Protein AF-A0A976K9Y6-F1 (afdb_monomer_lite)

pLDDT: mean 82.37, std 17.21, range [23.39, 98.19]

Sequence (404 aa):
MGAPAVSGRLHVVFWVVLLVSMALGSEPARARRVVVAFGDSITEGSDRFDEQALGGYPGRLGPMLQSHAGFEGVEVLNRGVGGETTSAGLSRLTSVLNSVADDEVLSVIIEGTNDVNDIVNGRSSIESTVRNLESMAAKVRARSWEPLYSTVIPRKSAARKDGDNEVTFDLIVAIREQTSTGPRPTAEPWEEFFYTPNREQTIYQGNDRTGHPNAAGFQLLARLFRDKLIGVDSIGPVFSGAEKAGANNTINVGDSLSALLHESGSGINLGETYFTIDGQQLSTNVGGDSRRAQLSASVSGSLSATPQVRIQTSDLAGNSRSIPVASFSSGGGGGGGGGGGGGGKGDVNGDGRVDGEDLVLVGLCFGTSSGDPRYNGACDLNNDGKVNNADLSILENNFGNRGS

Structure (mmCIF, N/CA/C/O backbone):
data_AF-A0A976K9Y6-F1
#
_entry.id   AF-A0A976K9Y6-F1
#
loop_
_atom_site.group_PDB
_atom_site.id
_atom_site.type_symbol
_atom_site.label_atom_id
_atom_site.label_alt_id
_atom_site.label_comp_id
_atom_site.label_asym_id
_atom_site.label_entity_id
_atom_site.label_seq_id
_atom_site.pdbx_PDB_ins_code
_atom_site.Cartn_x
_atom_site.Cartn_y
_atom_site.Cartn_z
_atom_site.occupancy
_atom_site.B_iso_or_equiv
_atom_site.auth_seq_id
_atom_site.auth_comp_id
_atom_site.auth_asym_id
_atom_site.auth_atom_id
_atom_site.pdbx_PDB_model_num
ATOM 1 N N . MET A 1 1 ? 44.474 -90.754 -49.073 1.00 41.19 1 MET A N 1
ATOM 2 C CA . MET A 1 1 ? 45.396 -89.729 -48.534 1.00 41.19 1 MET A CA 1
ATOM 3 C C . MET A 1 1 ? 45.148 -88.481 -49.368 1.00 41.19 1 MET A C 1
ATOM 5 O O . MET A 1 1 ? 45.359 -88.556 -50.561 1.00 41.19 1 MET A O 1
ATOM 9 N N . GLY A 1 2 ? 44.543 -87.386 -48.932 1.00 39.88 2 GLY A N 1
ATOM 10 C CA . GLY A 1 2 ? 44.388 -86.813 -47.604 1.00 39.88 2 GLY A CA 1
ATOM 11 C C . GLY A 1 2 ? 44.798 -85.344 -47.719 1.00 39.88 2 GLY A C 1
ATOM 12 O O . GLY A 1 2 ? 45.961 -85.055 -47.494 1.00 39.88 2 GLY A O 1
ATOM 13 N N . ALA A 1 3 ? 43.882 -84.463 -48.137 1.00 39.44 3 ALA A N 1
ATOM 14 C CA . ALA A 1 3 ? 43.888 -83.017 -47.868 1.00 39.44 3 ALA A CA 1
ATOM 15 C C . ALA A 1 3 ? 42.585 -82.380 -48.417 1.00 39.44 3 ALA A C 1
ATOM 17 O O . ALA A 1 3 ? 42.214 -82.685 -49.552 1.00 39.44 3 ALA A O 1
ATOM 18 N N . PRO A 1 4 ? 41.874 -81.543 -47.636 1.00 47.91 4 PRO A N 1
ATOM 19 C CA . PRO A 1 4 ? 40.550 -81.018 -47.970 1.00 47.91 4 PRO A CA 1
ATOM 20 C C . PRO A 1 4 ? 40.609 -79.586 -48.532 1.00 47.91 4 PRO A C 1
ATOM 22 O O . PRO A 1 4 ? 41.536 -78.836 -48.238 1.00 47.91 4 PRO A O 1
ATOM 25 N N . ALA A 1 5 ? 39.573 -79.171 -49.264 1.00 42.38 5 ALA A N 1
ATOM 26 C CA . ALA A 1 5 ? 39.307 -77.762 -49.554 1.00 42.38 5 ALA A CA 1
ATOM 27 C C . ALA A 1 5 ? 37.961 -77.364 -48.932 1.00 42.38 5 ALA A C 1
ATOM 29 O O . ALA A 1 5 ? 36.901 -77.849 -49.323 1.00 42.38 5 ALA A O 1
ATOM 30 N N . VAL A 1 6 ? 38.049 -76.508 -47.916 1.00 49.41 6 VAL A N 1
ATOM 31 C CA . VAL A 1 6 ? 36.948 -75.833 -47.224 1.00 49.41 6 VAL A CA 1
ATOM 32 C C . VAL A 1 6 ? 36.671 -74.509 -47.930 1.00 49.41 6 VAL A C 1
ATOM 34 O O . VAL A 1 6 ? 37.611 -73.786 -48.240 1.00 49.41 6 VAL A O 1
ATOM 37 N N . SER A 1 7 ? 35.398 -74.166 -48.117 1.00 41.91 7 SER A N 1
ATOM 38 C CA . SER A 1 7 ? 34.884 -72.793 -48.262 1.00 41.91 7 SER A CA 1
ATOM 39 C C . SER A 1 7 ? 33.375 -72.910 -48.509 1.00 41.91 7 SER A C 1
ATOM 41 O O . SER A 1 7 ? 32.966 -73.659 -49.385 1.00 41.91 7 SER A O 1
ATOM 43 N N . GLY A 1 8 ? 32.438 -72.296 -47.797 1.00 41.09 8 GLY A N 1
ATOM 44 C CA . GLY A 1 8 ? 32.450 -71.291 -46.743 1.00 41.09 8 GLY A CA 1
ATOM 45 C C . GLY A 1 8 ? 31.003 -70.784 -46.685 1.00 41.09 8 GLY A C 1
ATOM 46 O O . GLY A 1 8 ? 30.511 -70.217 -47.657 1.00 41.09 8 GLY A O 1
ATOM 47 N N . ARG A 1 9 ? 30.265 -71.080 -45.607 1.00 45.22 9 ARG A N 1
ATOM 48 C CA . ARG A 1 9 ? 28.865 -70.647 -45.438 1.00 45.22 9 ARG A CA 1
ATOM 49 C C . ARG A 1 9 ? 28.833 -69.174 -45.027 1.00 45.22 9 ARG A C 1
ATOM 51 O O . ARG A 1 9 ? 29.271 -68.828 -43.930 1.00 45.22 9 ARG A O 1
ATOM 58 N N . LEU A 1 10 ? 28.299 -68.335 -45.911 1.00 40.56 10 LEU A N 1
ATOM 59 C CA . LEU A 1 10 ? 28.092 -66.904 -45.709 1.00 40.56 10 LEU A CA 1
ATOM 60 C C . LEU A 1 10 ? 27.058 -66.677 -44.589 1.00 40.56 10 LEU A C 1
ATOM 62 O O . LEU A 1 10 ? 25.882 -66.993 -44.755 1.00 40.56 10 LEU A O 1
ATOM 66 N N . HIS A 1 11 ? 27.499 -66.152 -43.445 1.00 42.44 11 HIS A N 1
ATOM 67 C CA . HIS A 1 11 ? 26.615 -65.614 -42.411 1.00 42.44 11 HIS A CA 1
ATOM 68 C C . HIS A 1 11 ? 26.400 -64.129 -42.709 1.00 42.44 11 HIS A C 1
ATOM 70 O O . HIS A 1 11 ? 27.341 -63.340 -42.658 1.00 42.44 11 HIS A O 1
ATOM 76 N N . VAL A 1 12 ? 25.168 -63.750 -43.049 1.00 44.31 12 VAL A N 1
ATOM 77 C CA . VAL A 1 12 ? 24.771 -62.347 -43.208 1.00 44.31 12 VAL A CA 1
ATOM 78 C C . VAL A 1 12 ? 24.503 -61.782 -41.814 1.00 44.31 12 VAL A C 1
ATOM 80 O O . VAL A 1 12 ? 23.496 -62.103 -41.189 1.00 44.31 12 VAL A O 1
ATOM 83 N N . VAL A 1 13 ? 25.431 -60.969 -41.311 1.00 45.50 13 VAL A N 1
ATOM 84 C CA . VAL A 1 13 ? 25.252 -60.170 -40.092 1.00 45.50 13 VAL A CA 1
ATOM 85 C C . VAL A 1 13 ? 24.611 -58.842 -40.500 1.00 45.50 13 VAL A C 1
ATOM 87 O O . VAL A 1 13 ? 25.231 -58.045 -41.202 1.00 45.50 13 VAL A O 1
ATOM 90 N N . PHE A 1 14 ? 23.365 -58.609 -40.085 1.00 39.00 14 PHE A N 1
ATOM 91 C CA . PHE A 1 14 ? 22.708 -57.307 -40.210 1.00 39.00 14 PHE A CA 1
ATOM 92 C C . PHE A 1 14 ? 23.259 -56.360 -39.138 1.00 39.00 14 PHE A C 1
ATOM 94 O O . PHE A 1 14 ? 22.987 -56.531 -37.951 1.00 39.00 14 PHE A O 1
ATOM 101 N N . TRP A 1 15 ? 24.019 -55.349 -39.554 1.00 41.22 15 TRP A N 1
ATOM 102 C CA . TRP A 1 15 ? 24.345 -54.200 -38.713 1.00 41.22 15 TRP A CA 1
ATOM 103 C C . TRP A 1 15 ? 23.197 -53.191 -38.789 1.00 41.22 15 TRP A C 1
ATOM 105 O O . TRP A 1 15 ? 22.974 -52.573 -39.828 1.00 41.22 15 TRP A O 1
ATOM 115 N N . VAL A 1 16 ? 22.464 -53.015 -37.689 1.00 45.47 16 VAL A N 1
ATOM 116 C CA . VAL A 1 16 ? 21.581 -51.857 -37.511 1.00 45.47 16 VAL A CA 1
ATOM 117 C C . VAL A 1 16 ? 22.473 -50.672 -37.149 1.00 45.47 16 VAL A C 1
ATOM 119 O O . VAL A 1 16 ? 22.953 -50.566 -36.024 1.00 45.47 16 VAL A O 1
ATOM 122 N N . VAL A 1 17 ? 22.732 -49.794 -38.116 1.00 48.72 17 VAL A N 1
ATOM 123 C CA . VAL A 1 17 ? 23.324 -48.480 -37.847 1.00 48.72 17 VAL A CA 1
ATOM 124 C C . VAL A 1 17 ? 22.213 -47.595 -37.289 1.00 48.72 17 VAL A C 1
ATOM 126 O O . VAL A 1 17 ? 21.341 -47.140 -38.027 1.00 48.72 17 VAL A O 1
ATOM 129 N N . LEU A 1 18 ? 22.222 -47.375 -35.974 1.00 46.72 18 LEU A N 1
ATOM 130 C CA . LEU A 1 18 ? 21.377 -46.373 -35.333 1.00 46.72 18 LEU A CA 1
ATOM 131 C C . LEU A 1 18 ? 21.989 -44.993 -35.630 1.00 46.72 18 LEU A C 1
ATOM 133 O O . LEU A 1 18 ? 22.948 -44.573 -34.985 1.00 46.72 18 LEU A O 1
ATOM 137 N N . LEU A 1 19 ? 21.478 -44.306 -36.652 1.00 47.62 19 LEU A N 1
ATOM 138 C CA . LEU A 1 19 ? 21.793 -42.900 -36.901 1.00 47.62 19 LEU A CA 1
ATOM 139 C C . LEU A 1 19 ? 21.138 -42.056 -35.801 1.00 47.62 19 LEU A C 1
ATOM 141 O O . LEU A 1 19 ? 19.975 -41.676 -35.905 1.00 47.62 19 LEU A O 1
ATOM 145 N N . VAL A 1 20 ? 21.883 -41.767 -34.734 1.00 53.09 20 VAL A N 1
ATOM 146 C CA . VAL A 1 20 ? 21.537 -40.682 -33.809 1.00 53.09 20 VAL A CA 1
ATOM 147 C C . VAL A 1 20 ? 21.853 -39.380 -34.532 1.00 53.09 20 VAL A C 1
ATOM 149 O O . VAL A 1 20 ? 22.999 -38.935 -34.582 1.00 53.09 20 VAL A O 1
ATOM 152 N N . SER A 1 21 ? 20.839 -38.781 -35.147 1.00 52.59 21 SER A N 1
ATOM 153 C CA . SER A 1 21 ? 20.916 -37.410 -35.631 1.00 52.59 21 SER A CA 1
ATOM 154 C C . SER A 1 21 ? 21.068 -36.484 -34.421 1.00 52.59 21 SER A C 1
ATOM 156 O O . SER A 1 21 ? 20.081 -36.100 -33.801 1.00 52.59 21 SER A O 1
ATOM 158 N N . MET A 1 22 ? 22.306 -36.132 -34.062 1.00 53.22 22 MET A N 1
ATOM 159 C CA . MET A 1 22 ? 22.573 -34.962 -33.225 1.00 53.22 22 MET A CA 1
ATOM 160 C C . MET A 1 22 ? 22.199 -33.720 -34.036 1.00 53.22 22 MET A C 1
ATOM 162 O O . MET A 1 22 ? 23.032 -33.114 -34.708 1.00 53.22 22 MET A O 1
ATOM 166 N N . ALA A 1 23 ? 20.920 -33.357 -33.999 1.00 53.72 23 ALA A N 1
ATOM 167 C CA . ALA A 1 23 ? 20.518 -31.999 -34.289 1.00 53.72 23 ALA A CA 1
ATOM 168 C C . ALA A 1 23 ? 21.077 -31.134 -33.154 1.00 53.72 23 ALA A C 1
ATOM 170 O O . ALA A 1 23 ? 20.496 -31.058 -32.075 1.00 53.72 23 ALA A O 1
ATOM 171 N N . LEU A 1 24 ? 22.231 -30.506 -33.389 1.00 54.91 24 LEU A N 1
ATOM 172 C CA . LEU A 1 24 ? 22.647 -29.318 -32.649 1.00 54.91 24 LEU A CA 1
ATOM 173 C C . LEU A 1 24 ? 21.681 -28.193 -33.041 1.00 54.91 24 LEU A C 1
ATOM 175 O O . LEU A 1 24 ? 22.010 -27.313 -33.832 1.00 54.91 24 LEU A O 1
ATOM 179 N N . GLY A 1 25 ? 20.442 -28.286 -32.560 1.00 51.69 25 GLY A N 1
ATOM 180 C CA . GLY A 1 25 ? 19.533 -27.158 -32.559 1.00 51.69 25 GLY A CA 1
ATOM 181 C C . GLY A 1 25 ? 20.134 -26.121 -31.627 1.00 51.69 25 GLY A C 1
ATOM 182 O O . GLY A 1 25 ? 20.354 -26.402 -30.452 1.00 51.69 25 GLY A O 1
ATOM 183 N N . SER A 1 26 ? 20.446 -24.941 -32.152 1.00 58.75 26 SER A N 1
ATOM 184 C CA . SER A 1 26 ? 20.575 -23.761 -31.309 1.00 58.75 26 SER A CA 1
ATOM 185 C C . SER A 1 26 ? 19.252 -23.623 -30.562 1.00 58.75 26 SER A C 1
ATOM 187 O O . SER A 1 26 ? 18.233 -23.333 -31.194 1.00 58.75 26 SER A O 1
ATOM 189 N N . GLU A 1 27 ? 19.252 -23.890 -29.255 1.00 57.19 27 GLU A N 1
ATOM 190 C CA . GLU A 1 27 ? 18.158 -23.479 -28.377 1.00 57.19 27 GLU A CA 1
ATOM 191 C C . GLU A 1 27 ? 17.852 -22.013 -28.722 1.00 57.19 27 GLU A C 1
ATOM 193 O O . GLU A 1 27 ? 18.792 -21.204 -28.755 1.00 57.19 27 GLU A O 1
ATOM 198 N N . PRO A 1 28 ? 16.602 -21.655 -29.074 1.00 58.56 28 PRO A N 1
ATOM 199 C CA . PRO A 1 28 ? 16.268 -20.255 -29.269 1.00 58.56 28 PRO A CA 1
ATOM 200 C C . PRO A 1 28 ? 16.703 -19.516 -28.006 1.00 58.56 28 PRO A C 1
ATOM 202 O O . PRO A 1 28 ? 16.390 -19.959 -26.899 1.00 58.56 28 PRO A O 1
ATOM 205 N N . ALA A 1 29 ? 17.483 -18.442 -28.166 1.00 63.03 29 ALA A N 1
ATOM 206 C CA . ALA A 1 29 ? 17.910 -17.630 -27.037 1.00 63.03 29 ALA A CA 1
ATOM 207 C C . ALA A 1 29 ? 16.656 -17.275 -26.235 1.00 63.03 29 ALA A C 1
ATOM 209 O O . ALA A 1 29 ? 15.739 -16.646 -26.767 1.00 63.03 29 ALA A O 1
ATOM 210 N N . ARG A 1 30 ? 16.574 -17.781 -25.000 1.00 64.31 30 ARG A N 1
ATOM 211 C CA . ARG A 1 30 ? 15.412 -17.567 -24.141 1.00 64.31 30 ARG A CA 1
ATOM 212 C C . ARG A 1 30 ? 15.199 -16.058 -24.041 1.00 64.31 30 ARG A C 1
ATOM 214 O O . ARG A 1 30 ? 16.168 -15.337 -23.795 1.00 64.31 30 ARG A O 1
ATOM 221 N N . ALA A 1 31 ? 13.969 -15.597 -24.273 1.00 69.12 31 ALA A N 1
ATOM 222 C CA . ALA A 1 31 ? 13.641 -14.185 -24.126 1.00 69.12 31 ALA A CA 1
ATOM 223 C C . ALA A 1 31 ? 14.115 -13.707 -22.748 1.00 69.12 31 ALA A C 1
ATOM 225 O O . ALA A 1 31 ? 13.954 -14.408 -21.743 1.00 69.12 31 ALA A O 1
ATOM 226 N N . ARG A 1 32 ? 14.774 -12.549 -22.715 1.00 81.94 32 ARG A N 1
ATOM 227 C CA . ARG A 1 32 ? 15.273 -11.979 -21.469 1.00 81.94 32 ARG A CA 1
ATOM 228 C C . ARG A 1 32 ? 14.080 -11.675 -20.571 1.00 81.94 32 ARG A C 1
ATOM 230 O O . ARG A 1 32 ? 13.114 -11.074 -21.027 1.00 81.94 32 ARG A O 1
ATOM 237 N N . ARG A 1 33 ? 14.147 -12.070 -19.301 1.00 89.12 33 ARG A N 1
ATOM 238 C CA . ARG A 1 33 ? 13.106 -11.748 -18.320 1.00 89.12 33 ARG A CA 1
ATOM 239 C C . ARG A 1 33 ? 13.349 -10.366 -17.740 1.00 89.12 33 ARG A C 1
ATOM 241 O O . ARG A 1 33 ? 14.467 -10.072 -17.319 1.00 89.12 33 ARG A O 1
ATOM 248 N N . VAL A 1 34 ? 12.320 -9.530 -17.704 1.00 94.12 34 VAL A N 1
ATOM 249 C CA . VAL A 1 34 ? 12.436 -8.130 -17.281 1.00 94.12 34 VAL A CA 1
ATOM 250 C C . VAL A 1 34 ? 11.371 -7.781 -16.248 1.00 94.12 34 VAL A C 1
ATOM 252 O O . VAL A 1 34 ? 10.200 -8.118 -16.397 1.00 94.12 34 VAL A O 1
ATOM 255 N N . VAL A 1 35 ? 11.773 -7.050 -15.214 1.00 96.69 35 VAL A N 1
ATOM 256 C CA . VAL A 1 35 ? 10.879 -6.329 -14.303 1.00 96.69 35 VAL A CA 1
ATOM 257 C C . VAL A 1 35 ? 11.108 -4.840 -14.513 1.00 96.69 35 VAL A C 1
ATOM 259 O O . VAL A 1 35 ? 12.240 -4.365 -14.431 1.00 96.69 35 VAL A O 1
ATOM 262 N N . VAL A 1 36 ? 10.048 -4.082 -14.773 1.00 97.75 36 VAL A N 1
ATOM 263 C CA . VAL A 1 36 ? 10.131 -2.623 -14.901 1.00 97.75 36 VAL A CA 1
ATOM 264 C C . VAL A 1 36 ? 9.712 -1.995 -13.577 1.00 97.75 36 VAL A C 1
ATOM 266 O O . VAL A 1 36 ? 8.544 -2.041 -13.199 1.00 97.75 36 VAL A O 1
ATOM 269 N N . ALA A 1 37 ? 10.659 -1.385 -12.872 1.00 98.00 37 ALA A N 1
ATOM 270 C CA . ALA A 1 37 ? 10.369 -0.607 -11.676 1.00 98.00 37 ALA A CA 1
ATOM 271 C C . ALA A 1 37 ? 10.025 0.829 -12.095 1.00 98.00 37 ALA A C 1
ATOM 273 O O . ALA A 1 37 ? 10.921 1.616 -12.412 1.00 98.00 37 ALA A O 1
ATOM 274 N N . PHE A 1 38 ? 8.734 1.161 -12.160 1.00 98.19 38 PHE A N 1
ATOM 275 C CA . PHE A 1 38 ? 8.240 2.465 -12.598 1.00 98.19 38 PHE A CA 1
ATOM 276 C C . PHE A 1 38 ? 7.708 3.266 -11.405 1.00 98.19 38 PHE A C 1
ATOM 278 O O . PHE A 1 38 ? 6.840 2.802 -10.671 1.00 98.19 38 PHE A O 1
ATOM 285 N N . GLY A 1 39 ? 8.210 4.486 -11.215 1.00 96.00 39 GLY A N 1
ATOM 286 C CA . GLY A 1 39 ? 7.587 5.397 -10.264 1.00 96.00 39 GLY A CA 1
ATOM 287 C C . GLY A 1 39 ? 8.398 6.606 -9.867 1.00 96.00 39 GLY A C 1
ATOM 288 O O . GLY A 1 39 ? 9.158 7.126 -10.673 1.00 96.00 39 GLY A O 1
ATOM 289 N N . ASP A 1 40 ? 8.237 7.025 -8.617 1.00 94.94 40 ASP A N 1
ATOM 290 C CA . ASP A 1 40 ? 8.742 8.296 -8.108 1.00 94.94 40 ASP A CA 1
ATOM 291 C C . ASP A 1 40 ? 10.203 8.240 -7.589 1.00 94.94 40 ASP A C 1
ATOM 293 O O . ASP A 1 40 ? 11.004 7.389 -7.991 1.00 94.94 40 ASP A O 1
ATOM 297 N N . SER A 1 41 ? 10.575 9.148 -6.674 1.00 94.31 41 SER A N 1
ATOM 298 C CA . SER A 1 41 ? 11.913 9.219 -6.069 1.00 94.31 41 SER A CA 1
ATOM 299 C C . SER A 1 41 ? 12.276 7.998 -5.223 1.00 94.31 41 SER A C 1
ATOM 301 O O . SER A 1 41 ? 13.464 7.710 -5.059 1.00 94.31 41 SER A O 1
ATOM 303 N N . ILE A 1 42 ? 11.291 7.272 -4.683 1.00 95.06 42 ILE A N 1
ATOM 304 C CA . ILE A 1 42 ? 11.531 6.018 -3.960 1.00 95.06 42 ILE A CA 1
ATOM 305 C C . ILE A 1 42 ? 12.000 4.936 -4.935 1.00 95.06 42 ILE A C 1
ATOM 307 O O . ILE A 1 42 ? 12.885 4.146 -4.609 1.00 95.06 42 ILE A O 1
ATOM 311 N N . THR A 1 43 ? 11.455 4.937 -6.152 1.00 97.06 43 THR A N 1
ATOM 312 C CA . THR A 1 43 ? 11.901 4.047 -7.230 1.00 97.06 43 THR A CA 1
ATOM 313 C C . THR A 1 43 ? 13.218 4.514 -7.837 1.00 97.06 43 THR A C 1
ATOM 315 O O . THR A 1 43 ? 14.107 3.695 -8.042 1.00 97.06 43 THR A O 1
ATOM 318 N N . GLU A 1 44 ? 13.390 5.821 -8.061 1.00 95.31 44 GLU A N 1
ATOM 319 C CA . GLU A 1 44 ? 14.643 6.394 -8.574 1.00 95.31 44 GLU A CA 1
ATOM 320 C C . GLU A 1 44 ? 15.834 5.981 -7.703 1.00 95.31 44 GLU A C 1
ATOM 322 O O . GLU A 1 44 ? 16.868 5.578 -8.230 1.00 95.31 44 GLU A O 1
ATOM 327 N N . GLY A 1 45 ? 15.673 6.022 -6.374 1.00 92.75 45 GLY A N 1
ATOM 328 C CA . GLY A 1 45 ? 16.671 5.475 -5.460 1.00 92.75 45 GLY A CA 1
ATOM 329 C C . GLY A 1 45 ? 17.987 6.251 -5.456 1.00 92.75 45 GLY A C 1
ATOM 330 O O . GLY A 1 45 ? 19.047 5.639 -5.393 1.00 92.75 45 GLY A O 1
ATOM 331 N N . SER A 1 46 ? 17.917 7.585 -5.557 1.00 87.56 46 SER A N 1
ATOM 332 C CA . SER A 1 46 ? 19.086 8.473 -5.654 1.00 87.56 46 SER A CA 1
ATOM 333 C C . SER A 1 46 ? 20.160 8.182 -4.594 1.00 87.56 46 SER A C 1
ATOM 335 O O . SER A 1 46 ? 19.853 8.085 -3.402 1.00 87.56 46 SER A O 1
ATOM 337 N N . ASP A 1 47 ? 21.430 8.180 -5.017 1.00 85.19 47 ASP A N 1
ATOM 338 C CA . ASP A 1 47 ? 22.620 7.951 -4.174 1.00 85.19 47 ASP A CA 1
ATOM 339 C C . ASP A 1 47 ? 22.702 8.870 -2.945 1.00 85.19 47 ASP A C 1
ATOM 341 O O . ASP A 1 47 ? 23.342 8.545 -1.950 1.00 85.19 47 ASP A O 1
ATOM 345 N N . ARG A 1 48 ? 22.016 10.022 -2.963 1.00 84.12 48 ARG A N 1
ATOM 346 C CA . ARG A 1 48 ? 21.923 10.913 -1.792 1.00 84.12 48 ARG A CA 1
ATOM 347 C C . ARG A 1 48 ? 21.211 10.272 -0.589 1.00 84.12 48 ARG A C 1
ATOM 349 O O . ARG A 1 48 ? 21.320 10.786 0.523 1.00 84.12 48 ARG A O 1
ATOM 356 N N . PHE A 1 49 ? 20.435 9.216 -0.822 1.00 83.38 49 PHE A N 1
ATOM 357 C CA . PHE A 1 49 ? 19.689 8.459 0.188 1.00 83.38 49 PHE A CA 1
ATOM 358 C C . PHE A 1 49 ? 20.178 7.016 0.313 1.00 83.38 49 PHE A C 1
ATOM 360 O O . PHE A 1 49 ? 20.047 6.399 1.368 1.00 83.38 49 PHE A O 1
ATOM 367 N N . ASP A 1 50 ? 20.742 6.474 -0.762 1.00 85.88 50 ASP A N 1
ATOM 368 C CA . ASP A 1 50 ? 21.340 5.152 -0.777 1.00 85.88 50 ASP A CA 1
ATOM 369 C C . ASP A 1 50 ? 22.851 5.242 -0.544 1.00 85.88 50 ASP A C 1
ATOM 371 O O . ASP A 1 50 ? 23.634 5.345 -1.483 1.00 85.88 50 ASP A O 1
ATOM 375 N N . GLU A 1 51 ? 23.271 5.157 0.719 1.00 83.31 51 GLU A N 1
ATOM 376 C CA . GLU A 1 51 ? 24.688 5.224 1.119 1.00 83.31 51 GLU A CA 1
ATOM 377 C C . GLU A 1 51 ? 25.570 4.146 0.463 1.00 83.31 51 GLU A C 1
ATOM 379 O O . GLU A 1 51 ? 26.792 4.279 0.428 1.00 83.31 51 GLU A O 1
ATOM 384 N N . GLN A 1 52 ? 24.962 3.075 -0.056 1.00 88.94 52 GLN A N 1
ATOM 385 C CA . GLN A 1 52 ? 25.661 2.000 -0.760 1.00 88.94 52 GLN A CA 1
ATOM 386 C C . GLN A 1 52 ? 25.696 2.213 -2.282 1.00 88.94 52 GLN A C 1
ATOM 388 O O . GLN A 1 52 ? 26.317 1.409 -2.974 1.00 88.94 52 GLN A O 1
ATOM 393 N N . ALA A 1 53 ? 25.040 3.263 -2.794 1.00 88.12 53 ALA A N 1
ATOM 394 C CA . ALA A 1 53 ? 24.927 3.602 -4.215 1.00 88.12 53 ALA A CA 1
ATOM 395 C C . ALA A 1 53 ? 24.516 2.400 -5.088 1.00 88.12 53 ALA A C 1
ATOM 397 O O . ALA A 1 53 ? 25.075 2.149 -6.156 1.00 88.12 53 ALA A O 1
ATOM 398 N N . LEU A 1 54 ? 23.545 1.617 -4.607 1.00 92.00 54 LEU A N 1
ATOM 399 C CA . LEU A 1 54 ? 23.027 0.437 -5.302 1.00 92.00 54 LEU A CA 1
ATOM 400 C C . LEU A 1 54 ? 21.788 0.762 -6.145 1.00 92.00 54 LEU A C 1
ATOM 402 O O . LEU A 1 54 ? 21.161 -0.158 -6.658 1.00 92.00 54 LEU A O 1
ATOM 406 N N . GLY A 1 55 ? 21.407 2.035 -6.289 1.00 92.50 55 GLY A N 1
ATOM 407 C CA . GLY A 1 55 ? 20.243 2.449 -7.076 1.00 92.50 55 GLY A CA 1
ATOM 408 C C . GLY A 1 55 ? 18.906 2.095 -6.419 1.00 92.50 55 GLY A C 1
ATOM 409 O O . GLY A 1 55 ? 17.982 1.647 -7.102 1.00 92.50 55 GLY A O 1
ATOM 410 N N . GLY A 1 56 ? 18.813 2.246 -5.092 1.00 95.75 56 GLY A N 1
ATOM 411 C CA . GLY A 1 56 ? 17.576 2.078 -4.327 1.00 95.75 56 GLY A CA 1
ATOM 412 C C . GLY A 1 56 ? 17.091 0.633 -4.227 1.00 95.75 56 GLY A C 1
ATOM 413 O O . GLY A 1 56 ? 17.886 -0.311 -4.157 1.00 95.75 56 GLY A O 1
ATOM 414 N N . TYR A 1 57 ? 15.768 0.443 -4.171 1.00 97.56 57 TYR A N 1
ATOM 415 C CA . TYR A 1 57 ? 15.193 -0.903 -4.162 1.00 97.56 57 TYR A CA 1
ATOM 416 C C . TYR A 1 57 ? 15.343 -1.626 -5.515 1.00 97.56 57 TYR A C 1
ATOM 418 O O . TYR A 1 57 ? 15.603 -2.829 -5.472 1.00 97.56 57 TYR A O 1
ATOM 426 N N . PRO A 1 58 ? 15.255 -0.975 -6.702 1.00 97.56 58 PRO A N 1
ATOM 427 C CA . PRO A 1 58 ? 15.361 -1.697 -7.971 1.00 97.56 58 PRO A CA 1
ATOM 428 C C . PRO A 1 58 ? 16.719 -2.377 -8.170 1.00 97.56 58 PRO A C 1
ATOM 430 O O . PRO A 1 58 ? 16.771 -3.539 -8.573 1.00 97.56 58 PRO A O 1
ATOM 433 N N . GLY A 1 59 ? 17.824 -1.703 -7.830 1.00 96.81 59 GLY A N 1
ATOM 434 C CA . GLY A 1 59 ? 19.151 -2.313 -7.965 1.00 96.81 59 GLY A CA 1
ATOM 435 C C . GLY A 1 59 ? 19.449 -3.396 -6.919 1.00 96.81 59 GLY A C 1
ATOM 436 O O . GLY A 1 59 ? 20.248 -4.293 -7.178 1.00 96.81 59 GLY A O 1
ATOM 437 N N . ARG A 1 60 ? 18.740 -3.399 -5.780 1.00 97.81 60 ARG A N 1
ATOM 438 C CA . ARG A 1 60 ? 18.750 -4.512 -4.810 1.00 97.81 60 ARG A CA 1
ATOM 439 C C . ARG A 1 60 ? 17.860 -5.680 -5.238 1.00 97.81 60 ARG A C 1
ATOM 441 O O . ARG A 1 60 ? 18.200 -6.831 -4.973 1.00 97.81 60 ARG A O 1
ATOM 448 N N . LEU A 1 61 ? 16.739 -5.395 -5.899 1.00 98.00 61 LEU A N 1
ATOM 449 C CA . LEU A 1 61 ? 15.742 -6.380 -6.320 1.00 98.00 61 LEU A CA 1
ATOM 450 C C . LEU A 1 61 ? 16.299 -7.358 -7.362 1.00 98.00 61 LEU A C 1
ATOM 452 O O . LEU A 1 61 ? 16.045 -8.555 -7.263 1.00 98.00 61 LEU A O 1
ATOM 456 N N . GLY A 1 62 ? 17.093 -6.879 -8.325 1.00 96.19 62 GLY A N 1
ATOM 457 C CA . GLY A 1 62 ? 17.655 -7.721 -9.391 1.00 96.19 62 GLY A CA 1
ATOM 458 C C . GLY A 1 62 ? 18.445 -8.924 -8.860 1.00 96.19 62 GLY A C 1
ATOM 459 O O . GLY A 1 62 ? 18.031 -10.060 -9.100 1.00 96.19 62 GLY A O 1
ATOM 460 N N . PRO A 1 63 ? 19.520 -8.712 -8.078 1.00 96.56 63 PRO A N 1
ATOM 461 C CA . PRO A 1 63 ? 20.280 -9.804 -7.472 1.00 96.56 63 PRO A CA 1
ATOM 462 C C . PRO A 1 63 ? 19.436 -10.726 -6.580 1.00 96.56 63 PRO A C 1
ATOM 464 O O . PRO A 1 63 ? 19.677 -11.930 -6.543 1.00 96.56 63 PRO A O 1
ATOM 467 N N . MET A 1 64 ? 18.429 -10.185 -5.879 1.00 97.19 64 MET A N 1
ATOM 468 C CA . MET A 1 64 ? 17.513 -10.990 -5.062 1.00 97.19 64 MET A CA 1
ATOM 469 C C . MET A 1 64 ? 16.635 -11.920 -5.897 1.00 97.19 64 MET A C 1
ATOM 471 O O . MET A 1 64 ? 16.399 -13.053 -5.491 1.00 97.19 64 MET A O 1
ATOM 475 N N . LEU A 1 65 ? 16.120 -11.459 -7.035 1.00 96.88 65 LEU A N 1
ATOM 476 C CA . LEU A 1 65 ? 15.322 -12.305 -7.918 1.00 96.88 65 LEU A CA 1
ATOM 477 C C . LEU A 1 65 ? 16.202 -13.363 -8.583 1.00 96.88 65 LEU A C 1
ATOM 479 O O . LEU A 1 65 ? 15.846 -14.533 -8.576 1.00 96.88 65 LEU A O 1
ATOM 483 N N . GLN A 1 66 ? 17.388 -12.982 -9.065 1.00 95.81 66 GLN A N 1
ATOM 484 C CA . GLN A 1 66 ? 18.317 -13.886 -9.756 1.00 95.81 66 GLN A CA 1
ATOM 485 C C . GLN A 1 66 ? 18.753 -15.101 -8.924 1.00 95.81 66 GLN A C 1
ATOM 487 O O . GLN A 1 66 ? 19.190 -16.097 -9.496 1.00 95.81 66 GLN A O 1
ATOM 492 N N . SER A 1 67 ? 18.633 -15.047 -7.593 1.00 95.06 67 SER A N 1
ATOM 493 C CA . SER A 1 67 ? 18.911 -16.188 -6.716 1.00 95.06 67 SER A CA 1
ATOM 494 C C . SER A 1 67 ? 17.767 -17.209 -6.620 1.00 95.06 67 SER A C 1
ATOM 496 O O . SER A 1 67 ? 17.905 -18.183 -5.882 1.00 95.06 67 SER A O 1
ATOM 498 N N . HIS A 1 68 ? 16.634 -16.989 -7.295 1.00 94.00 68 HIS A N 1
ATOM 499 C CA . HIS A 1 68 ? 15.457 -17.859 -7.254 1.00 94.00 68 HIS A CA 1
ATOM 500 C C . HIS A 1 68 ? 15.279 -18.620 -8.567 1.00 94.00 68 HIS A C 1
ATOM 502 O O . HIS A 1 68 ? 15.499 -18.084 -9.655 1.00 94.00 68 HIS A O 1
ATOM 508 N N . ALA A 1 69 ? 14.834 -19.873 -8.452 1.00 90.06 69 ALA A N 1
ATOM 509 C CA . ALA A 1 69 ? 14.581 -20.728 -9.602 1.00 90.06 69 ALA A CA 1
ATOM 510 C C . ALA A 1 69 ? 13.551 -20.087 -10.545 1.00 90.06 69 ALA A C 1
ATOM 512 O O . ALA A 1 69 ? 12.475 -19.673 -10.113 1.00 90.06 69 ALA A O 1
ATOM 513 N N . GLY A 1 70 ? 13.873 -20.011 -11.835 1.00 87.44 70 GLY A N 1
ATOM 514 C CA . GLY A 1 70 ? 13.028 -19.378 -12.849 1.00 87.44 70 GLY A CA 1
ATOM 515 C C . GLY A 1 70 ? 13.254 -17.873 -13.025 1.00 87.44 70 GLY A C 1
ATOM 516 O O . GLY A 1 70 ? 12.684 -17.288 -13.945 1.00 87.44 70 GLY A O 1
ATOM 517 N N . PHE A 1 71 ? 14.090 -17.239 -12.210 1.00 92.19 71 PHE A N 1
ATOM 518 C CA . PHE A 1 71 ? 14.448 -15.822 -12.337 1.00 92.19 71 PHE A CA 1
ATOM 519 C C . PHE A 1 71 ? 15.921 -15.632 -12.716 1.00 92.19 71 PHE A C 1
ATOM 521 O O . PHE A 1 71 ? 16.453 -14.522 -12.652 1.00 92.19 71 PHE A O 1
ATOM 528 N N . GLU A 1 72 ? 16.596 -16.696 -13.151 1.00 91.25 72 GLU A N 1
ATOM 529 C CA . GLU A 1 72 ? 17.985 -16.631 -13.582 1.00 91.25 72 GLU A CA 1
ATOM 530 C C . GLU A 1 72 ? 18.125 -15.647 -14.752 1.00 91.25 72 GLU A C 1
ATOM 532 O O . GLU A 1 72 ? 17.449 -15.757 -15.775 1.00 91.25 72 GLU A O 1
ATOM 537 N N . GLY A 1 73 ? 19.005 -14.657 -14.596 1.00 89.56 73 GLY A N 1
ATOM 538 C CA . GLY A 1 73 ? 19.242 -13.643 -15.625 1.00 89.56 73 GLY A CA 1
ATOM 539 C C . GLY A 1 73 ? 18.138 -12.591 -15.778 1.00 89.56 73 GLY A C 1
ATOM 540 O O . GLY A 1 73 ? 18.204 -11.814 -16.731 1.00 89.56 73 GLY A O 1
ATOM 541 N N . VAL A 1 74 ? 17.159 -12.524 -14.861 1.00 94.06 74 VAL A N 1
ATOM 542 C CA . VAL A 1 74 ? 16.180 -11.428 -14.850 1.00 94.06 74 VAL A CA 1
ATOM 543 C C . VAL A 1 74 ? 16.889 -10.079 -14.710 1.00 94.06 74 VAL A C 1
ATOM 545 O O . VAL A 1 74 ? 17.829 -9.931 -13.923 1.00 94.06 74 VAL A O 1
ATOM 548 N N . GLU A 1 75 ? 16.446 -9.083 -15.470 1.00 94.81 75 GLU A N 1
ATOM 549 C CA . GLU A 1 75 ? 16.865 -7.692 -15.315 1.00 94.81 75 GLU A CA 1
ATOM 550 C C . GLU A 1 75 ? 15.772 -6.880 -14.626 1.00 94.81 75 GLU A C 1
ATOM 552 O O . GLU A 1 75 ? 14.590 -7.018 -14.934 1.00 94.81 75 GLU A O 1
ATOM 557 N N . VAL A 1 76 ? 16.179 -5.979 -13.732 1.00 96.88 76 VAL A N 1
ATOM 558 C CA . VAL A 1 76 ? 15.292 -4.954 -13.181 1.00 96.88 76 VAL A CA 1
ATOM 559 C C . VAL A 1 76 ? 15.643 -3.613 -13.815 1.00 96.88 76 VAL A C 1
ATOM 561 O O . VAL A 1 76 ? 16.715 -3.056 -13.579 1.00 96.88 76 VAL A O 1
ATOM 564 N N . LEU A 1 77 ? 14.729 -3.086 -14.623 1.00 96.62 77 LEU A N 1
ATOM 565 C CA . LEU A 1 77 ? 14.852 -1.785 -15.265 1.00 96.62 77 LEU A CA 1
ATOM 566 C C . LEU A 1 77 ? 14.306 -0.698 -14.341 1.00 96.62 77 LEU A C 1
ATOM 568 O O . LEU A 1 77 ? 13.093 -0.539 -14.215 1.00 96.62 77 LEU A O 1
ATOM 572 N N . ASN A 1 78 ? 15.195 0.092 -13.735 1.00 97.38 78 ASN A N 1
ATOM 573 C CA . ASN A 1 78 ? 14.788 1.278 -12.984 1.00 97.38 78 ASN A CA 1
ATOM 574 C C . ASN A 1 78 ? 14.299 2.376 -13.950 1.00 97.38 78 ASN A C 1
ATOM 576 O O . ASN A 1 78 ? 15.008 2.775 -14.882 1.00 97.38 78 ASN A O 1
ATOM 580 N N . ARG A 1 79 ? 13.059 2.826 -13.763 1.00 97.19 79 ARG A N 1
ATOM 581 C CA . ARG A 1 79 ? 12.396 3.909 -14.507 1.00 97.19 79 ARG A CA 1
ATOM 582 C C . ARG A 1 79 ? 11.795 4.945 -13.553 1.00 97.19 79 ARG A C 1
ATOM 584 O O . ARG A 1 79 ? 10.791 5.578 -13.894 1.00 97.19 79 ARG A O 1
ATOM 591 N N . GLY A 1 80 ? 12.413 5.097 -12.383 1.00 96.69 80 GLY A N 1
ATOM 592 C CA . GLY A 1 80 ? 12.062 6.075 -11.366 1.00 96.69 80 GLY A CA 1
ATOM 593 C C . GLY A 1 80 ? 12.342 7.520 -11.788 1.00 96.69 80 GLY A C 1
ATOM 594 O O . GLY A 1 80 ? 13.353 7.789 -12.437 1.00 96.69 80 GLY A O 1
ATOM 595 N N . VAL A 1 81 ? 11.457 8.445 -11.422 1.00 96.12 81 VAL A N 1
ATOM 596 C CA . VAL A 1 81 ? 11.575 9.888 -11.659 1.00 96.12 81 VAL A CA 1
ATOM 597 C C . VAL A 1 81 ? 11.196 10.636 -10.384 1.00 96.12 81 VAL A C 1
ATOM 599 O O . VAL A 1 81 ? 10.053 10.608 -9.933 1.00 96.12 81 VAL A O 1
ATOM 602 N N . GLY A 1 82 ? 12.155 11.342 -9.789 1.00 94.56 82 GLY A N 1
ATOM 603 C CA . GLY A 1 82 ? 11.929 12.049 -8.537 1.00 94.56 82 GLY A CA 1
ATOM 604 C C . GLY A 1 82 ? 10.792 13.074 -8.592 1.00 94.56 82 GLY A C 1
ATOM 605 O O . GLY A 1 82 ? 10.746 13.928 -9.474 1.00 94.56 82 GLY A O 1
ATOM 606 N N . GLY A 1 83 ? 9.898 13.021 -7.599 1.00 93.38 83 GLY A N 1
ATOM 607 C CA . GLY A 1 83 ? 8.779 13.961 -7.462 1.00 93.38 83 GLY A CA 1
ATOM 608 C C . GLY A 1 83 ? 7.575 13.688 -8.371 1.00 93.38 83 GLY A C 1
ATOM 609 O O . GLY A 1 83 ? 6.642 14.490 -8.371 1.00 93.38 83 GLY A O 1
ATOM 610 N N . GLU A 1 84 ? 7.580 12.593 -9.133 1.00 96.19 84 GLU A N 1
ATOM 611 C CA . GLU A 1 84 ? 6.472 12.235 -10.018 1.00 96.19 84 GLU A CA 1
ATOM 612 C C . GLU A 1 84 ? 5.190 11.876 -9.246 1.00 96.19 84 GLU A C 1
ATOM 614 O O . GLU A 1 84 ? 5.241 11.264 -8.179 1.00 96.19 84 GLU A O 1
ATOM 619 N N . THR A 1 85 ? 4.045 12.319 -9.771 1.00 97.31 85 THR A N 1
ATOM 620 C CA . THR A 1 85 ? 2.699 11.950 -9.307 1.00 97.31 85 THR A CA 1
ATOM 621 C C . THR A 1 85 ? 2.051 11.002 -10.307 1.00 97.31 85 THR A C 1
ATOM 623 O O . THR A 1 85 ? 2.416 11.001 -11.484 1.00 97.31 85 THR A O 1
ATOM 626 N N . THR A 1 86 ? 1.008 10.277 -9.904 1.00 97.69 86 THR A N 1
ATOM 627 C CA . THR A 1 86 ? 0.316 9.324 -10.789 1.00 97.69 86 THR A CA 1
ATOM 628 C C . THR A 1 86 ? -0.226 9.950 -12.078 1.00 97.69 86 THR A C 1
ATOM 630 O O . THR A 1 86 ? -0.318 9.269 -13.097 1.00 97.69 86 THR A O 1
ATOM 633 N N . SER A 1 87 ? -0.557 11.245 -12.077 1.00 97.50 87 SER A N 1
ATOM 634 C CA . SER A 1 87 ? -1.000 11.973 -13.276 1.00 97.50 87 SER A CA 1
ATOM 635 C C . SER A 1 87 ? 0.134 12.146 -14.301 1.00 97.50 87 SER A C 1
ATOM 637 O O . SER A 1 87 ? -0.033 11.885 -15.501 1.00 97.50 87 SER A O 1
ATOM 639 N N . ALA A 1 88 ? 1.322 12.535 -13.826 1.00 97.75 88 ALA A N 1
ATOM 640 C CA . ALA A 1 88 ? 2.520 12.633 -14.656 1.00 97.75 88 ALA A CA 1
ATOM 641 C C . ALA A 1 88 ? 2.994 11.240 -15.107 1.00 97.75 88 ALA A C 1
ATOM 643 O O . ALA A 1 88 ? 3.226 11.031 -16.304 1.00 97.75 88 ALA A O 1
ATOM 644 N N . GLY A 1 89 ? 2.994 10.272 -14.188 1.00 97.56 89 GLY A N 1
ATOM 645 C CA . GLY A 1 89 ? 3.296 8.871 -14.453 1.00 97.56 89 GLY A CA 1
ATOM 646 C C . GLY A 1 89 ? 2.424 8.269 -15.546 1.00 97.56 89 GLY A C 1
ATOM 647 O O . GLY A 1 89 ? 2.930 7.721 -16.526 1.00 97.56 89 GLY A O 1
ATOM 648 N N . LEU A 1 90 ? 1.103 8.456 -15.466 1.00 97.88 90 LEU A N 1
ATOM 649 C CA . LEU A 1 90 ? 0.156 7.972 -16.474 1.00 97.88 90 LEU A CA 1
ATOM 650 C C . LEU A 1 90 ? 0.462 8.519 -17.878 1.00 97.88 90 LEU A C 1
ATOM 652 O O . LEU A 1 90 ? 0.346 7.793 -18.873 1.00 97.88 90 LEU A O 1
ATOM 656 N N . SER A 1 91 ? 0.886 9.782 -17.956 1.00 97.81 91 SER A N 1
ATOM 657 C CA . SER A 1 91 ? 1.294 10.424 -19.209 1.00 97.81 91 SER A CA 1
ATOM 658 C C . SER A 1 91 ? 2.614 9.847 -19.739 1.00 97.81 91 SER A C 1
ATOM 660 O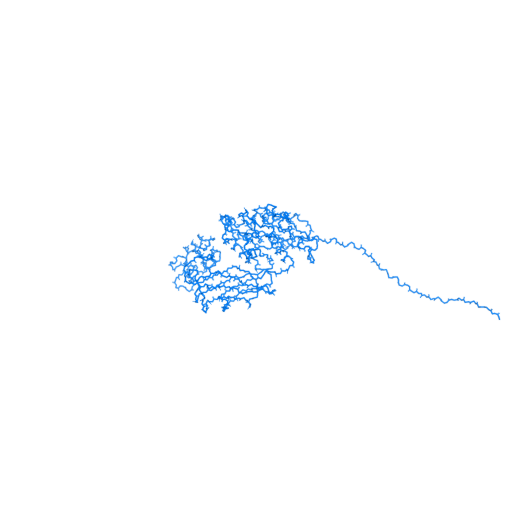 O . SER A 1 91 ? 2.750 9.601 -20.941 1.00 97.81 91 SER A O 1
ATOM 662 N N . ARG A 1 92 ? 3.575 9.571 -18.849 1.00 97.81 92 ARG A N 1
ATOM 663 C CA . ARG A 1 92 ? 4.914 9.060 -19.180 1.00 97.81 92 ARG A CA 1
ATOM 664 C C . ARG A 1 92 ? 4.932 7.570 -19.524 1.00 97.81 92 ARG A C 1
ATOM 666 O O . ARG A 1 92 ? 5.714 7.149 -20.382 1.00 97.81 92 ARG A O 1
ATOM 673 N N . LEU A 1 93 ? 4.064 6.776 -18.897 1.00 97.31 93 LEU A N 1
ATOM 674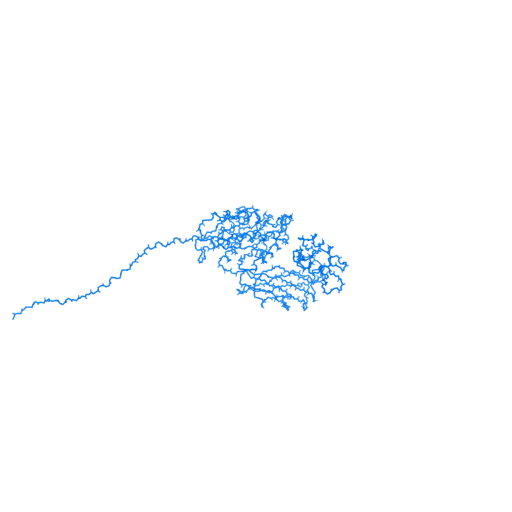 C CA . LEU A 1 93 ? 4.127 5.315 -18.896 1.00 97.31 93 LEU A CA 1
ATOM 675 C C . LEU A 1 93 ? 4.181 4.724 -20.306 1.00 97.31 93 LEU A C 1
ATOM 677 O O . LEU A 1 93 ? 5.005 3.860 -20.578 1.00 97.31 93 LEU A O 1
ATOM 681 N N . THR A 1 94 ? 3.367 5.225 -21.237 1.00 96.31 94 THR A N 1
ATOM 682 C CA . THR A 1 94 ? 3.321 4.689 -22.613 1.00 96.31 94 THR A CA 1
ATOM 683 C C . THR A 1 94 ? 4.695 4.740 -23.298 1.00 96.31 94 THR A C 1
ATOM 685 O O . THR A 1 94 ? 5.078 3.786 -23.974 1.00 96.31 94 THR A O 1
ATOM 688 N N . SER A 1 95 ? 5.459 5.819 -23.088 1.00 96.56 95 SER A N 1
ATOM 689 C CA . SER A 1 95 ? 6.818 5.965 -23.628 1.00 96.56 95 SER A CA 1
ATOM 690 C C . SER A 1 95 ? 7.791 4.976 -22.984 1.00 96.56 95 SER A C 1
ATOM 692 O O . SER A 1 95 ? 8.559 4.318 -23.683 1.00 96.56 95 SER A O 1
ATOM 694 N N . VAL A 1 96 ? 7.711 4.802 -21.660 1.00 95.44 96 VAL A N 1
ATOM 695 C CA . VAL A 1 96 ? 8.546 3.829 -20.941 1.00 95.44 96 VAL A CA 1
ATOM 696 C C . VAL A 1 96 ? 8.274 2.420 -21.427 1.00 95.44 96 VAL A C 1
ATOM 698 O O . VAL A 1 96 ? 9.220 1.710 -21.757 1.00 95.44 96 VAL A O 1
ATOM 701 N N . LEU A 1 97 ? 7.004 2.028 -21.522 1.00 94.19 97 LEU A N 1
ATOM 702 C CA . LEU A 1 97 ? 6.664 0.701 -22.000 1.00 94.19 97 LEU A CA 1
ATOM 703 C C . LEU A 1 97 ? 7.201 0.511 -23.435 1.00 94.19 97 LEU A C 1
ATOM 705 O O . LEU A 1 97 ? 7.813 -0.511 -23.720 1.00 94.19 97 LEU A O 1
ATOM 709 N N . ASN A 1 98 ? 7.043 1.491 -24.338 1.00 93.31 98 ASN A N 1
ATOM 710 C CA . ASN A 1 98 ? 7.593 1.439 -25.708 1.00 93.31 98 ASN A CA 1
ATOM 711 C C . ASN A 1 98 ? 9.129 1.351 -25.772 1.00 93.31 98 ASN A C 1
ATOM 713 O O . ASN A 1 98 ? 9.663 0.967 -26.806 1.00 93.31 98 ASN A O 1
ATOM 717 N N . SER A 1 99 ? 9.832 1.751 -24.710 1.00 91.62 99 SER A N 1
ATOM 718 C CA . SER A 1 99 ? 11.299 1.718 -24.650 1.00 91.62 99 SER A CA 1
ATOM 719 C C . SER A 1 99 ? 11.876 0.363 -24.238 1.00 91.62 99 SER A C 1
ATOM 721 O O . SER A 1 99 ? 13.083 0.158 -24.357 1.00 91.62 99 SER A O 1
ATOM 723 N N . VAL A 1 100 ? 11.045 -0.535 -23.703 1.00 89.75 100 VAL A N 1
ATOM 724 C CA . VAL A 1 100 ? 11.463 -1.897 -23.359 1.00 89.75 100 VAL A CA 1
ATOM 725 C C . VAL A 1 100 ? 11.475 -2.715 -24.648 1.00 89.75 100 VAL A C 1
ATOM 727 O O . VAL A 1 100 ? 10.535 -2.614 -25.437 1.00 89.75 100 VAL A O 1
ATOM 730 N N . ALA A 1 101 ? 12.553 -3.469 -24.876 1.00 81.69 101 ALA A N 1
ATOM 731 C CA . ALA A 1 101 ? 12.670 -4.355 -26.032 1.00 81.69 101 ALA A CA 1
ATOM 732 C C . ALA A 1 101 ? 11.574 -5.439 -26.006 1.00 81.69 101 ALA A C 1
ATOM 734 O O . ALA A 1 101 ? 10.820 -5.537 -25.036 1.00 81.69 101 ALA A O 1
ATOM 735 N N . ASP A 1 102 ? 11.497 -6.267 -27.051 1.00 71.06 102 ASP A N 1
ATOM 736 C CA . ASP A 1 102 ? 10.587 -7.425 -27.130 1.00 71.06 102 ASP A CA 1
ATOM 737 C C . ASP A 1 102 ? 11.017 -8.567 -26.170 1.00 71.06 102 ASP A C 1
ATOM 739 O O . ASP A 1 102 ? 11.175 -9.725 -26.557 1.00 71.06 102 ASP A O 1
ATOM 743 N N . ASP A 1 103 ? 11.249 -8.211 -24.909 1.00 77.44 103 ASP A N 1
ATOM 744 C CA . ASP A 1 103 ? 11.645 -9.052 -23.788 1.00 77.44 103 ASP A CA 1
ATOM 745 C C . ASP A 1 103 ? 10.408 -9.659 -23.092 1.00 77.44 103 ASP A C 1
ATOM 747 O O . ASP A 1 103 ? 9.282 -9.162 -23.201 1.00 77.44 103 ASP A O 1
ATOM 751 N N . GLU A 1 104 ? 10.611 -10.727 -22.316 1.00 81.25 104 GLU A N 1
ATOM 752 C CA . GLU A 1 104 ? 9.582 -11.302 -21.443 1.00 81.25 104 GLU A CA 1
ATOM 753 C C . GLU A 1 104 ? 9.432 -10.407 -20.201 1.00 81.25 104 GLU A C 1
ATOM 755 O O . GLU A 1 104 ? 10.088 -10.609 -19.175 1.00 81.25 104 GLU A O 1
ATOM 760 N N . VAL A 1 105 ? 8.593 -9.372 -20.294 1.00 83.56 105 VAL A N 1
ATOM 761 C CA . VAL A 1 105 ? 8.293 -8.510 -19.144 1.00 83.56 105 VAL A CA 1
ATOM 762 C C . VAL A 1 105 ? 7.347 -9.235 -18.195 1.00 83.56 105 VAL A C 1
ATOM 764 O O . VAL A 1 105 ? 6.169 -9.429 -18.489 1.00 83.56 105 VAL A O 1
ATOM 767 N N . LEU A 1 106 ? 7.886 -9.600 -17.036 1.00 80.38 106 LEU A N 1
ATOM 768 C CA . LEU A 1 106 ? 7.159 -10.284 -15.975 1.00 80.38 106 LEU A CA 1
ATOM 769 C C . LEU A 1 106 ? 6.209 -9.324 -15.272 1.00 80.38 106 LEU A C 1
ATOM 771 O O . LEU A 1 106 ? 5.050 -9.654 -15.060 1.00 80.38 106 LEU A O 1
ATOM 775 N N . SER A 1 107 ? 6.693 -8.129 -14.917 1.00 87.44 107 SER A N 1
ATOM 776 C CA . SER A 1 107 ? 5.879 -7.181 -14.167 1.00 87.44 107 SER A CA 1
ATOM 777 C C . SER A 1 107 ? 6.306 -5.724 -14.317 1.00 87.44 107 SER A C 1
ATOM 779 O O . SER A 1 107 ? 7.477 -5.423 -14.575 1.00 87.44 107 SER A O 1
ATOM 781 N N . VAL A 1 108 ? 5.345 -4.823 -14.109 1.00 86.56 108 VAL A N 1
ATOM 782 C CA . VAL A 1 108 ? 5.562 -3.383 -13.953 1.00 86.56 108 VAL A CA 1
ATOM 783 C C . VAL A 1 108 ? 5.070 -2.949 -12.574 1.00 86.56 108 VAL A C 1
ATOM 785 O O . VAL A 1 108 ? 3.872 -3.016 -12.299 1.00 86.56 108 VAL A O 1
ATOM 788 N N . ILE A 1 109 ? 5.988 -2.483 -11.728 1.00 88.00 109 ILE A N 1
ATOM 789 C CA . ILE A 1 109 ? 5.670 -1.897 -10.416 1.00 88.00 109 ILE A CA 1
ATOM 790 C C . ILE A 1 109 ? 5.186 -0.465 -10.645 1.00 88.00 109 ILE A C 1
ATOM 792 O O . ILE A 1 109 ? 5.837 0.250 -11.402 1.00 88.00 109 ILE A O 1
ATOM 796 N N . ILE A 1 110 ? 4.070 -0.061 -10.031 1.00 82.12 110 ILE A N 1
ATOM 797 C CA . ILE A 1 110 ? 3.441 1.263 -10.226 1.00 82.12 110 ILE A CA 1
ATOM 798 C C . ILE A 1 110 ? 3.470 2.137 -8.956 1.00 82.12 110 ILE A C 1
ATOM 800 O O . ILE A 1 110 ? 3.606 1.631 -7.845 1.00 82.12 110 ILE A O 1
ATOM 804 N N . GLU A 1 111 ? 3.385 3.460 -9.137 1.00 88.25 111 GLU A N 1
ATOM 805 C CA . GLU A 1 111 ? 3.804 4.490 -8.161 1.00 88.25 111 GLU A CA 1
ATOM 806 C C . GLU A 1 111 ? 2.687 5.127 -7.315 1.00 88.25 111 GLU A C 1
ATOM 808 O O . GLU A 1 111 ? 1.542 4.710 -7.403 1.00 88.25 111 GLU A O 1
ATOM 813 N N . GLY A 1 112 ? 2.990 6.178 -6.531 1.00 85.00 112 GLY A N 1
ATOM 814 C CA . GLY A 1 112 ? 1.934 7.030 -5.954 1.00 85.00 112 GLY A CA 1
ATOM 815 C C . GLY A 1 112 ? 2.302 7.943 -4.780 1.00 85.00 112 GLY A C 1
ATOM 816 O O . GLY A 1 112 ? 1.413 8.577 -4.216 1.00 85.00 112 GLY A O 1
ATOM 817 N N . THR A 1 113 ? 3.570 8.038 -4.361 1.00 89.75 113 THR A N 1
ATOM 818 C CA . THR A 1 113 ? 3.921 8.696 -3.083 1.00 89.75 113 THR A CA 1
ATOM 819 C C . THR A 1 113 ? 3.653 10.204 -3.096 1.00 89.75 113 THR A C 1
ATOM 821 O O . THR A 1 113 ? 3.202 10.775 -2.100 1.00 89.75 113 THR A O 1
ATOM 824 N N . ASN A 1 114 ? 3.940 10.893 -4.207 1.00 92.69 114 ASN A N 1
ATOM 825 C CA . ASN A 1 114 ? 3.848 12.357 -4.246 1.00 92.69 114 ASN A CA 1
ATOM 826 C C . ASN A 1 114 ? 2.414 12.878 -4.345 1.00 92.69 114 ASN A C 1
ATOM 828 O O . ASN A 1 114 ? 2.175 14.034 -3.987 1.00 92.69 114 ASN A O 1
ATOM 832 N N . ASP A 1 115 ? 1.464 12.040 -4.759 1.00 95.00 115 ASP A N 1
ATOM 833 C CA . ASP A 1 115 ? 0.045 12.376 -4.842 1.00 95.00 115 ASP A CA 1
ATOM 834 C C . ASP A 1 115 ? -0.520 12.822 -3.494 1.00 95.00 115 ASP A C 1
ATOM 836 O O . ASP A 1 115 ? -1.326 13.748 -3.457 1.00 95.00 115 ASP A O 1
ATOM 840 N N . VAL A 1 116 ? -0.020 12.274 -2.380 1.00 90.94 116 VAL A N 1
ATOM 841 C CA . VAL A 1 116 ? -0.395 12.707 -1.023 1.00 90.94 116 VAL A CA 1
ATOM 842 C C . VAL A 1 116 ? -0.191 14.213 -0.849 1.00 90.94 116 VAL A C 1
ATOM 844 O O . VAL A 1 116 ? -1.034 14.901 -0.279 1.00 90.94 116 VAL A O 1
ATOM 847 N N . ASN A 1 117 ? 0.899 14.775 -1.385 1.00 92.75 117 ASN A N 1
ATOM 848 C CA . ASN A 1 117 ? 1.105 16.220 -1.325 1.00 92.75 117 ASN A CA 1
ATOM 849 C C . ASN A 1 117 ? 0.034 16.974 -2.106 1.00 92.75 117 ASN A C 1
ATOM 851 O O . ASN A 1 117 ? -0.373 18.047 -1.668 1.00 92.75 117 ASN A O 1
ATOM 855 N N . ASP A 1 118 ? -0.363 16.481 -3.275 1.00 92.25 118 ASP A N 1
ATOM 856 C CA . ASP A 1 118 ? -1.358 17.134 -4.122 1.00 92.25 118 ASP A CA 1
ATOM 857 C C . ASP A 1 118 ? -2.747 17.055 -3.494 1.00 92.25 118 ASP A C 1
ATOM 859 O O . ASP A 1 118 ? -3.440 18.072 -3.486 1.00 92.25 118 ASP A O 1
ATOM 863 N N . ILE A 1 119 ? -3.086 15.921 -2.877 1.00 88.81 119 ILE A N 1
ATOM 864 C CA . ILE A 1 119 ? -4.326 15.716 -2.122 1.00 88.81 119 ILE A CA 1
ATOM 865 C C . ILE A 1 119 ? -4.404 16.694 -0.945 1.00 88.81 119 ILE A C 1
ATOM 867 O O . ILE A 1 119 ? -5.350 17.469 -0.858 1.00 88.81 119 ILE A O 1
ATOM 871 N N . VAL A 1 120 ? -3.357 16.776 -0.114 1.00 85.81 120 VAL A N 1
ATOM 872 C CA . VAL A 1 120 ? -3.297 17.720 1.023 1.00 85.81 120 VAL A CA 1
ATOM 873 C C . VAL A 1 120 ? -3.441 19.186 0.585 1.00 85.81 120 VAL A C 1
ATOM 875 O O . VAL A 1 120 ? -3.936 20.013 1.341 1.00 85.81 120 VAL A O 1
ATOM 878 N N . ASN A 1 121 ? -3.011 19.542 -0.632 1.00 89.69 121 ASN A N 1
ATOM 879 C CA . ASN A 1 121 ? -3.149 20.912 -1.145 1.00 89.69 121 ASN A CA 1
ATOM 880 C C . ASN A 1 121 ? -4.450 21.144 -1.937 1.00 89.69 121 ASN A C 1
ATOM 882 O O . ASN A 1 121 ? -4.560 22.189 -2.579 1.00 89.69 121 ASN A O 1
ATOM 886 N N . GLY A 1 122 ? -5.368 20.174 -1.995 1.00 85.94 122 GLY A N 1
ATOM 887 C CA . GLY A 1 122 ? -6.593 20.265 -2.797 1.00 85.94 122 GLY A CA 1
ATOM 888 C C . GLY A 1 122 ? -6.357 20.334 -4.312 1.00 85.94 122 GLY A C 1
ATOM 889 O O . GLY A 1 122 ? -7.177 20.883 -5.042 1.00 85.94 122 GLY A O 1
ATOM 890 N N . ARG A 1 123 ? -5.214 19.834 -4.806 1.00 90.38 123 ARG A N 1
ATOM 891 C CA . ARG A 1 123 ? -4.865 19.801 -6.243 1.00 90.38 123 ARG A CA 1
ATOM 892 C C . ARG A 1 123 ? -5.215 18.479 -6.928 1.00 90.38 123 ARG A C 1
ATOM 894 O O . ARG A 1 123 ? -5.217 18.418 -8.153 1.00 90.38 123 ARG A O 1
ATOM 901 N N . SER A 1 124 ? -5.464 17.436 -6.145 1.00 91.75 124 SER A N 1
ATOM 902 C CA . SER A 1 124 ? -5.848 16.092 -6.580 1.00 91.75 124 SER A CA 1
ATOM 903 C C . SER A 1 124 ? -6.751 15.478 -5.508 1.00 91.75 124 SER A C 1
ATOM 905 O O . SER A 1 124 ? -6.886 16.041 -4.423 1.00 91.75 124 SER A O 1
ATOM 907 N N . SER A 1 125 ? -7.343 14.325 -5.793 1.00 90.38 125 SER A N 1
ATOM 908 C CA . SER A 1 125 ? -8.093 13.520 -4.830 1.00 90.38 125 SER A CA 1
ATOM 909 C C . SER A 1 125 ? -7.569 12.082 -4.786 1.00 90.38 125 SER A C 1
ATOM 911 O O . SER A 1 125 ? -6.838 11.647 -5.685 1.00 90.38 125 SER A O 1
ATOM 913 N N . ILE A 1 126 ? -7.949 11.328 -3.752 1.00 86.00 126 ILE A N 1
ATOM 914 C CA . ILE A 1 126 ? -7.634 9.895 -3.671 1.00 86.00 126 ILE A CA 1
ATOM 915 C C . ILE A 1 126 ? -8.203 9.159 -4.879 1.00 86.00 126 ILE A C 1
ATOM 917 O O . ILE A 1 126 ? -7.515 8.352 -5.500 1.00 86.00 126 ILE A O 1
ATOM 921 N N . GLU A 1 127 ? -9.438 9.474 -5.257 1.00 86.06 127 GLU A N 1
ATOM 922 C CA . GLU A 1 127 ? -10.143 8.800 -6.341 1.00 86.06 127 GLU A CA 1
ATOM 923 C C . GLU A 1 127 ? -9.437 9.052 -7.672 1.00 86.06 127 GLU A C 1
ATOM 925 O O . GLU A 1 127 ? -9.311 8.137 -8.483 1.00 86.06 127 GLU A O 1
ATOM 930 N N . SER A 1 128 ? -8.944 10.273 -7.927 1.00 91.25 128 SER A N 1
ATOM 931 C CA . SER A 1 128 ? -8.138 10.519 -9.128 1.00 91.25 128 SER A CA 1
ATOM 932 C C . SER A 1 128 ? -6.822 9.751 -9.107 1.00 91.25 128 SER A C 1
ATOM 934 O O . SER A 1 128 ? -6.451 9.192 -10.136 1.00 91.25 128 SER A O 1
ATOM 936 N N . THR A 1 129 ? -6.151 9.660 -7.957 1.00 94.94 129 THR A N 1
ATOM 937 C CA . THR A 1 129 ? -4.904 8.897 -7.820 1.00 94.94 129 THR A CA 1
ATOM 938 C C . THR A 1 129 ? -5.136 7.405 -8.076 1.00 94.94 129 THR A C 1
ATOM 940 O O . THR A 1 129 ? -4.461 6.815 -8.918 1.00 94.94 129 THR A O 1
ATOM 943 N N . VAL A 1 130 ? -6.155 6.798 -7.461 1.00 94.31 130 VAL A N 1
ATOM 944 C CA . VAL A 1 130 ? -6.508 5.384 -7.682 1.00 94.31 130 VAL A CA 1
ATOM 945 C C . VAL A 1 130 ? -6.965 5.126 -9.123 1.00 94.31 130 VAL A C 1
ATOM 947 O O . VAL A 1 130 ? -6.553 4.138 -9.734 1.00 94.31 130 VAL A O 1
ATOM 950 N N . ARG A 1 131 ? -7.741 6.035 -9.732 1.00 94.56 131 ARG A N 1
ATOM 951 C CA . ARG A 1 131 ? -8.116 5.932 -11.157 1.00 94.56 131 ARG A CA 1
ATOM 952 C C . ARG A 1 131 ? -6.908 6.011 -12.089 1.00 94.56 131 ARG A C 1
ATOM 954 O O . ARG A 1 131 ? -6.872 5.295 -13.095 1.00 94.56 131 ARG A O 1
ATOM 961 N N . ASN A 1 132 ? -5.921 6.848 -11.777 1.00 97.56 132 ASN A N 1
ATOM 962 C CA . ASN A 1 132 ? -4.678 6.906 -12.542 1.00 97.56 132 ASN A CA 1
ATOM 963 C C . ASN A 1 132 ? -3.901 5.591 -12.422 1.00 97.56 132 ASN A C 1
ATOM 965 O O . ASN A 1 132 ? -3.430 5.084 -13.440 1.00 97.56 132 ASN A O 1
ATOM 969 N N . LEU A 1 133 ? -3.825 5.005 -11.222 1.00 96.81 133 LEU A N 1
ATOM 970 C CA . LEU A 1 133 ? -3.194 3.699 -11.001 1.00 96.81 133 LEU A CA 1
ATOM 971 C C . LEU A 1 133 ? -3.859 2.590 -11.811 1.00 96.81 133 LEU A C 1
ATOM 973 O O . LEU A 1 133 ? -3.171 1.844 -12.507 1.00 96.81 133 LEU A O 1
ATOM 977 N N . GLU A 1 134 ? -5.190 2.523 -11.809 1.00 95.31 134 GLU A N 1
ATOM 978 C CA . GLU A 1 134 ? -5.910 1.554 -12.637 1.00 95.31 134 GLU A CA 1
ATOM 979 C C . GLU A 1 134 ? -5.688 1.804 -14.134 1.00 95.31 134 GLU A C 1
ATOM 981 O O . GLU A 1 134 ? -5.490 0.864 -14.901 1.00 95.31 134 GLU A O 1
ATOM 986 N N . SER A 1 135 ? -5.649 3.065 -14.566 1.00 97.31 135 SER A N 1
ATOM 987 C CA . SER A 1 135 ? -5.382 3.417 -15.966 1.00 97.31 135 SER A CA 1
ATOM 988 C C . SER A 1 135 ? -3.965 3.026 -16.400 1.00 97.31 135 SER A C 1
ATOM 990 O O . SER A 1 135 ? -3.757 2.577 -17.530 1.00 97.31 135 SER A O 1
ATOM 992 N N . MET A 1 136 ? -2.984 3.159 -15.505 1.00 97.88 136 MET A N 1
ATOM 993 C CA . MET A 1 136 ? -1.620 2.677 -15.717 1.00 97.88 136 MET A CA 1
ATOM 994 C C . MET A 1 136 ? -1.588 1.152 -15.813 1.00 97.88 136 MET A C 1
ATOM 996 O O . MET A 1 136 ? -1.071 0.609 -16.789 1.00 97.88 136 MET A O 1
ATOM 1000 N N . ALA A 1 137 ? -2.223 0.461 -14.868 1.00 96.44 137 ALA A N 1
ATOM 1001 C CA . ALA A 1 137 ? -2.337 -0.990 -14.879 1.00 96.44 137 ALA A CA 1
ATOM 1002 C C . ALA A 1 137 ? -3.031 -1.512 -16.149 1.00 96.44 137 ALA A C 1
ATOM 1004 O O . ALA A 1 137 ? -2.578 -2.487 -16.746 1.00 96.44 137 ALA A O 1
ATOM 1005 N N . ALA A 1 138 ? -4.073 -0.833 -16.635 1.00 96.06 138 ALA A N 1
ATOM 1006 C CA . ALA A 1 138 ? -4.734 -1.161 -17.895 1.00 96.06 138 ALA A CA 1
ATOM 1007 C C . ALA A 1 138 ? -3.789 -1.037 -19.105 1.00 96.06 138 ALA A C 1
ATOM 1009 O O . ALA A 1 138 ? -3.799 -1.906 -19.977 1.00 96.06 138 ALA A O 1
ATOM 1010 N N . LYS A 1 139 ? -2.921 -0.014 -19.149 1.00 96.25 139 LYS A N 1
ATOM 1011 C CA . LYS A 1 139 ? -1.887 0.123 -20.196 1.00 96.25 139 LYS A CA 1
ATOM 1012 C C . LYS A 1 139 ? -0.848 -1.001 -20.146 1.00 96.25 139 LYS A C 1
ATOM 1014 O O . LYS A 1 139 ? -0.383 -1.428 -21.199 1.00 96.25 139 LYS A O 1
ATOM 1019 N N . VAL A 1 140 ? -0.499 -1.477 -18.950 1.00 95.88 140 VAL A N 1
ATOM 1020 C CA . VAL A 1 140 ? 0.402 -2.625 -18.754 1.00 95.88 140 VAL A CA 1
ATOM 1021 C C . VAL A 1 140 ? -0.270 -3.914 -19.239 1.00 95.88 140 VAL A C 1
ATOM 1023 O O . VAL A 1 140 ? 0.277 -4.606 -20.097 1.00 95.88 140 VAL A O 1
ATOM 1026 N N . ARG A 1 141 ? -1.508 -4.183 -18.803 1.00 94.38 141 ARG A N 1
ATOM 1027 C CA . ARG A 1 141 ? -2.285 -5.359 -19.237 1.00 94.38 141 ARG A CA 1
ATOM 1028 C C . ARG A 1 141 ? -2.560 -5.370 -20.740 1.00 94.38 141 ARG A C 1
ATOM 1030 O O . ARG A 1 141 ? -2.585 -6.439 -21.337 1.00 94.38 141 ARG A O 1
ATOM 1037 N N . ALA A 1 142 ? -2.697 -4.206 -21.381 1.00 95.12 142 ALA A N 1
ATOM 1038 C CA . ALA A 1 142 ? -2.844 -4.098 -22.837 1.00 95.12 142 ALA A CA 1
ATOM 1039 C C . ALA A 1 142 ? -1.632 -4.644 -23.621 1.00 95.12 142 ALA A C 1
ATOM 1041 O O . ALA A 1 142 ? -1.735 -4.880 -24.822 1.00 95.12 142 ALA A O 1
ATOM 1042 N N . ARG A 1 143 ? -0.496 -4.866 -22.949 1.00 92.00 143 ARG A N 1
ATOM 1043 C CA . ARG A 1 143 ? 0.699 -5.528 -23.495 1.00 92.00 143 ARG A CA 1
ATOM 1044 C C . ARG A 1 143 ? 0.823 -6.993 -23.103 1.00 92.00 143 ARG A C 1
ATOM 1046 O O . ARG A 1 143 ? 1.827 -7.617 -23.418 1.00 92.00 143 ARG A O 1
ATOM 1053 N N . SER A 1 144 ? -0.186 -7.542 -22.430 1.00 91.62 144 SER A N 1
ATOM 1054 C CA . SER A 1 144 ? -0.129 -8.859 -21.788 1.00 91.62 144 SER A CA 1
ATOM 1055 C C . SER A 1 144 ? 0.958 -8.959 -20.708 1.00 91.62 144 SER A C 1
ATOM 1057 O O . SER A 1 144 ? 1.469 -10.042 -20.451 1.00 91.62 144 SER A O 1
ATOM 1059 N N . TRP A 1 145 ? 1.322 -7.831 -20.089 1.00 93.31 145 TRP A N 1
ATOM 1060 C CA . TRP A 1 145 ? 2.234 -7.773 -18.942 1.00 93.31 145 TRP A CA 1
ATOM 1061 C C . TRP A 1 145 ? 1.432 -7.643 -17.642 1.00 93.31 145 TRP A C 1
ATOM 1063 O O . TRP A 1 145 ? 0.289 -7.169 -17.659 1.00 93.31 145 TRP A O 1
ATOM 1073 N N . GLU A 1 146 ? 2.022 -8.026 -16.508 1.00 93.25 146 GLU A N 1
ATOM 1074 C CA . GLU A 1 146 ? 1.348 -7.995 -15.206 1.00 93.25 146 GLU A CA 1
ATOM 1075 C C . GLU A 1 146 ? 1.671 -6.712 -14.415 1.00 93.25 146 GLU A C 1
ATOM 1077 O O . GLU A 1 146 ? 2.831 -6.448 -14.093 1.00 93.25 146 GLU A O 1
ATOM 1082 N N . PRO A 1 147 ? 0.682 -5.874 -14.072 1.00 96.06 147 PRO A N 1
ATOM 1083 C CA . PRO A 1 147 ? 0.914 -4.762 -13.158 1.00 96.06 147 PRO A CA 1
ATOM 1084 C C . PRO A 1 147 ? 1.028 -5.269 -11.715 1.00 96.06 147 PRO A C 1
ATOM 1086 O O . PRO A 1 147 ? 0.138 -5.977 -11.246 1.00 96.06 147 PRO A O 1
ATOM 1089 N N . LEU A 1 148 ? 2.075 -4.850 -11.001 1.00 96.56 148 LEU A N 1
ATOM 1090 C CA . LEU A 1 148 ? 2.219 -5.035 -9.556 1.00 96.56 148 LEU A CA 1
ATOM 1091 C C . LEU A 1 148 ? 1.895 -3.718 -8.849 1.00 96.56 148 LEU A C 1
ATOM 1093 O O . LEU A 1 148 ? 2.646 -2.744 -8.946 1.00 96.56 148 LEU A O 1
ATOM 1097 N N . TYR A 1 149 ? 0.768 -3.691 -8.142 1.00 96.00 149 TYR A N 1
ATOM 1098 C CA . TYR A 1 149 ? 0.383 -2.558 -7.306 1.00 96.00 149 TYR A CA 1
ATOM 1099 C C . TYR A 1 149 ? 1.264 -2.519 -6.057 1.00 96.00 149 TYR A C 1
ATOM 1101 O O . TYR A 1 149 ? 1.822 -3.528 -5.623 1.00 96.00 149 TYR A O 1
ATOM 1109 N N . SER A 1 150 ? 1.368 -1.343 -5.453 1.00 95.31 150 SER A N 1
ATOM 1110 C CA . SER A 1 150 ? 2.063 -1.157 -4.188 1.00 95.31 150 SER A CA 1
ATOM 1111 C C . SER A 1 150 ? 1.302 -0.160 -3.341 1.00 95.31 150 SER A C 1
ATOM 1113 O O . SER A 1 150 ? 0.880 0.883 -3.842 1.00 95.31 150 SER A O 1
ATOM 1115 N N . THR A 1 151 ? 1.182 -0.434 -2.047 1.00 94.62 151 THR A N 1
ATOM 1116 C CA . THR A 1 151 ? 0.897 0.633 -1.088 1.00 94.62 151 THR A CA 1
ATOM 1117 C C . THR A 1 151 ? 2.113 1.556 -0.983 1.00 94.62 151 THR A C 1
ATOM 1119 O O . THR A 1 151 ? 3.253 1.139 -1.229 1.00 94.62 151 THR A O 1
ATOM 1122 N N . VAL A 1 152 ? 1.881 2.836 -0.687 1.00 94.56 152 VAL A N 1
ATOM 1123 C CA . VAL A 1 152 ? 2.966 3.801 -0.466 1.00 94.56 152 VAL A CA 1
ATOM 1124 C C . VAL A 1 152 ? 3.510 3.669 0.959 1.00 94.56 152 VAL A C 1
ATOM 1126 O O . VAL A 1 152 ? 2.809 3.237 1.873 1.00 94.56 152 VAL A O 1
ATOM 1129 N N . ILE A 1 153 ? 4.778 4.017 1.165 1.00 94.19 153 ILE A N 1
ATOM 1130 C CA . ILE A 1 153 ? 5.387 3.977 2.501 1.00 94.19 153 ILE A CA 1
ATOM 1131 C C . ILE A 1 153 ? 4.875 5.131 3.381 1.00 94.19 153 ILE A C 1
ATOM 1133 O O . ILE A 1 153 ? 4.545 6.195 2.851 1.00 94.19 153 ILE A O 1
ATOM 1137 N N . PRO A 1 154 ? 4.876 4.979 4.719 1.00 90.31 154 PRO A N 1
ATOM 1138 C CA . PRO A 1 154 ? 4.549 6.069 5.624 1.00 90.31 154 PRO A CA 1
ATOM 1139 C C . PRO A 1 154 ? 5.477 7.272 5.434 1.00 90.31 154 PRO A C 1
ATOM 1141 O O . PRO A 1 154 ? 6.663 7.147 5.109 1.00 90.31 154 PRO A O 1
ATOM 1144 N N . ARG A 1 155 ? 4.956 8.456 5.718 1.00 88.31 155 ARG A N 1
ATOM 1145 C CA . ARG A 1 155 ? 5.725 9.682 5.895 1.00 88.31 155 ARG A CA 1
ATOM 1146 C C . ARG A 1 155 ? 6.321 9.715 7.297 1.00 88.31 155 ARG A C 1
ATOM 1148 O O . ARG A 1 155 ? 5.766 9.164 8.251 1.00 88.31 155 ARG A O 1
ATOM 1155 N N . LYS A 1 156 ? 7.456 10.399 7.434 1.00 87.44 156 LYS A N 1
ATOM 1156 C CA . LYS A 1 156 ? 8.034 10.711 8.749 1.00 87.44 156 LYS A CA 1
ATOM 1157 C C . LYS A 1 156 ? 7.122 11.687 9.488 1.00 87.44 156 LYS A C 1
ATOM 1159 O O . LYS A 1 156 ? 6.569 12.590 8.868 1.00 87.44 156 LYS A O 1
ATOM 1164 N N . SER A 1 157 ? 7.076 11.585 10.809 1.00 86.12 157 SER A N 1
ATOM 1165 C CA . SER A 1 157 ? 6.359 12.518 11.687 1.00 86.12 157 SER A CA 1
ATOM 1166 C C . SER A 1 157 ? 6.756 13.981 11.458 1.00 86.12 157 SER A C 1
ATOM 1168 O O . SER A 1 157 ? 5.927 14.880 11.535 1.00 86.12 157 SER A O 1
ATOM 1170 N N . ALA A 1 158 ? 8.020 14.230 11.102 1.00 85.75 158 ALA A N 1
ATOM 1171 C CA . ALA A 1 158 ? 8.537 15.560 10.776 1.00 85.75 158 ALA A CA 1
ATOM 1172 C C . ALA A 1 158 ? 8.255 16.026 9.328 1.00 85.75 158 ALA A C 1
ATOM 1174 O O . ALA A 1 158 ? 8.804 17.051 8.894 1.00 85.75 158 ALA A O 1
ATOM 1175 N N . ALA A 1 159 ? 7.470 15.277 8.546 1.00 87.56 159 ALA A N 1
ATOM 1176 C CA . ALA A 1 159 ? 7.111 15.665 7.190 1.00 87.56 159 ALA A CA 1
ATOM 1177 C C . ALA A 1 159 ? 6.294 16.961 7.187 1.00 87.56 159 ALA A C 1
ATOM 1179 O O . ALA A 1 159 ? 5.475 17.223 8.060 1.00 87.56 159 ALA A O 1
ATOM 1180 N N . ARG A 1 160 ? 6.521 17.806 6.172 1.00 87.94 160 ARG A N 1
ATOM 1181 C CA . ARG A 1 160 ? 5.829 19.106 6.059 1.00 87.94 160 ARG A CA 1
ATOM 1182 C C . ARG A 1 160 ? 4.333 18.976 5.776 1.00 87.94 160 ARG A C 1
ATOM 1184 O O . ARG A 1 160 ? 3.607 19.945 5.951 1.00 87.94 160 ARG A O 1
ATOM 1191 N N . LYS A 1 161 ? 3.920 17.839 5.231 1.00 88.25 161 LYS A N 1
ATOM 1192 C CA . LYS A 1 161 ? 2.552 17.533 4.830 1.00 88.25 161 LYS A CA 1
ATOM 1193 C C . LYS A 1 161 ? 2.279 16.120 5.300 1.00 88.25 161 LYS A C 1
ATOM 1195 O O . LYS A 1 161 ? 3.139 15.268 5.077 1.00 88.25 161 LYS A O 1
ATOM 1200 N N . ASP A 1 162 ? 1.117 15.903 5.901 1.00 83.94 162 ASP A N 1
ATOM 1201 C CA . ASP A 1 162 ? 0.641 14.571 6.284 1.00 83.94 162 ASP A CA 1
ATOM 1202 C C . ASP A 1 162 ? 1.654 13.787 7.147 1.00 83.94 162 ASP A C 1
ATOM 1204 O O . ASP A 1 162 ? 1.974 12.633 6.879 1.00 83.94 162 ASP A O 1
ATOM 1208 N N . GLY A 1 163 ? 2.263 14.455 8.137 1.00 84.06 163 GLY A N 1
ATOM 1209 C CA . GLY A 1 163 ? 3.224 13.819 9.053 1.00 84.06 163 GLY A CA 1
ATOM 1210 C C . GLY A 1 163 ? 2.559 12.846 10.038 1.00 84.06 163 GLY A C 1
ATOM 1211 O O . GLY A 1 163 ? 3.189 11.898 10.504 1.00 84.06 163 GLY A O 1
ATOM 1212 N N . ASP A 1 164 ? 1.276 13.054 10.305 1.00 78.44 164 ASP A N 1
ATOM 1213 C CA . ASP A 1 164 ? 0.344 12.157 10.999 1.00 78.44 164 ASP A CA 1
ATOM 1214 C C . ASP A 1 164 ? -0.100 10.956 10.146 1.00 78.44 164 ASP A C 1
ATOM 1216 O O . ASP A 1 164 ? -0.511 9.946 10.712 1.00 78.44 164 ASP A O 1
ATOM 1220 N N . ASN A 1 165 ? 0.109 11.008 8.823 1.00 80.62 165 ASN A N 1
ATOM 1221 C CA . ASN A 1 165 ? -0.217 9.970 7.839 1.00 80.62 165 ASN A CA 1
ATOM 1222 C C . ASN A 1 165 ? -1.719 9.700 7.631 1.00 80.62 165 ASN A C 1
ATOM 1224 O O . ASN A 1 165 ? -2.073 8.621 7.152 1.00 80.62 165 ASN A O 1
ATOM 1228 N N . GLU A 1 166 ? -2.606 10.639 7.947 1.00 78.50 166 GLU A N 1
ATOM 1229 C CA . GLU A 1 166 ? -4.049 10.439 7.755 1.00 78.50 166 GLU A CA 1
ATOM 1230 C C . GLU A 1 166 ? -4.405 10.297 6.267 1.00 78.50 166 GLU A C 1
ATOM 1232 O O . GLU A 1 166 ? -5.037 9.326 5.847 1.00 78.50 166 GLU A O 1
ATOM 1237 N N . VAL A 1 167 ? -3.911 11.210 5.426 1.00 83.06 167 VAL A N 1
ATOM 1238 C CA . VAL A 1 167 ? -4.133 11.175 3.974 1.00 83.06 167 VAL A CA 1
ATOM 1239 C C . VAL A 1 167 ? -3.423 9.998 3.329 1.00 83.06 167 VAL A C 1
ATOM 1241 O O . VAL A 1 167 ? -3.992 9.348 2.448 1.00 83.06 167 VAL A O 1
ATOM 1244 N N . THR A 1 168 ? -2.199 9.702 3.764 1.00 85.31 168 THR A N 1
ATOM 1245 C CA . THR A 1 168 ? -1.457 8.537 3.280 1.00 85.31 168 THR A CA 1
ATOM 1246 C C . THR A 1 168 ? -2.216 7.249 3.587 1.00 85.31 168 THR A C 1
ATOM 1248 O O . THR A 1 168 ? -2.391 6.435 2.682 1.00 85.31 168 THR A O 1
ATOM 1251 N N . PHE A 1 169 ? -2.709 7.067 4.817 1.00 83.81 169 PHE A N 1
ATOM 1252 C CA . PHE A 1 169 ? -3.449 5.863 5.192 1.00 83.81 169 PHE A CA 1
ATOM 1253 C C . PHE A 1 169 ? -4.756 5.731 4.409 1.00 83.81 169 PHE A C 1
ATOM 1255 O O . PHE A 1 169 ? -5.057 4.655 3.900 1.00 83.81 169 PHE A O 1
ATOM 1262 N N . ASP A 1 170 ? -5.484 6.823 4.200 1.00 81.94 170 ASP A N 1
ATOM 1263 C CA . ASP A 1 170 ? -6.695 6.783 3.383 1.00 81.94 170 ASP A CA 1
ATOM 1264 C C . ASP A 1 170 ? -6.435 6.386 1.926 1.00 81.94 170 ASP A C 1
ATOM 1266 O O . ASP A 1 170 ? -7.238 5.661 1.326 1.00 81.94 170 ASP A O 1
ATOM 1270 N N . LEU A 1 171 ? -5.306 6.824 1.359 1.00 86.75 171 LEU A N 1
ATOM 1271 C CA . LEU A 1 171 ? -4.860 6.380 0.040 1.00 86.75 171 LEU A CA 1
ATOM 1272 C C . LEU A 1 171 ? -4.507 4.886 0.054 1.00 86.75 171 LEU A C 1
ATOM 1274 O O . LEU A 1 171 ? -4.847 4.179 -0.893 1.00 86.75 171 LEU A O 1
ATOM 1278 N N . ILE A 1 172 ? -3.877 4.388 1.123 1.00 87.12 172 ILE A N 1
ATOM 1279 C CA . ILE A 1 172 ? -3.594 2.956 1.295 1.00 87.12 172 ILE A CA 1
ATOM 1280 C C . ILE A 1 172 ? -4.883 2.141 1.274 1.00 87.12 172 ILE A C 1
ATOM 1282 O O . ILE A 1 172 ? -4.971 1.164 0.530 1.00 87.12 172 ILE A O 1
ATOM 1286 N N . VAL A 1 173 ? -5.888 2.555 2.047 1.00 85.25 173 VAL A N 1
ATOM 1287 C CA . VAL A 1 173 ? -7.195 1.888 2.084 1.00 85.25 173 VAL A CA 1
ATOM 1288 C C . VAL A 1 173 ? -7.826 1.876 0.694 1.00 85.25 173 VAL A C 1
ATOM 1290 O O . VAL A 1 173 ? -8.252 0.824 0.230 1.00 85.25 173 VAL A O 1
ATOM 1293 N N . ALA A 1 174 ? -7.799 2.998 -0.026 1.00 86.81 174 ALA A N 1
ATOM 1294 C CA . ALA A 1 174 ? -8.372 3.074 -1.367 1.00 86.81 174 ALA A CA 1
ATOM 1295 C C . ALA A 1 174 ? -7.632 2.199 -2.401 1.00 86.81 174 ALA A C 1
ATOM 1297 O O . ALA A 1 174 ? -8.263 1.596 -3.269 1.00 86.81 174 ALA A O 1
ATOM 1298 N N . ILE A 1 175 ? -6.302 2.076 -2.304 1.00 92.69 175 ILE A N 1
ATOM 1299 C CA . ILE A 1 175 ? -5.520 1.137 -3.128 1.00 92.69 175 ILE A CA 1
ATOM 1300 C C . ILE A 1 175 ? -5.913 -0.312 -2.806 1.00 92.69 175 ILE A C 1
ATOM 1302 O O . ILE A 1 175 ? -6.073 -1.128 -3.718 1.00 92.69 175 ILE A O 1
ATOM 1306 N N . ARG A 1 176 ? -6.091 -0.648 -1.526 1.00 91.56 176 ARG A N 1
ATOM 1307 C CA . ARG A 1 176 ? -6.497 -1.992 -1.092 1.00 91.56 176 ARG A CA 1
ATOM 1308 C C . ARG A 1 176 ? -7.905 -2.345 -1.562 1.00 91.56 176 ARG A C 1
ATOM 1310 O O . ARG A 1 176 ? -8.086 -3.415 -2.130 1.00 91.56 176 ARG A O 1
ATOM 1317 N N . GLU A 1 177 ? -8.855 -1.422 -1.451 1.00 88.19 177 GLU A N 1
ATOM 1318 C CA . GLU A 1 177 ? -10.213 -1.589 -1.986 1.00 88.19 177 GLU A CA 1
ATOM 1319 C C . GLU A 1 177 ? -10.203 -1.794 -3.509 1.00 88.19 177 GLU A C 1
ATOM 1321 O O . GLU A 1 177 ? -10.813 -2.722 -4.039 1.00 88.19 177 GLU A O 1
ATOM 1326 N N . GLN A 1 178 ? -9.426 -0.993 -4.243 1.00 89.06 178 GLN A N 1
ATOM 1327 C CA . GLN A 1 178 ? -9.285 -1.176 -5.689 1.00 89.06 178 GLN A CA 1
ATOM 1328 C C . GLN A 1 178 ? -8.689 -2.547 -6.037 1.00 89.06 178 GLN A C 1
ATOM 1330 O O . GLN A 1 178 ? -9.066 -3.168 -7.035 1.00 89.06 178 GLN A O 1
ATOM 1335 N N . THR A 1 179 ? -7.734 -3.024 -5.239 1.00 90.81 179 THR A N 1
ATOM 1336 C CA . THR A 1 179 ? -7.001 -4.263 -5.523 1.00 90.81 179 THR A CA 1
ATOM 1337 C C . THR A 1 179 ? -7.684 -5.524 -5.010 1.00 90.81 179 THR A C 1
ATOM 1339 O O . THR A 1 179 ? -7.461 -6.587 -5.584 1.00 90.81 179 THR A O 1
ATOM 1342 N N . SER A 1 180 ? -8.617 -5.410 -4.065 1.00 88.56 180 SER A N 1
ATOM 1343 C CA . SER A 1 180 ? -9.419 -6.530 -3.561 1.00 88.56 180 SER A CA 1
ATOM 1344 C C . SER A 1 180 ? -10.410 -7.077 -4.600 1.00 88.56 180 SER A C 1
ATOM 1346 O O . SER A 1 180 ? -10.756 -8.257 -4.568 1.00 88.56 180 SER A O 1
ATOM 1348 N N . THR A 1 181 ? -10.809 -6.270 -5.591 1.00 79.69 181 THR A N 1
ATOM 1349 C CA . THR A 1 181 ? -11.836 -6.632 -6.592 1.00 79.69 181 THR A CA 1
ATOM 1350 C C . THR A 1 181 ? -11.335 -7.494 -7.772 1.00 79.69 181 THR A C 1
ATOM 1352 O O . THR A 1 181 ? -11.861 -7.403 -8.882 1.00 79.69 181 THR A O 1
ATOM 1355 N N . GLY A 1 182 ? -10.303 -8.325 -7.584 1.00 71.19 182 GLY A N 1
ATOM 1356 C CA . GLY A 1 182 ? -9.785 -9.232 -8.620 1.00 71.19 182 GLY A CA 1
ATOM 1357 C C . GLY A 1 182 ? -8.344 -9.699 -8.379 1.00 71.19 182 GLY A C 1
ATOM 1358 O O . GLY A 1 182 ? -7.755 -9.365 -7.355 1.00 71.19 182 GLY A O 1
ATOM 1359 N N . PRO A 1 183 ? -7.738 -10.463 -9.311 1.00 72.38 183 PRO A N 1
ATOM 1360 C CA . PRO A 1 183 ? -6.334 -10.864 -9.228 1.00 72.38 183 PRO A CA 1
ATOM 1361 C C . PRO A 1 183 ? -5.430 -9.672 -9.578 1.00 72.38 183 PRO A C 1
ATOM 1363 O O . PRO A 1 183 ? -4.894 -9.569 -10.681 1.00 72.38 183 PRO A O 1
ATOM 1366 N N . ARG A 1 184 ? -5.328 -8.715 -8.655 1.00 80.00 184 ARG A N 1
ATOM 1367 C CA . ARG A 1 184 ? -4.418 -7.573 -8.741 1.00 80.00 184 ARG A CA 1
ATOM 1368 C C . ARG A 1 184 ? -3.340 -7.784 -7.678 1.00 80.00 184 ARG A C 1
ATOM 1370 O O . ARG A 1 184 ? -3.623 -7.543 -6.508 1.00 80.00 184 ARG A O 1
ATOM 1377 N N . PRO A 1 185 ? -2.150 -8.294 -8.039 1.00 85.00 185 PRO A N 1
ATOM 1378 C CA . PRO A 1 185 ? -1.101 -8.493 -7.054 1.00 85.00 185 PRO A CA 1
ATOM 1379 C C . PRO A 1 185 ? -0.701 -7.133 -6.477 1.00 85.00 185 PRO A C 1
ATOM 1381 O O . PRO A 1 185 ? -0.477 -6.171 -7.220 1.00 85.00 185 PRO A O 1
ATOM 1384 N N . THR A 1 186 ? -0.618 -7.069 -5.151 1.00 92.81 186 THR A N 1
ATOM 1385 C CA . THR A 1 186 ? -0.306 -5.844 -4.410 1.00 92.81 186 THR A CA 1
ATOM 1386 C C . THR A 1 186 ? 0.790 -6.139 -3.401 1.00 92.81 186 THR A C 1
ATOM 1388 O O . THR A 1 186 ? 0.674 -7.065 -2.602 1.00 92.81 186 THR A O 1
ATOM 1391 N N . ALA A 1 187 ? 1.867 -5.362 -3.432 1.00 94.38 187 ALA A N 1
ATOM 1392 C CA . ALA A 1 187 ? 2.851 -5.337 -2.360 1.00 94.38 187 ALA A CA 1
ATOM 1393 C C . ALA A 1 187 ? 2.392 -4.386 -1.244 1.00 94.38 187 ALA A C 1
ATOM 1395 O O . ALA A 1 187 ? 1.806 -3.335 -1.512 1.00 94.38 187 ALA A O 1
ATOM 1396 N N . GLU A 1 188 ? 2.725 -4.721 0.005 1.00 93.12 188 GLU A N 1
ATOM 1397 C CA . GLU A 1 188 ? 2.303 -3.973 1.196 1.00 93.12 188 GLU A CA 1
ATOM 1398 C C . GLU A 1 188 ? 3.452 -3.227 1.925 1.00 93.12 188 GLU A C 1
ATOM 1400 O O . GLU A 1 188 ? 3.643 -3.434 3.127 1.00 93.12 188 GLU A O 1
ATOM 1405 N N . PRO A 1 189 ? 4.248 -2.345 1.269 1.00 94.94 189 PRO A N 1
ATOM 1406 C CA . PRO A 1 189 ? 5.262 -1.550 1.964 1.00 94.94 189 PRO A CA 1
ATOM 1407 C C . PRO A 1 189 ? 4.757 -0.742 3.151 1.00 94.94 189 PRO A C 1
ATOM 1409 O O . PRO A 1 189 ? 5.502 -0.602 4.120 1.00 94.94 189 PRO A O 1
ATOM 1412 N N . TRP A 1 190 ? 3.525 -0.218 3.088 1.00 92.44 190 TRP A N 1
ATOM 1413 C CA . TRP A 1 190 ? 2.919 0.494 4.214 1.00 92.44 190 TRP A CA 1
ATOM 1414 C C . TRP A 1 190 ? 3.014 -0.331 5.495 1.00 92.44 190 TRP A C 1
ATOM 1416 O O . TRP A 1 190 ? 3.500 0.160 6.511 1.00 92.44 190 TRP A O 1
ATOM 1426 N N . GLU A 1 191 ? 2.583 -1.590 5.420 1.00 86.81 191 GLU A N 1
ATOM 1427 C CA . GLU A 1 191 ? 2.423 -2.459 6.576 1.00 86.81 191 GLU A CA 1
ATOM 1428 C C . GLU A 1 191 ? 3.759 -2.686 7.287 1.00 86.81 191 GLU A C 1
ATOM 1430 O O . GLU A 1 191 ? 3.910 -2.397 8.476 1.00 86.81 191 GLU A O 1
ATOM 1435 N N . GLU A 1 192 ? 4.763 -3.127 6.536 1.00 85.62 192 GLU A N 1
ATOM 1436 C CA . GLU A 1 192 ? 6.078 -3.430 7.094 1.00 85.62 192 GLU A CA 1
ATOM 1437 C C . GLU A 1 192 ? 6.800 -2.178 7.584 1.00 85.62 192 GLU A C 1
ATOM 1439 O O . GLU A 1 192 ? 7.411 -2.185 8.656 1.00 85.62 192 GLU A O 1
ATOM 1444 N N . PHE A 1 193 ? 6.733 -1.077 6.830 1.00 89.88 193 PHE A N 1
ATOM 1445 C CA . PHE A 1 193 ? 7.376 0.162 7.256 1.00 89.88 193 PHE A CA 1
ATOM 1446 C C . PHE A 1 193 ? 6.706 0.722 8.505 1.00 89.88 193 PHE A C 1
ATOM 1448 O O . PHE A 1 193 ? 7.405 1.150 9.424 1.00 89.88 193 PHE A O 1
ATOM 1455 N N . PHE A 1 194 ? 5.372 0.714 8.565 1.00 84.50 194 PHE A N 1
ATOM 1456 C CA . PHE A 1 194 ? 4.630 1.273 9.687 1.00 84.50 194 PHE A CA 1
ATOM 1457 C C . PHE A 1 194 ? 4.930 0.511 10.981 1.00 84.50 194 PHE A C 1
ATOM 1459 O O . PHE A 1 194 ? 5.222 1.135 12.003 1.00 84.50 194 PHE A O 1
ATOM 1466 N N . TYR A 1 195 ? 4.942 -0.819 10.943 1.00 80.25 195 TYR A N 1
ATOM 1467 C CA . TYR A 1 195 ? 5.194 -1.630 12.136 1.00 80.25 195 TYR A CA 1
ATOM 1468 C C . TYR A 1 195 ? 6.681 -1.881 12.430 1.00 80.25 195 TYR A C 1
ATOM 1470 O O . TYR A 1 195 ? 6.996 -2.461 13.471 1.00 80.25 195 TYR A O 1
ATOM 1478 N N . THR A 1 196 ? 7.609 -1.397 11.594 1.00 81.12 196 THR A N 1
ATOM 1479 C CA . THR A 1 196 ? 9.045 -1.456 11.900 1.00 81.12 196 THR A CA 1
ATOM 1480 C C . THR A 1 196 ? 9.369 -0.627 13.157 1.00 81.12 196 THR A C 1
ATOM 1482 O O . THR A 1 196 ? 9.136 0.588 13.187 1.00 81.12 196 THR A O 1
ATOM 1485 N N . PRO A 1 197 ? 9.966 -1.230 14.203 1.00 81.06 197 PRO A N 1
ATOM 1486 C CA . PRO A 1 197 ? 10.353 -0.498 15.402 1.00 81.06 197 PRO A CA 1
ATOM 1487 C C . PRO A 1 197 ? 11.373 0.601 15.099 1.00 81.06 197 PRO A C 1
ATOM 1489 O O . PRO A 1 197 ? 12.362 0.375 14.396 1.00 81.06 197 PRO A O 1
ATOM 1492 N N . ASN A 1 198 ? 11.158 1.790 15.668 1.00 84.00 198 ASN A N 1
ATOM 1493 C CA . ASN A 1 198 ? 12.027 2.955 15.466 1.00 84.00 198 ASN A CA 1
ATOM 1494 C C . ASN A 1 198 ? 12.272 3.259 13.974 1.00 84.00 198 ASN A C 1
ATOM 1496 O O . ASN A 1 198 ? 13.384 3.625 13.589 1.00 84.00 198 ASN A O 1
ATOM 1500 N N . ARG A 1 199 ? 11.250 3.059 13.120 1.00 88.25 199 ARG A N 1
ATOM 1501 C CA . ARG A 1 199 ? 11.365 3.143 11.654 1.00 88.25 199 ARG A CA 1
ATOM 1502 C C . ARG A 1 199 ? 12.120 4.378 11.169 1.00 88.25 199 ARG A C 1
ATOM 1504 O O . ARG A 1 199 ? 12.998 4.265 10.319 1.00 88.25 199 ARG A O 1
ATOM 1511 N N . GLU A 1 200 ? 11.836 5.550 11.739 1.00 89.62 200 GLU A N 1
ATOM 1512 C CA . GLU A 1 200 ? 12.462 6.818 11.339 1.00 89.62 200 GLU A CA 1
ATOM 1513 C C . GLU A 1 200 ? 13.981 6.847 11.532 1.00 89.62 200 GLU A C 1
ATOM 1515 O O . GLU A 1 200 ? 14.670 7.550 10.795 1.00 89.62 200 GLU A O 1
ATOM 1520 N N . GLN A 1 201 ? 14.497 6.090 12.501 1.00 89.88 201 GLN A N 1
ATOM 1521 C CA . GLN A 1 201 ? 15.924 5.969 12.783 1.00 89.88 201 GLN A CA 1
ATOM 1522 C C . GLN A 1 201 ? 16.568 4.789 12.050 1.00 89.88 201 GLN A C 1
ATOM 1524 O O . GLN A 1 201 ? 17.772 4.813 11.804 1.00 89.88 201 GLN A O 1
ATOM 1529 N N . THR A 1 202 ? 15.800 3.742 11.742 1.00 90.56 202 THR A N 1
ATOM 1530 C CA . THR A 1 202 ? 16.342 2.465 11.260 1.00 90.56 202 THR A CA 1
ATOM 1531 C C . THR A 1 202 ? 16.245 2.299 9.750 1.00 90.56 202 THR A C 1
ATOM 1533 O O . THR A 1 202 ? 17.184 1.783 9.146 1.00 90.56 202 THR A O 1
ATOM 1536 N N . ILE A 1 203 ? 15.158 2.752 9.122 1.00 93.31 203 ILE A N 1
ATOM 1537 C CA . ILE A 1 203 ? 14.874 2.490 7.700 1.00 93.31 203 ILE A CA 1
ATOM 1538 C C . ILE A 1 203 ? 14.652 3.748 6.851 1.00 93.31 203 ILE A C 1
ATOM 1540 O O . ILE A 1 203 ? 14.582 3.640 5.628 1.00 93.31 203 ILE A O 1
ATOM 1544 N N . TYR A 1 204 ? 14.609 4.937 7.456 1.00 93.38 204 TYR A N 1
ATOM 1545 C CA . TYR A 1 204 ? 14.554 6.216 6.738 1.00 93.38 204 TYR A CA 1
ATOM 1546 C C . TYR A 1 204 ? 15.886 6.965 6.771 1.00 93.38 204 TYR A C 1
ATOM 1548 O O . TYR A 1 204 ? 16.698 6.805 7.683 1.00 93.38 204 TYR A O 1
ATOM 1556 N N . GLN A 1 205 ? 16.083 7.851 5.795 1.00 92.12 205 GLN A N 1
ATOM 1557 C CA . GLN A 1 205 ? 17.202 8.780 5.797 1.00 92.12 205 GLN A CA 1
ATOM 1558 C C . GLN A 1 205 ? 17.020 9.860 6.873 1.00 92.12 205 GLN A C 1
ATOM 1560 O O . GLN A 1 205 ? 15.972 10.510 6.974 1.00 92.12 205 GLN A O 1
ATOM 1565 N N . GLY A 1 206 ? 18.070 10.091 7.668 1.00 84.75 206 GLY A N 1
ATOM 1566 C CA . GLY A 1 206 ? 18.013 10.949 8.858 1.00 84.75 206 GLY A CA 1
ATOM 1567 C C . GLY A 1 206 ? 17.629 12.405 8.565 1.00 84.75 206 GLY A C 1
ATOM 1568 O O . GLY A 1 206 ? 16.620 12.894 9.075 1.00 84.75 206 GLY A O 1
ATOM 1569 N N . ASN A 1 207 ? 18.391 13.084 7.702 1.00 82.62 207 ASN A N 1
ATOM 1570 C CA . ASN A 1 207 ? 18.223 14.520 7.417 1.00 82.62 207 ASN A CA 1
ATOM 1571 C C . ASN A 1 207 ? 17.136 14.844 6.379 1.00 82.62 207 ASN A C 1
ATOM 1573 O O . ASN A 1 207 ? 16.927 16.012 6.048 1.00 82.62 207 ASN A O 1
ATOM 1577 N N . ASP A 1 208 ? 16.439 13.836 5.862 1.00 84.88 208 ASP A N 1
ATOM 1578 C CA . ASP A 1 208 ? 15.348 14.042 4.921 1.00 84.88 208 ASP A CA 1
ATOM 1579 C C . ASP A 1 208 ? 14.004 14.155 5.651 1.00 84.88 208 ASP A C 1
ATOM 1581 O O . ASP A 1 208 ? 13.647 13.314 6.478 1.00 84.88 208 ASP A O 1
ATOM 1585 N N . ARG A 1 209 ? 13.248 15.210 5.335 1.00 79.62 209 ARG A N 1
ATOM 1586 C CA . ARG A 1 209 ? 11.887 15.422 5.855 1.00 79.62 209 ARG A CA 1
ATOM 1587 C C . ARG A 1 209 ? 10.815 14.778 4.979 1.00 79.62 209 ARG A C 1
ATOM 1589 O O . ARG A 1 209 ? 9.672 14.702 5.402 1.00 79.62 209 ARG A O 1
ATOM 1596 N N . THR A 1 210 ? 11.157 14.365 3.763 1.00 75.75 210 THR A N 1
ATOM 1597 C CA . THR A 1 210 ? 10.201 13.770 2.820 1.00 75.75 210 THR A CA 1
ATOM 1598 C C . THR A 1 210 ? 9.850 12.340 3.222 1.00 75.75 210 THR A C 1
ATOM 1600 O O . THR A 1 210 ? 8.699 11.942 3.077 1.00 75.75 210 THR A O 1
ATOM 1603 N N . GLY A 1 211 ? 10.819 11.609 3.781 1.00 85.81 211 GLY A N 1
ATOM 1604 C CA . GLY A 1 211 ? 10.670 10.207 4.160 1.00 85.81 211 GLY A CA 1
ATOM 1605 C C . GLY A 1 211 ? 11.258 9.247 3.130 1.00 85.81 211 GLY A C 1
ATOM 1606 O O . GLY A 1 211 ? 10.688 8.194 2.886 1.00 85.81 211 GLY A O 1
ATOM 1607 N N . HIS A 1 212 ? 12.394 9.576 2.515 1.00 93.75 212 HIS A N 1
ATOM 1608 C CA . HIS A 1 212 ? 13.107 8.623 1.669 1.00 93.75 212 HIS A CA 1
ATOM 1609 C C . HIS A 1 212 ? 13.732 7.509 2.529 1.00 93.75 212 HIS A C 1
ATOM 1611 O O . HIS A 1 212 ? 14.300 7.809 3.588 1.00 93.75 212 HIS A O 1
ATOM 1617 N N . PRO A 1 213 ? 13.653 6.239 2.097 1.00 95.44 213 PRO A N 1
ATOM 1618 C CA . PRO A 1 213 ? 14.353 5.137 2.734 1.00 95.44 213 PRO A CA 1
ATOM 1619 C C . PRO A 1 213 ? 15.871 5.341 2.733 1.00 95.44 213 PRO A C 1
ATOM 1621 O O . PRO A 1 213 ? 16.423 5.955 1.822 1.00 95.44 213 PRO A O 1
ATOM 1624 N N . ASN A 1 214 ? 16.544 4.786 3.738 1.00 94.38 214 ASN A N 1
ATOM 1625 C CA . ASN A 1 214 ? 17.989 4.555 3.693 1.00 94.38 214 ASN A CA 1
ATOM 1626 C C . ASN A 1 214 ? 18.283 3.187 3.035 1.00 94.38 214 ASN A C 1
ATOM 1628 O O . ASN A 1 214 ? 17.370 2.489 2.584 1.00 94.38 214 ASN A O 1
ATOM 1632 N N . ALA A 1 215 ? 19.545 2.747 3.025 1.00 94.38 215 ALA A N 1
ATOM 1633 C CA . ALA A 1 215 ? 19.927 1.444 2.470 1.00 94.38 215 ALA A CA 1
ATOM 1634 C C . ALA A 1 215 ? 19.148 0.251 3.073 1.00 94.38 215 ALA A C 1
ATOM 1636 O O . ALA A 1 215 ? 18.778 -0.675 2.346 1.00 94.38 215 ALA A O 1
ATOM 1637 N N . ALA A 1 216 ? 18.862 0.264 4.380 1.00 94.75 216 ALA A N 1
ATOM 1638 C CA . ALA A 1 216 ? 18.094 -0.790 5.047 1.00 94.75 216 ALA A CA 1
ATOM 1639 C C . ALA A 1 216 ? 16.606 -0.755 4.661 1.00 94.75 216 ALA A C 1
ATOM 1641 O O . ALA A 1 216 ? 16.004 -1.808 4.444 1.00 94.75 216 ALA A O 1
ATOM 1642 N N . GLY A 1 217 ? 16.025 0.437 4.512 1.00 96.06 217 GLY A N 1
ATOM 1643 C CA . GLY A 1 217 ? 14.662 0.595 4.010 1.00 96.06 217 GLY A CA 1
ATOM 1644 C C . GLY A 1 217 ? 14.520 0.179 2.544 1.00 96.06 217 GLY A C 1
ATOM 1645 O O . GLY A 1 217 ? 13.593 -0.552 2.201 1.00 96.06 217 GLY A O 1
ATOM 1646 N N . PHE A 1 218 ? 15.474 0.531 1.677 1.00 97.62 218 PHE A N 1
ATOM 1647 C CA . PHE A 1 218 ? 15.491 0.036 0.295 1.00 97.62 218 PHE A CA 1
ATOM 1648 C C . PHE A 1 218 ? 15.655 -1.483 0.220 1.00 97.62 218 PHE A C 1
ATOM 1650 O O . PHE A 1 218 ? 15.035 -2.125 -0.627 1.00 97.62 218 PHE A O 1
ATOM 1657 N N . GLN A 1 219 ? 16.441 -2.075 1.123 1.00 96.62 219 GLN A N 1
ATOM 1658 C CA . GLN A 1 219 ? 16.536 -3.527 1.253 1.00 96.62 219 GLN A CA 1
ATOM 1659 C C . GLN A 1 219 ? 15.191 -4.149 1.653 1.00 96.62 219 GLN A C 1
ATOM 1661 O O . GLN A 1 219 ? 14.826 -5.191 1.115 1.00 96.62 219 GLN A O 1
ATOM 1666 N N . LEU A 1 220 ? 14.453 -3.530 2.580 1.00 95.62 220 LEU A N 1
ATOM 1667 C CA . LEU A 1 220 ? 13.119 -3.986 2.973 1.00 95.62 220 LEU A CA 1
ATOM 1668 C C . LEU A 1 220 ? 12.131 -3.917 1.800 1.00 95.62 220 LEU A C 1
ATOM 1670 O O . LEU A 1 220 ? 11.489 -4.922 1.512 1.00 95.62 220 LEU A O 1
ATOM 1674 N N . LEU A 1 221 ? 12.086 -2.801 1.065 1.00 96.75 221 LEU A N 1
ATOM 1675 C CA . LEU A 1 221 ? 11.261 -2.670 -0.144 1.00 96.75 221 LEU A CA 1
ATOM 1676 C C . LEU A 1 221 ? 11.589 -3.736 -1.193 1.00 96.75 221 LEU A C 1
ATOM 1678 O O . LEU A 1 221 ? 10.691 -4.399 -1.703 1.00 96.75 221 LEU A O 1
ATOM 1682 N N . ALA A 1 222 ? 12.876 -3.941 -1.488 1.00 97.62 222 ALA A N 1
ATOM 1683 C CA . ALA A 1 222 ? 13.305 -4.936 -2.466 1.00 97.62 222 ALA A CA 1
ATOM 1684 C C . ALA A 1 222 ? 12.863 -6.355 -2.074 1.00 97.62 222 ALA A C 1
ATOM 1686 O O . ALA A 1 222 ? 12.439 -7.120 -2.937 1.00 97.62 222 ALA A O 1
ATOM 1687 N N . ARG A 1 223 ? 12.901 -6.697 -0.777 1.00 96.56 223 ARG A N 1
ATOM 1688 C CA . ARG A 1 223 ? 12.399 -7.987 -0.283 1.00 96.56 223 ARG A CA 1
ATOM 1689 C C . ARG A 1 223 ? 10.900 -8.155 -0.521 1.00 96.56 223 ARG A C 1
ATOM 1691 O O . ARG A 1 223 ? 10.497 -9.216 -0.978 1.00 96.56 223 ARG A O 1
ATOM 1698 N N . LEU A 1 224 ? 10.108 -7.117 -0.266 1.00 94.81 224 LEU A N 1
ATOM 1699 C CA . LEU A 1 224 ? 8.655 -7.159 -0.450 1.00 94.81 224 LEU A CA 1
ATOM 1700 C C . LEU A 1 224 ? 8.246 -7.334 -1.905 1.00 94.81 224 LEU A C 1
ATOM 1702 O O . LEU A 1 224 ? 7.409 -8.179 -2.218 1.00 94.81 224 LEU A O 1
ATOM 1706 N N . PHE A 1 225 ? 8.877 -6.581 -2.806 1.00 96.62 225 PHE A N 1
ATOM 1707 C CA . PHE A 1 225 ? 8.628 -6.749 -4.233 1.00 96.62 225 PHE A CA 1
ATOM 1708 C C . PHE A 1 225 ? 9.107 -8.107 -4.733 1.00 96.62 225 PHE A C 1
ATOM 1710 O O . PHE A 1 225 ? 8.398 -8.743 -5.507 1.00 96.62 225 PHE A O 1
ATOM 1717 N N . ARG A 1 226 ? 10.271 -8.584 -4.271 1.00 96.19 226 ARG A N 1
ATOM 1718 C CA . ARG A 1 226 ? 10.749 -9.927 -4.605 1.00 96.19 226 ARG A CA 1
ATOM 1719 C C . ARG A 1 226 ? 9.714 -10.973 -4.205 1.00 96.19 226 ARG A C 1
ATOM 1721 O O . ARG A 1 226 ? 9.353 -11.762 -5.067 1.00 96.19 226 ARG A O 1
ATOM 1728 N N . ASP A 1 227 ? 9.252 -10.975 -2.954 1.00 94.00 227 ASP A N 1
ATOM 1729 C CA . ASP A 1 227 ? 8.323 -11.992 -2.445 1.00 94.00 227 ASP A CA 1
ATOM 1730 C C . ASP A 1 227 ? 7.062 -12.066 -3.316 1.00 94.00 227 ASP A C 1
ATOM 1732 O O . ASP A 1 227 ? 6.737 -13.138 -3.824 1.00 94.00 227 ASP A O 1
ATOM 1736 N N . LYS A 1 228 ? 6.439 -10.919 -3.622 1.00 92.62 228 LYS A N 1
ATOM 1737 C CA . LYS A 1 228 ? 5.268 -10.889 -4.513 1.00 92.62 228 LYS A CA 1
ATOM 1738 C C . LYS A 1 228 ? 5.591 -11.353 -5.938 1.00 92.62 228 LYS A C 1
ATOM 1740 O O . LYS A 1 228 ? 4.811 -12.112 -6.503 1.00 92.62 228 LYS A O 1
ATOM 1745 N N . LEU A 1 229 ? 6.739 -10.972 -6.503 1.00 93.75 229 LEU A N 1
ATOM 1746 C CA . LEU A 1 229 ? 7.143 -11.395 -7.852 1.00 93.75 229 LEU A CA 1
ATOM 1747 C C . LEU A 1 229 ? 7.411 -12.901 -7.957 1.00 93.75 229 LEU A C 1
ATOM 1749 O O . LEU A 1 229 ? 7.138 -13.488 -9.000 1.00 93.75 229 LEU A O 1
ATOM 1753 N N . ILE A 1 230 ? 7.925 -13.536 -6.901 1.00 93.31 230 ILE A N 1
ATOM 1754 C CA . ILE A 1 230 ? 8.172 -14.987 -6.876 1.00 93.31 230 ILE A CA 1
ATOM 1755 C C . ILE A 1 230 ? 6.963 -15.793 -6.369 1.00 93.31 230 ILE A C 1
ATOM 1757 O O . ILE A 1 230 ? 7.069 -17.008 -6.211 1.00 93.31 230 ILE A O 1
ATOM 1761 N N . GLY A 1 231 ? 5.828 -15.138 -6.101 1.00 91.19 231 GLY A N 1
ATOM 1762 C CA . GLY A 1 231 ? 4.605 -15.781 -5.617 1.00 91.19 231 GLY A CA 1
ATOM 1763 C C . GLY A 1 231 ? 4.660 -16.230 -4.153 1.00 91.19 231 GLY A C 1
ATOM 1764 O O . GLY A 1 231 ? 3.914 -17.125 -3.763 1.00 91.19 231 GLY A O 1
ATOM 1765 N N . VAL A 1 232 ? 5.544 -15.639 -3.347 1.00 91.56 232 VAL A N 1
ATOM 1766 C CA . VAL A 1 232 ? 5.596 -15.846 -1.897 1.00 91.56 232 VAL A CA 1
ATOM 1767 C C . VAL A 1 232 ? 4.697 -14.828 -1.212 1.00 91.56 232 VAL A C 1
ATOM 1769 O O . VAL A 1 232 ? 4.821 -13.619 -1.412 1.00 91.56 232 VAL A O 1
ATOM 1772 N N . ASP A 1 233 ? 3.817 -15.335 -0.359 1.00 90.06 233 ASP A N 1
ATOM 1773 C CA . ASP A 1 233 ? 2.960 -14.519 0.480 1.00 90.06 233 ASP A CA 1
ATOM 1774 C C . ASP A 1 233 ? 3.517 -14.455 1.900 1.00 90.06 233 ASP A C 1
ATOM 1776 O O . ASP A 1 233 ? 3.410 -15.409 2.669 1.00 90.06 233 ASP A O 1
ATOM 1780 N N . SER A 1 234 ? 4.196 -13.353 2.211 1.00 86.56 234 SER A N 1
ATOM 1781 C CA . SER A 1 234 ? 4.894 -13.149 3.485 1.00 86.56 234 SER A CA 1
ATOM 1782 C C . SER A 1 234 ? 4.162 -12.212 4.446 1.00 86.56 234 SER A C 1
ATOM 1784 O O . SER A 1 234 ? 4.615 -12.026 5.575 1.00 86.56 234 SER A O 1
ATOM 1786 N N . ILE A 1 235 ? 3.039 -11.624 4.021 1.00 89.44 235 ILE A N 1
ATOM 1787 C CA . ILE A 1 235 ? 2.265 -10.660 4.805 1.00 89.44 235 ILE A CA 1
ATOM 1788 C C . ILE A 1 235 ? 0.834 -11.175 4.913 1.00 89.44 235 ILE A C 1
ATOM 1790 O O . ILE A 1 235 ? 0.128 -11.231 3.915 1.00 89.44 235 ILE A O 1
ATOM 1794 N N . GLY A 1 236 ? 0.415 -11.498 6.139 1.00 91.00 236 GLY A N 1
ATOM 1795 C CA . GLY A 1 236 ? -0.973 -11.857 6.430 1.00 91.00 236 GLY A CA 1
ATOM 1796 C C . GLY A 1 236 ? -1.937 -10.668 6.328 1.00 91.00 236 GLY A C 1
ATOM 1797 O O . GLY A 1 236 ? -1.538 -9.566 5.951 1.00 91.00 236 GLY A O 1
ATOM 1798 N N . PRO A 1 237 ? -3.205 -10.833 6.737 1.00 93.94 237 PRO A N 1
ATOM 1799 C CA . PRO A 1 237 ? -4.221 -9.802 6.554 1.00 93.94 237 PRO A CA 1
ATOM 1800 C C . PRO A 1 237 ? -3.828 -8.455 7.182 1.00 93.94 237 PRO A C 1
ATOM 1802 O O . PRO A 1 237 ? -3.267 -8.380 8.282 1.00 93.94 237 PRO A O 1
ATOM 1805 N N . VAL A 1 238 ? -4.110 -7.371 6.466 1.00 90.81 238 VAL A N 1
ATOM 1806 C CA . VAL A 1 238 ? -3.666 -6.013 6.790 1.00 90.81 238 VAL A CA 1
ATOM 1807 C C . VAL A 1 238 ? -4.819 -5.109 7.200 1.00 90.81 238 VAL A C 1
ATOM 1809 O O . VAL A 1 238 ? -5.942 -5.208 6.702 1.00 90.81 238 VAL A O 1
ATOM 1812 N N . PHE A 1 239 ? -4.530 -4.198 8.125 1.00 85.69 239 PHE A N 1
ATOM 1813 C CA . PHE A 1 239 ? -5.517 -3.313 8.732 1.00 85.69 239 PHE A CA 1
ATOM 1814 C C . PHE A 1 239 ? -5.899 -2.162 7.808 1.00 85.69 239 PHE A C 1
ATOM 1816 O O . PHE A 1 239 ? -5.019 -1.425 7.374 1.00 85.69 239 PHE A O 1
ATOM 1823 N N . SER A 1 240 ? -7.192 -1.968 7.553 1.00 83.69 240 SER A N 1
ATOM 1824 C CA . SER A 1 240 ? -7.700 -0.912 6.662 1.00 83.69 240 SER A CA 1
ATOM 1825 C C . SER A 1 240 ? -8.722 0.016 7.315 1.00 83.69 240 SER A C 1
ATOM 1827 O O . SER A 1 240 ? -9.346 0.807 6.623 1.00 83.69 240 SER A O 1
ATOM 1829 N N . GLY A 1 241 ? -8.883 -0.063 8.634 1.00 75.19 241 GLY A N 1
ATOM 1830 C CA . GLY A 1 241 ? -9.765 0.824 9.383 1.00 75.19 241 GLY A CA 1
ATOM 1831 C C . GLY A 1 241 ? -10.469 0.106 10.523 1.00 75.19 241 GLY A C 1
ATOM 1832 O O . GLY A 1 241 ? -10.643 -1.114 10.507 1.00 75.19 241 GLY A O 1
ATOM 1833 N N . ALA A 1 242 ? -10.842 0.875 11.536 1.00 71.56 242 ALA A N 1
ATOM 1834 C CA . ALA A 1 242 ? -11.728 0.439 12.598 1.00 71.56 242 ALA A CA 1
ATOM 1835 C C . ALA A 1 242 ? -12.448 1.638 13.182 1.00 71.56 242 ALA A C 1
ATOM 1837 O O . ALA A 1 242 ? -11.855 2.704 13.342 1.00 71.56 242 ALA A O 1
ATOM 1838 N N . GLU A 1 243 ? -13.691 1.417 13.575 1.00 67.19 243 GLU A N 1
ATOM 1839 C CA . GLU A 1 243 ? -14.482 2.401 14.285 1.00 67.19 243 GLU A CA 1
ATOM 1840 C C . GLU A 1 243 ? -15.008 1.809 15.580 1.00 67.19 243 GLU A C 1
ATOM 1842 O O . GLU A 1 243 ? -15.049 0.595 15.824 1.00 67.19 243 GLU A O 1
ATOM 1847 N N . LYS A 1 244 ? -15.436 2.729 16.432 1.00 66.38 244 LYS A N 1
ATOM 1848 C CA . LYS A 1 244 ? -16.097 2.419 17.676 1.00 66.38 244 LYS A CA 1
ATOM 1849 C C . LYS A 1 244 ? -17.304 3.323 17.837 1.00 66.38 244 LYS A C 1
ATOM 1851 O O . LYS A 1 244 ? -17.188 4.541 17.746 1.00 66.38 244 LYS A O 1
ATOM 1856 N N . ALA A 1 245 ? -18.430 2.738 18.221 1.00 53.16 245 ALA A N 1
ATOM 1857 C CA . ALA A 1 245 ? -19.548 3.507 18.741 1.00 53.16 245 ALA A CA 1
ATOM 1858 C C . ALA A 1 245 ? -19.261 3.891 20.208 1.00 53.16 245 ALA A C 1
ATOM 1860 O O . ALA A 1 245 ? -19.132 3.018 21.068 1.00 53.16 245 ALA A O 1
ATOM 1861 N N . GLY A 1 246 ? -19.110 5.187 20.505 1.00 49.78 246 GLY A N 1
ATOM 1862 C CA . GLY A 1 246 ? -19.022 5.729 21.872 1.00 49.78 246 GLY A CA 1
ATOM 1863 C C . GLY A 1 246 ? -18.118 6.965 22.004 1.00 49.78 246 GLY A C 1
ATOM 1864 O O . GLY A 1 246 ? -17.223 7.178 21.196 1.00 49.78 246 GLY A O 1
ATOM 1865 N N . ALA A 1 247 ? -18.348 7.792 23.028 1.00 45.81 247 ALA A N 1
ATOM 1866 C CA . ALA A 1 247 ? -17.681 9.090 23.179 1.00 45.81 247 ALA A CA 1
ATOM 1867 C C . ALA A 1 247 ? -16.247 9.016 23.763 1.00 45.81 247 ALA A C 1
ATOM 1869 O O . ALA A 1 247 ? -15.939 8.197 24.634 1.00 45.81 247 ALA A O 1
ATOM 1870 N N . ASN A 1 248 ? -15.405 9.978 23.364 1.00 51.41 248 ASN A N 1
ATOM 1871 C CA . ASN A 1 248 ? -14.199 10.437 24.076 1.00 51.41 248 ASN A CA 1
ATOM 1872 C C . ASN A 1 248 ? -13.053 9.421 24.283 1.00 51.41 248 ASN A C 1
ATOM 1874 O O . ASN A 1 248 ? -12.500 9.370 25.380 1.00 51.41 248 ASN A O 1
ATOM 1878 N N . ASN A 1 249 ? -12.665 8.626 23.275 1.00 53.09 249 ASN A N 1
ATOM 1879 C CA . ASN A 1 249 ? -11.539 7.664 23.361 1.00 53.09 249 ASN A CA 1
ATOM 1880 C C . ASN A 1 249 ? -11.614 6.660 24.531 1.00 53.09 249 ASN A C 1
ATOM 1882 O O . ASN A 1 249 ? -10.627 5.996 24.854 1.00 53.09 249 ASN A O 1
ATOM 1886 N N . THR A 1 250 ? -12.791 6.521 25.147 1.00 67.06 250 THR A N 1
ATOM 1887 C CA . THR A 1 250 ? -13.050 5.530 26.192 1.00 67.06 250 THR A CA 1
ATOM 1888 C C . THR A 1 250 ? -13.742 4.321 25.603 1.00 67.06 250 THR A C 1
ATOM 1890 O O . THR A 1 250 ? -14.513 4.473 24.658 1.00 67.06 250 THR A O 1
ATOM 1893 N N . ILE A 1 251 ? -13.493 3.132 26.152 1.00 76.50 251 ILE A N 1
ATOM 1894 C CA . ILE A 1 251 ? -14.207 1.902 25.793 1.00 76.50 251 ILE A CA 1
ATOM 1895 C C . ILE A 1 251 ? -14.963 1.342 26.988 1.00 76.50 251 ILE A C 1
ATOM 1897 O O . ILE A 1 251 ? -14.399 1.153 28.063 1.00 76.50 251 ILE A O 1
ATOM 1901 N N . ASN A 1 252 ? -16.257 1.113 26.785 1.00 83.50 252 ASN A N 1
ATOM 1902 C CA . ASN A 1 252 ? -17.206 0.664 27.786 1.00 83.50 252 ASN A CA 1
ATOM 1903 C C . ASN A 1 252 ? -17.878 -0.627 27.327 1.00 83.50 252 ASN A C 1
ATOM 1905 O O . ASN A 1 252 ? -18.012 -0.906 26.136 1.00 83.50 252 ASN A O 1
ATOM 1909 N N . VAL A 1 253 ? -18.338 -1.415 28.296 1.00 87.75 253 VAL A N 1
ATOM 1910 C CA . VAL A 1 253 ? -19.169 -2.590 28.024 1.00 87.75 253 VAL A CA 1
ATOM 1911 C C . VAL A 1 253 ? -20.448 -2.149 27.311 1.00 87.75 253 VAL A C 1
ATOM 1913 O O . VAL A 1 253 ? -21.116 -1.220 27.758 1.00 87.75 253 VAL A O 1
ATOM 1916 N N . GLY A 1 254 ? -20.788 -2.834 26.221 1.00 86.06 254 GLY A N 1
ATOM 1917 C CA . GLY A 1 254 ? -21.919 -2.514 25.351 1.00 86.06 254 GLY A CA 1
ATOM 1918 C C . GLY A 1 254 ? -21.561 -1.664 24.130 1.00 86.06 254 GLY A C 1
ATOM 1919 O O . GLY A 1 254 ? -22.357 -1.618 23.194 1.00 86.06 254 GLY A O 1
ATOM 1920 N N . ASP A 1 255 ? -20.375 -1.048 24.091 1.00 85.75 255 ASP A N 1
ATOM 1921 C CA . ASP A 1 255 ? -19.927 -0.296 22.916 1.00 85.75 255 ASP A CA 1
ATOM 1922 C C . ASP A 1 255 ? -19.786 -1.221 21.698 1.00 85.75 255 ASP A C 1
ATOM 1924 O O . ASP A 1 255 ? -19.422 -2.393 21.825 1.00 85.75 255 ASP A O 1
ATOM 1928 N N . SER A 1 256 ? -20.070 -0.699 20.505 1.00 85.81 256 SER A N 1
ATOM 1929 C CA . SER A 1 256 ? -19.894 -1.453 19.257 1.00 85.81 256 SER A CA 1
ATOM 1930 C C . SER A 1 256 ? -18.508 -1.205 18.674 1.00 85.81 256 SER A C 1
ATOM 1932 O O . SER A 1 256 ? -18.010 -0.082 18.717 1.00 85.81 256 SER A O 1
ATOM 1934 N N . LEU A 1 257 ? -17.905 -2.257 18.129 1.00 85.25 257 LEU A N 1
ATOM 1935 C CA . LEU A 1 257 ? -16.641 -2.248 17.402 1.00 85.25 257 LEU A CA 1
ATOM 1936 C C . LEU A 1 257 ? -16.907 -2.659 15.958 1.00 85.25 257 LEU A C 1
ATOM 1938 O O . LEU A 1 257 ? -17.627 -3.636 15.730 1.00 85.25 257 LEU A O 1
ATOM 1942 N N . SER A 1 258 ? -16.279 -1.974 15.009 1.00 85.19 258 SER A N 1
ATOM 1943 C CA . SER A 1 258 ? -16.203 -2.391 13.610 1.00 85.19 258 SER A CA 1
ATOM 1944 C C . SER A 1 258 ? -14.760 -2.305 13.116 1.00 85.19 258 SER A C 1
ATOM 1946 O O . SER A 1 258 ? -13.960 -1.526 13.632 1.00 85.19 258 SER A O 1
ATOM 1948 N N . ALA A 1 259 ? -14.390 -3.153 12.15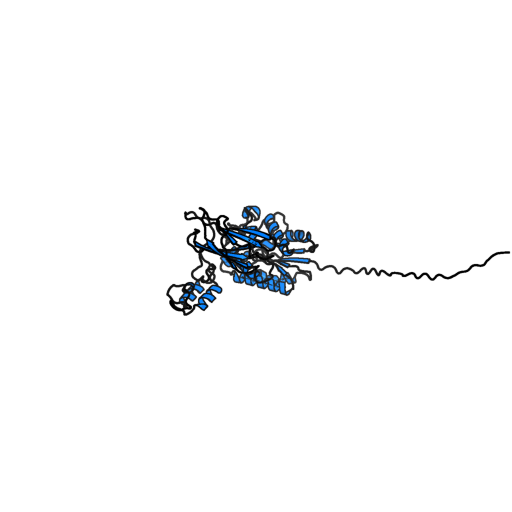8 1.00 84.19 259 ALA A N 1
ATOM 1949 C CA . ALA A 1 259 ? -13.091 -3.072 11.500 1.00 84.19 259 ALA A CA 1
ATOM 1950 C C . ALA A 1 259 ? -13.125 -3.631 10.085 1.00 84.19 259 ALA A C 1
ATOM 1952 O O . ALA A 1 259 ? -13.957 -4.474 9.750 1.00 84.19 259 ALA A O 1
ATOM 1953 N N . LEU A 1 260 ? -12.159 -3.190 9.291 1.00 87.06 260 LEU A N 1
ATOM 1954 C CA . LEU A 1 260 ? -11.953 -3.603 7.919 1.00 87.06 260 LEU A CA 1
ATOM 1955 C C . LEU A 1 260 ? -10.534 -4.142 7.750 1.00 87.06 260 LEU A C 1
ATOM 1957 O O . LEU A 1 260 ? -9.549 -3.478 8.091 1.00 87.06 260 LEU A O 1
ATOM 1961 N N . LEU A 1 261 ? -10.432 -5.344 7.193 1.00 91.00 261 LEU A N 1
ATOM 1962 C CA . LEU A 1 261 ? -9.170 -5.962 6.808 1.00 91.00 261 LEU A CA 1
ATOM 1963 C C . LEU A 1 261 ? -9.137 -6.222 5.306 1.00 91.00 261 LEU A C 1
ATOM 1965 O O . LEU A 1 261 ? -10.158 -6.554 4.703 1.00 91.00 261 LEU A O 1
ATOM 1969 N N . HIS A 1 262 ? -7.936 -6.151 4.743 1.00 93.50 262 HIS A N 1
ATOM 1970 C CA . HIS A 1 262 ? -7.652 -6.544 3.368 1.00 93.50 262 HIS A CA 1
ATOM 1971 C C . HIS A 1 262 ? -6.539 -7.586 3.307 1.00 93.50 262 HIS A C 1
ATOM 1973 O O . HIS A 1 262 ? -5.782 -7.754 4.260 1.00 93.50 262 HIS A O 1
ATOM 1979 N N . GLU A 1 263 ? -6.431 -8.284 2.182 1.00 92.19 263 GLU A N 1
ATOM 1980 C CA . GLU A 1 263 ? -5.405 -9.303 1.958 1.00 92.19 263 GLU A CA 1
ATOM 1981 C C . GLU A 1 263 ? -5.024 -9.365 0.466 1.00 92.19 263 GLU A C 1
ATOM 1983 O O . GLU A 1 263 ? -5.887 -9.333 -0.417 1.00 92.19 263 GLU A O 1
ATOM 1988 N N . SER A 1 264 ? -3.719 -9.432 0.179 1.00 88.69 264 SER A N 1
ATOM 1989 C CA . SER A 1 264 ? -3.124 -9.258 -1.159 1.00 88.69 264 SER A CA 1
ATOM 1990 C C . SER A 1 264 ? -2.410 -10.503 -1.718 1.00 88.69 264 SER A C 1
ATOM 1992 O O . SER A 1 264 ? -1.686 -10.426 -2.712 1.00 88.69 264 SER A O 1
ATOM 1994 N N . GLY A 1 265 ? -2.568 -11.658 -1.084 1.00 89.25 265 GLY A N 1
ATOM 1995 C CA . GLY A 1 265 ? -1.953 -12.940 -1.391 1.00 89.25 265 GLY A CA 1
ATOM 1996 C C . GLY A 1 265 ? -2.944 -14.099 -1.280 1.00 89.25 265 GLY A C 1
ATOM 1997 O O . GLY A 1 265 ? -3.777 -14.266 -2.178 1.00 89.25 265 GLY A O 1
ATOM 1998 N N . SER A 1 266 ? -2.817 -14.916 -0.239 1.00 91.25 266 SER A N 1
ATOM 1999 C CA . SER A 1 266 ? -3.421 -16.254 -0.118 1.00 91.25 266 SER A CA 1
ATOM 2000 C C . SER A 1 266 ? -4.875 -16.246 0.346 1.00 91.25 266 SER A C 1
ATOM 2002 O O . SER A 1 266 ? -5.572 -17.251 0.220 1.00 91.25 266 SER A O 1
ATOM 2004 N N . GLY A 1 267 ? -5.346 -15.111 0.844 1.00 93.12 267 GLY A N 1
ATOM 2005 C CA . GLY A 1 267 ? -6.700 -14.887 1.311 1.00 93.12 267 GLY A CA 1
ATOM 2006 C C . GLY A 1 267 ? -6.869 -15.003 2.826 1.00 93.12 267 GLY A C 1
ATOM 2007 O O . GLY A 1 267 ? -6.223 -15.818 3.476 1.00 93.12 267 GLY A O 1
ATOM 2008 N N . ILE A 1 268 ? -7.772 -14.199 3.387 1.00 95.50 268 ILE A N 1
ATOM 2009 C CA . ILE A 1 268 ? -8.092 -14.144 4.819 1.00 95.50 268 ILE A CA 1
ATOM 2010 C C . ILE A 1 268 ? -8.762 -15.447 5.263 1.00 95.50 268 ILE A C 1
ATOM 2012 O O . ILE A 1 268 ? -9.760 -15.882 4.680 1.00 95.50 268 ILE A O 1
ATOM 2016 N N . ASN A 1 269 ? -8.283 -16.028 6.362 1.00 96.62 269 ASN A N 1
ATOM 2017 C CA . ASN A 1 269 ? -9.007 -17.058 7.089 1.00 96.62 269 ASN A CA 1
ATOM 2018 C C . ASN A 1 269 ? -10.082 -16.406 7.973 1.00 96.62 269 ASN A C 1
ATOM 2020 O O . ASN A 1 269 ? -9.850 -16.034 9.128 1.00 96.62 269 ASN A O 1
ATOM 2024 N N . LEU A 1 270 ? -11.288 -16.259 7.418 1.00 96.19 270 LEU A N 1
ATOM 2025 C CA . LEU A 1 270 ? -12.414 -15.623 8.111 1.00 96.19 270 LEU A CA 1
ATOM 2026 C C . LEU A 1 270 ? -12.797 -16.351 9.413 1.00 96.19 270 LEU A C 1
ATOM 2028 O O . LEU A 1 270 ? -13.247 -15.708 10.356 1.00 96.19 270 LEU A O 1
ATOM 2032 N N . GLY A 1 271 ? -12.585 -17.671 9.489 1.00 95.12 271 GLY A N 1
ATOM 2033 C CA . GLY A 1 271 ? -12.901 -18.482 10.672 1.00 95.12 271 GLY A CA 1
ATOM 2034 C C . GLY A 1 271 ? -11.935 -18.295 11.847 1.00 95.12 271 GLY A C 1
ATOM 2035 O O . GLY A 1 271 ? -12.287 -18.611 12.981 1.00 95.12 271 GLY A O 1
ATOM 2036 N N . GLU A 1 272 ? -10.742 -17.758 11.591 1.00 95.00 272 GLU A N 1
ATOM 2037 C CA . GLU A 1 272 ? -9.719 -17.445 12.601 1.00 95.00 272 GLU A CA 1
ATOM 2038 C C . GLU A 1 272 ? -9.556 -15.934 12.820 1.00 95.00 272 GLU A C 1
ATOM 2040 O O . GLU A 1 272 ? -8.611 -15.485 13.465 1.00 95.00 272 GLU A O 1
ATOM 2045 N N . THR A 1 273 ? -10.489 -15.140 12.292 1.00 97.75 273 THR A N 1
ATOM 2046 C CA . THR A 1 273 ? -10.464 -13.681 12.383 1.00 97.75 273 THR A CA 1
ATOM 2047 C C . THR A 1 273 ? -11.459 -13.197 13.437 1.00 97.75 273 THR A C 1
ATOM 2049 O O . THR A 1 273 ? -12.649 -13.476 13.344 1.00 97.75 273 THR A O 1
ATOM 2052 N N . TYR A 1 274 ? -10.999 -12.493 14.472 1.00 97.50 274 TYR A N 1
ATOM 2053 C CA . TYR A 1 274 ? -11.867 -12.030 15.562 1.00 97.50 274 TYR A CA 1
ATOM 2054 C C . TYR A 1 274 ? -11.256 -10.882 16.367 1.00 97.50 274 TYR A C 1
ATOM 2056 O O . TYR A 1 274 ? -10.036 -10.719 16.442 1.00 97.50 274 TYR A O 1
ATOM 2064 N N . PHE A 1 275 ? -12.109 -10.105 17.037 1.00 95.62 275 PHE A N 1
ATOM 2065 C CA . PHE A 1 275 ? -11.659 -9.141 18.033 1.00 95.62 275 PHE A CA 1
ATOM 2066 C C . PHE A 1 275 ? -11.263 -9.825 19.342 1.00 95.62 275 PHE A C 1
ATOM 2068 O O . PHE A 1 275 ? -11.902 -10.769 19.808 1.00 95.62 275 PHE A O 1
ATOM 2075 N N . THR A 1 276 ? -10.249 -9.269 19.992 1.00 94.12 276 THR A N 1
ATOM 2076 C CA . THR A 1 276 ? -9.927 -9.518 21.397 1.00 94.12 276 THR A CA 1
ATOM 2077 C C . THR A 1 276 ? -9.921 -8.209 22.165 1.00 94.12 276 THR A C 1
ATOM 2079 O O . THR A 1 276 ? -9.489 -7.195 21.619 1.00 94.12 276 THR A O 1
ATOM 2082 N N . ILE A 1 277 ? -10.325 -8.244 23.430 1.00 90.62 277 ILE A N 1
ATOM 2083 C CA . ILE A 1 277 ? -10.144 -7.152 24.384 1.00 90.62 277 ILE A CA 1
ATOM 2084 C C . ILE A 1 277 ? -9.422 -7.683 25.620 1.00 90.62 277 ILE A C 1
ATOM 2086 O O . ILE A 1 277 ? -9.820 -8.699 26.184 1.00 90.62 277 ILE A O 1
ATOM 2090 N N . ASP A 1 278 ? -8.301 -7.063 25.989 1.00 88.75 278 ASP A N 1
ATOM 2091 C CA . ASP A 1 278 ? -7.437 -7.525 27.090 1.00 88.75 278 ASP A CA 1
ATOM 2092 C C . ASP A 1 278 ? -7.036 -9.010 26.967 1.00 88.75 278 ASP A C 1
ATOM 2094 O O . ASP A 1 278 ? -6.920 -9.748 27.944 1.00 88.75 278 ASP A O 1
ATOM 2098 N N . GLY A 1 279 ? -6.846 -9.464 25.724 1.00 89.12 279 GLY A N 1
ATOM 2099 C CA . GLY A 1 279 ? -6.522 -10.853 25.390 1.00 89.12 279 GLY A CA 1
ATOM 2100 C C . GLY A 1 279 ? -7.711 -11.821 25.422 1.00 89.12 279 GLY A C 1
ATOM 2101 O O . GLY A 1 279 ? -7.549 -12.971 25.021 1.00 89.12 279 GLY A O 1
ATOM 2102 N N . GLN A 1 280 ? -8.902 -11.385 25.839 1.00 92.19 280 GLN A N 1
ATOM 2103 C CA . GLN A 1 280 ? -10.119 -12.193 25.781 1.00 92.19 280 GLN A CA 1
ATOM 2104 C C . GLN A 1 280 ? -10.793 -12.053 24.419 1.00 92.19 280 GLN A C 1
ATOM 2106 O O . GLN A 1 280 ? -11.024 -10.943 23.945 1.00 92.19 280 GLN A O 1
ATOM 2111 N N . GLN A 1 281 ? -11.117 -13.177 23.786 1.00 95.75 281 GLN A N 1
ATOM 2112 C CA . GLN A 1 281 ? -11.833 -13.198 22.513 1.00 95.75 281 GLN A CA 1
ATOM 2113 C C . GLN A 1 281 ? -13.275 -12.709 22.675 1.00 95.75 281 GLN A C 1
ATOM 2115 O O . GLN A 1 281 ? -14.001 -13.159 23.561 1.00 95.75 281 GLN A O 1
ATOM 2120 N N . LEU A 1 282 ? -13.693 -11.818 21.778 1.00 95.12 282 LEU A N 1
ATOM 2121 C CA . LEU A 1 282 ? -15.071 -11.367 21.647 1.00 95.12 282 LEU A CA 1
ATOM 2122 C C . LEU A 1 282 ? -15.811 -12.210 20.607 1.00 95.12 282 LEU A C 1
ATOM 2124 O O . LEU A 1 282 ? -15.243 -12.614 19.588 1.00 95.12 282 LEU A O 1
ATOM 2128 N N . SER A 1 283 ? -17.111 -12.411 20.829 1.00 96.31 283 SER A N 1
ATOM 2129 C CA . SER A 1 283 ? -18.004 -12.903 19.778 1.00 96.31 283 SER A CA 1
ATOM 2130 C C . SER A 1 283 ? -18.018 -11.883 18.642 1.00 96.31 283 SER A C 1
ATOM 2132 O O . SER A 1 283 ? -18.541 -10.782 18.804 1.00 96.31 283 SER A O 1
ATOM 2134 N N . THR A 1 284 ? -17.410 -12.246 17.516 1.00 97.12 284 THR A N 1
ATOM 2135 C CA . THR A 1 284 ? -17.187 -11.350 16.380 1.00 97.12 284 THR A CA 1
ATOM 2136 C C . THR A 1 284 ? -17.942 -11.874 15.171 1.00 97.12 284 THR A C 1
ATOM 2138 O O . THR A 1 284 ? -17.771 -13.029 14.788 1.00 97.12 284 THR A O 1
ATOM 2141 N N . ASN A 1 285 ? -18.765 -11.027 14.564 1.00 97.06 285 ASN A N 1
ATOM 2142 C CA . ASN A 1 285 ? -19.335 -11.295 13.253 1.00 97.06 285 ASN A CA 1
ATOM 2143 C C . ASN A 1 285 ? -18.298 -10.910 12.202 1.00 97.06 285 ASN A C 1
ATOM 2145 O O . ASN A 1 285 ? -17.822 -9.775 12.207 1.00 97.06 285 ASN A O 1
ATOM 2149 N N . VAL A 1 286 ? -17.969 -11.834 11.303 1.00 97.12 286 VAL A N 1
ATOM 2150 C CA . VAL A 1 286 ? -17.047 -11.590 10.191 1.00 97.12 286 VAL A CA 1
ATOM 2151 C C . VAL A 1 286 ? -17.798 -11.816 8.886 1.00 97.12 286 VAL A C 1
ATOM 2153 O O . VAL A 1 286 ? -18.283 -12.917 8.628 1.00 97.12 286 VAL A O 1
ATOM 2156 N N . GLY A 1 287 ? -17.928 -10.762 8.088 1.00 93.12 287 GLY A N 1
ATOM 2157 C CA . GLY A 1 287 ? -18.469 -10.799 6.732 1.00 93.12 287 GLY A CA 1
ATOM 2158 C C . GLY A 1 287 ? -17.397 -10.502 5.683 1.00 93.12 287 GLY A C 1
ATOM 2159 O O . GLY A 1 287 ? -16.246 -10.227 6.018 1.00 93.12 287 GLY A O 1
ATOM 2160 N N . GLY A 1 288 ? -17.798 -10.511 4.412 1.00 91.56 288 GLY A N 1
ATOM 2161 C CA . GLY A 1 288 ? -16.907 -10.267 3.275 1.00 91.56 288 GLY A CA 1
ATOM 2162 C C . GLY A 1 288 ? -16.392 -11.556 2.632 1.00 91.56 288 GLY A C 1
ATOM 2163 O O . GLY A 1 288 ? -17.100 -12.563 2.604 1.00 91.56 288 GLY A O 1
ATOM 2164 N N . ASP A 1 289 ? -15.183 -11.505 2.081 1.00 92.25 289 ASP A N 1
ATOM 2165 C CA . ASP A 1 289 ? -14.554 -12.591 1.333 1.00 92.25 289 ASP A CA 1
ATOM 2166 C C . ASP A 1 289 ? -13.061 -12.748 1.679 1.00 92.25 289 ASP A C 1
ATOM 2168 O O . ASP A 1 289 ? -12.544 -12.149 2.622 1.00 92.25 289 ASP A O 1
ATOM 2172 N N . SER A 1 290 ? -12.353 -13.588 0.921 1.00 92.06 290 SER A N 1
ATOM 2173 C CA . SER A 1 290 ? -10.934 -13.863 1.149 1.00 92.06 290 SER A CA 1
ATOM 2174 C C . SER A 1 290 ? -10.024 -12.652 0.913 1.00 92.06 290 SER A C 1
ATOM 2176 O O . SER A 1 290 ? -8.868 -12.706 1.297 1.00 92.06 290 SER A O 1
ATOM 2178 N N . ARG A 1 291 ? -10.479 -11.581 0.262 1.00 92.81 291 ARG A N 1
ATOM 2179 C CA . ARG A 1 291 ? -9.689 -10.369 -0.009 1.00 92.81 291 ARG A CA 1
ATOM 2180 C C . ARG A 1 291 ? -10.060 -9.211 0.902 1.00 92.81 291 ARG A C 1
ATOM 2182 O O . ARG A 1 291 ? -9.225 -8.335 1.118 1.00 92.81 291 ARG A O 1
ATOM 2189 N N . ARG A 1 292 ? -11.292 -9.199 1.407 1.00 93.00 292 ARG A N 1
ATOM 2190 C CA . ARG A 1 292 ? -11.855 -8.105 2.194 1.00 93.00 292 ARG A CA 1
ATOM 2191 C C . ARG A 1 292 ? -12.751 -8.649 3.297 1.00 93.00 292 ARG A C 1
ATOM 2193 O O . ARG A 1 292 ? -13.822 -9.177 3.010 1.00 93.00 292 ARG A O 1
ATOM 2200 N N . ALA A 1 293 ? -12.355 -8.463 4.554 1.00 94.12 293 ALA A N 1
ATOM 2201 C CA . ALA A 1 293 ? -13.138 -8.887 5.712 1.00 94.12 293 ALA A CA 1
ATOM 2202 C C . ALA A 1 293 ? -13.670 -7.683 6.490 1.00 94.12 293 ALA A C 1
ATOM 2204 O O . ALA A 1 293 ? -12.915 -6.780 6.846 1.00 94.12 293 ALA A O 1
ATOM 2205 N N . GLN A 1 294 ? -14.964 -7.708 6.800 1.00 93.12 294 GLN A N 1
ATOM 2206 C CA . GLN A 1 294 ? -15.620 -6.737 7.674 1.00 93.12 294 GLN A CA 1
ATOM 2207 C C . GLN A 1 294 ? -15.948 -7.404 9.003 1.00 93.12 294 GLN A C 1
ATOM 2209 O O . GLN A 1 294 ? -16.634 -8.426 9.033 1.00 93.12 294 GLN A O 1
ATOM 2214 N N . LEU A 1 295 ? -15.467 -6.833 10.100 1.00 93.06 295 LEU A N 1
ATOM 2215 C CA . LEU A 1 295 ? -15.668 -7.352 11.443 1.00 93.06 295 LEU A CA 1
ATOM 2216 C C . LEU A 1 295 ? -16.636 -6.446 12.198 1.00 93.06 295 LEU A C 1
ATOM 2218 O O . LEU A 1 295 ? -16.531 -5.225 12.111 1.00 93.06 295 LEU A O 1
ATOM 2222 N N . SER A 1 296 ? -17.517 -7.033 13.005 1.00 92.75 296 SER A N 1
ATOM 2223 C CA . SER A 1 296 ? -18.267 -6.301 14.027 1.00 92.75 296 SER A CA 1
ATOM 2224 C C . SER A 1 296 ? -18.409 -7.101 15.319 1.00 92.75 296 SER A C 1
ATOM 2226 O O . SER A 1 296 ? -18.551 -8.324 15.302 1.00 92.75 296 SER A O 1
ATOM 2228 N N . ALA A 1 297 ? -18.361 -6.416 16.458 1.00 93.19 297 ALA A N 1
ATOM 2229 C CA . ALA A 1 297 ? -18.554 -7.017 17.775 1.00 93.19 297 ALA A CA 1
ATOM 2230 C C . ALA A 1 297 ? -19.134 -6.003 18.767 1.00 93.19 297 ALA A C 1
ATOM 2232 O O . ALA A 1 297 ? -19.003 -4.795 18.586 1.00 93.19 297 ALA A O 1
ATOM 2233 N N . SER A 1 298 ? -19.728 -6.497 19.853 1.00 91.44 298 SER A N 1
ATOM 2234 C CA . SER A 1 298 ? -20.054 -5.675 21.022 1.00 91.44 298 SER A CA 1
ATOM 2235 C C . SER A 1 298 ? -19.055 -5.950 22.139 1.00 91.44 298 SER A C 1
ATOM 2237 O O . SER A 1 298 ? -18.740 -7.105 22.444 1.00 91.44 298 SER A O 1
ATOM 2239 N N . VAL A 1 299 ? -18.570 -4.887 22.773 1.00 90.19 299 VAL A N 1
ATOM 2240 C CA . VAL A 1 299 ? -17.685 -4.980 23.931 1.00 90.19 299 VAL A CA 1
ATOM 2241 C C . VAL A 1 299 ? -18.434 -5.666 25.065 1.00 90.19 299 VAL A C 1
ATOM 2243 O O . VAL A 1 299 ? -19.527 -5.255 25.456 1.00 90.19 299 VAL A O 1
ATOM 2246 N N . SER A 1 300 ? -17.842 -6.720 25.612 1.00 89.12 300 SER A N 1
ATOM 2247 C CA . SER A 1 300 ? -18.420 -7.505 26.699 1.00 89.12 300 SER A CA 1
ATOM 2248 C C . SER A 1 300 ? -17.333 -7.961 27.670 1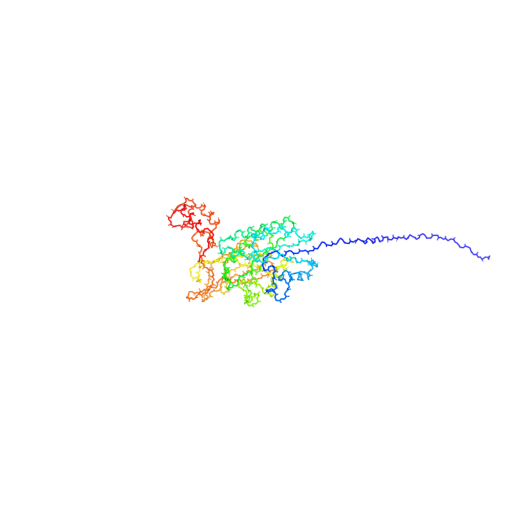.00 89.12 300 SER A C 1
ATOM 2250 O O . SER A 1 300 ? -16.144 -7.877 27.365 1.00 89.12 300 SER A O 1
ATOM 2252 N N . GLY A 1 301 ? -17.743 -8.421 28.854 1.00 85.88 301 GLY A N 1
ATOM 2253 C CA . GLY A 1 301 ? -16.823 -8.855 29.906 1.00 85.88 301 GLY A CA 1
ATOM 2254 C C . GLY A 1 301 ? -16.305 -7.713 30.784 1.00 85.88 301 GLY A C 1
ATOM 2255 O O . GLY A 1 301 ? -16.842 -6.608 30.788 1.00 85.88 301 GLY A O 1
ATOM 2256 N N . SER A 1 302 ? -15.290 -8.011 31.594 1.00 86.25 302 SER A N 1
ATOM 2257 C CA . SER A 1 302 ? -14.631 -7.025 32.456 1.00 86.25 302 SER A CA 1
ATOM 2258 C C . SER A 1 302 ? -13.502 -6.327 31.705 1.00 86.25 302 SER A C 1
ATOM 2260 O O . SER A 1 302 ? -12.726 -6.985 31.018 1.00 86.25 302 SER A O 1
ATOM 2262 N N . LEU A 1 303 ? -13.396 -5.010 31.873 1.00 86.94 303 LEU A N 1
ATOM 2263 C CA . LEU A 1 303 ? -12.385 -4.181 31.217 1.00 86.94 303 LEU A CA 1
ATOM 2264 C C . LEU A 1 303 ? -11.264 -3.822 32.192 1.00 86.94 303 LEU A C 1
ATOM 2266 O O . LEU A 1 303 ? -11.528 -3.501 33.355 1.00 86.94 303 LEU A O 1
ATOM 2270 N N . SER A 1 304 ? -10.018 -3.859 31.721 1.00 86.69 304 SER A N 1
ATOM 2271 C CA . SER A 1 304 ? -8.879 -3.324 32.465 1.00 86.69 304 SER A CA 1
ATOM 2272 C C . SER A 1 304 ? -8.902 -1.789 32.524 1.00 86.69 304 SER A C 1
ATOM 2274 O O . SER A 1 304 ? -9.742 -1.124 31.919 1.00 86.69 304 SER A O 1
ATOM 2276 N N . ALA A 1 305 ? -7.952 -1.197 33.254 1.00 81.56 305 ALA A N 1
ATOM 2277 C CA . ALA A 1 305 ? -7.825 0.258 33.333 1.00 81.56 305 ALA A CA 1
ATOM 2278 C C . ALA A 1 305 ? -7.404 0.909 31.994 1.00 81.56 305 ALA A C 1
ATOM 2280 O O . ALA A 1 305 ? -7.659 2.091 31.757 1.00 81.56 305 ALA A O 1
ATOM 2281 N N . THR A 1 306 ? -6.761 0.157 31.103 1.00 78.50 306 THR A N 1
ATOM 2282 C CA . THR A 1 306 ? -6.355 0.622 29.768 1.00 78.50 306 THR A CA 1
ATOM 2283 C C . THR A 1 306 ? -6.630 -0.487 28.759 1.00 78.50 306 THR A C 1
ATOM 2285 O O . THR A 1 306 ? -5.687 -1.183 28.360 1.00 78.50 306 THR A O 1
ATOM 2288 N N . PRO A 1 307 ? -7.906 -0.698 28.387 1.00 83.38 307 PRO A N 1
ATOM 2289 C CA . PRO A 1 307 ? -8.295 -1.857 27.605 1.00 83.38 307 PRO A CA 1
ATOM 2290 C C . PRO A 1 307 ? -7.583 -1.902 26.256 1.00 83.38 307 PRO A C 1
ATOM 2292 O O . PRO A 1 307 ? -7.523 -0.909 25.530 1.00 83.38 307 PRO A O 1
ATOM 2295 N N . GLN A 1 308 ? -7.043 -3.067 25.917 1.00 82.38 308 GLN A N 1
ATOM 2296 C CA . GLN A 1 308 ? -6.331 -3.288 24.663 1.00 82.38 308 GLN A CA 1
ATOM 2297 C C . GLN A 1 308 ? -7.211 -4.070 23.699 1.00 82.38 308 GLN A C 1
ATOM 2299 O O . GLN A 1 308 ? -7.366 -5.284 23.843 1.00 82.38 308 GLN A O 1
ATOM 2304 N N . VAL A 1 309 ? -7.762 -3.381 22.700 1.00 86.25 309 VAL A N 1
ATOM 2305 C CA . VAL A 1 309 ? -8.483 -4.034 21.607 1.00 86.25 309 VAL A CA 1
ATOM 2306 C C . VAL A 1 309 ? -7.491 -4.450 20.532 1.00 86.25 309 VAL A C 1
ATOM 2308 O O . VAL A 1 309 ? -6.612 -3.691 20.124 1.00 86.25 309 VAL A O 1
ATOM 2311 N N . ARG A 1 310 ? -7.614 -5.688 20.069 1.00 89.50 310 ARG A N 1
ATOM 2312 C CA . ARG A 1 310 ? -6.810 -6.212 18.966 1.00 89.50 310 ARG A CA 1
ATOM 2313 C C . ARG A 1 310 ? -7.675 -7.039 18.040 1.00 89.50 310 ARG A C 1
ATOM 2315 O O . ARG A 1 310 ? -8.696 -7.566 18.471 1.00 89.50 310 ARG A O 1
ATOM 2322 N N . ILE A 1 311 ? -7.228 -7.210 16.809 1.00 93.44 311 ILE A N 1
ATOM 2323 C CA . ILE A 1 311 ? -7.781 -8.187 15.879 1.00 93.44 311 ILE A CA 1
ATOM 2324 C C . ILE A 1 311 ? -6.771 -9.320 15.755 1.00 93.44 311 ILE A C 1
ATOM 2326 O O . ILE A 1 311 ? -5.609 -9.081 15.425 1.00 93.44 311 ILE A O 1
ATOM 2330 N N . GLN A 1 312 ? -7.201 -10.537 16.059 1.00 97.31 312 GLN A N 1
ATOM 2331 C CA . GLN A 1 312 ? -6.468 -11.747 15.703 1.00 97.31 312 GLN A CA 1
ATOM 2332 C C . GLN A 1 312 ? -6.941 -12.174 14.321 1.00 97.31 312 GLN A C 1
ATOM 2334 O O . GLN A 1 312 ? -8.141 -12.138 14.059 1.00 97.31 312 GLN A O 1
ATOM 2339 N N . THR A 1 313 ? -6.015 -12.508 13.431 1.00 97.06 313 THR A N 1
ATOM 2340 C CA . THR A 1 313 ? -6.327 -12.927 12.061 1.00 97.06 313 THR A CA 1
ATOM 2341 C C . THR A 1 313 ? -5.174 -13.741 11.478 1.00 97.06 313 THR A C 1
ATOM 2343 O O . THR A 1 313 ? -4.039 -13.657 11.954 1.00 97.06 313 THR A O 1
ATOM 2346 N N . SER A 1 314 ? -5.456 -14.530 10.451 1.00 96.56 314 SER A N 1
ATOM 2347 C CA . SER A 1 314 ? -4.488 -15.306 9.676 1.00 96.56 314 SER A CA 1
ATOM 2348 C C . SER A 1 314 ? -4.925 -15.333 8.214 1.00 96.56 314 SER A C 1
ATOM 2350 O O . SER A 1 314 ? -6.101 -15.123 7.904 1.00 96.56 314 SER A O 1
ATOM 2352 N N . ASP A 1 315 ? -3.987 -15.570 7.305 1.00 94.88 315 ASP A N 1
ATOM 2353 C CA . ASP A 1 315 ? -4.309 -15.953 5.931 1.00 94.88 315 ASP A CA 1
ATOM 2354 C C . ASP A 1 315 ? -4.277 -17.483 5.759 1.00 94.88 315 ASP A C 1
ATOM 2356 O O . ASP A 1 315 ? -3.912 -18.239 6.665 1.00 94.88 315 ASP A O 1
ATOM 2360 N N . LEU A 1 316 ? -4.645 -17.951 4.567 1.00 94.25 316 LEU A N 1
ATOM 2361 C CA . LEU A 1 316 ? -4.595 -19.368 4.199 1.00 94.25 316 LEU A CA 1
ATOM 2362 C C . LEU A 1 316 ? -3.164 -19.919 4.033 1.00 94.25 316 LEU A C 1
ATOM 2364 O O . LEU A 1 316 ? -3.001 -21.135 3.928 1.00 94.25 316 LEU A O 1
ATOM 2368 N N . ALA A 1 317 ? -2.137 -19.063 4.029 1.00 92.75 317 ALA A N 1
ATOM 2369 C CA . ALA A 1 317 ? -0.730 -19.465 4.071 1.00 92.75 317 ALA A CA 1
ATOM 2370 C C . ALA A 1 317 ? -0.199 -19.628 5.510 1.00 92.75 317 ALA A C 1
ATOM 2372 O O . ALA A 1 317 ? 0.912 -20.124 5.702 1.00 92.75 317 ALA A O 1
ATOM 2373 N N . GLY A 1 318 ? -0.998 -19.278 6.523 1.00 92.62 318 GLY A N 1
ATOM 2374 C CA . GLY A 1 318 ? -0.642 -19.384 7.935 1.00 92.62 318 GLY A CA 1
ATOM 2375 C C . GLY A 1 318 ? 0.097 -18.165 8.491 1.00 92.62 318 GLY A C 1
ATOM 2376 O O . GLY A 1 318 ? 0.631 -18.237 9.599 1.00 92.62 318 GLY A O 1
ATOM 2377 N N . ASN A 1 319 ? 0.124 -17.037 7.776 1.00 92.00 319 ASN A N 1
ATOM 2378 C CA . ASN A 1 319 ? 0.681 -15.792 8.294 1.00 92.00 319 ASN A CA 1
ATOM 2379 C C . ASN A 1 319 ? -0.301 -15.169 9.299 1.00 92.00 319 ASN A C 1
ATOM 2381 O O . ASN A 1 319 ? -1.228 -14.439 8.941 1.00 92.00 319 ASN A O 1
ATOM 2385 N N . SER A 1 320 ? -0.112 -15.472 10.583 1.00 93.94 320 SER A N 1
ATOM 2386 C CA . SER A 1 320 ? -0.943 -14.940 11.668 1.00 93.94 320 SER A CA 1
ATOM 2387 C C . SER A 1 320 ? -0.498 -13.551 12.121 1.00 93.94 320 SER A C 1
ATOM 2389 O O . SER A 1 320 ? 0.696 -13.261 12.229 1.00 93.94 320 SER A O 1
ATOM 2391 N N . ARG A 1 321 ? -1.464 -12.701 12.476 1.00 88.88 321 ARG A N 1
ATOM 2392 C CA . ARG A 1 321 ? -1.232 -11.352 12.992 1.00 88.88 321 ARG A CA 1
ATOM 2393 C C . ARG A 1 321 ? -2.138 -11.037 14.169 1.00 88.88 321 ARG A C 1
ATOM 2395 O O . ARG A 1 321 ? -3.294 -11.445 14.232 1.00 88.88 321 ARG A O 1
ATOM 2402 N N . SER A 1 322 ? -1.589 -10.239 15.079 1.00 90.19 322 SER A N 1
ATOM 2403 C CA . SER A 1 322 ? -2.331 -9.605 16.159 1.00 90.19 322 SER A CA 1
ATOM 2404 C C . SER A 1 322 ? -2.240 -8.098 15.981 1.00 90.19 322 SER A C 1
ATOM 2406 O O . SER A 1 322 ? -1.233 -7.483 16.338 1.00 90.19 322 SER A O 1
ATOM 2408 N N . ILE A 1 323 ? -3.273 -7.508 15.397 1.00 85.75 323 ILE A N 1
ATOM 2409 C CA . ILE A 1 323 ? -3.296 -6.110 14.975 1.00 85.75 323 ILE A CA 1
ATOM 2410 C C . ILE A 1 323 ? -3.851 -5.262 16.122 1.00 85.75 323 ILE A C 1
ATOM 2412 O O . ILE A 1 323 ? -4.974 -5.517 16.555 1.00 85.75 323 ILE A O 1
ATOM 2416 N N . PRO A 1 324 ? -3.112 -4.267 16.642 1.00 78.25 324 PRO A N 1
ATOM 2417 C CA . PRO A 1 324 ? -3.676 -3.327 17.601 1.00 78.25 324 PRO A CA 1
ATOM 2418 C C . PRO A 1 324 ? -4.740 -2.459 16.919 1.00 78.25 324 PRO A C 1
ATOM 2420 O O . PRO A 1 324 ? -4.459 -1.818 15.909 1.00 78.25 324 PRO A O 1
ATOM 2423 N N . VAL A 1 325 ? -5.933 -2.406 17.503 1.00 75.19 325 VAL A N 1
ATOM 2424 C CA . VAL A 1 325 ? -6.951 -1.392 17.200 1.00 75.19 325 VAL A CA 1
ATOM 2425 C C . VAL A 1 325 ? -6.814 -0.350 18.303 1.00 75.19 325 VAL A C 1
ATOM 2427 O O . VAL A 1 325 ? -6.717 -0.759 19.454 1.00 75.19 325 VAL A O 1
ATOM 2430 N N . ALA A 1 326 ? -6.691 0.935 17.948 1.00 57.91 326 ALA A N 1
ATOM 2431 C CA . ALA A 1 326 ? -6.292 2.066 18.806 1.00 57.91 326 ALA A CA 1
ATOM 2432 C C . ALA A 1 326 ? -6.367 1.834 20.335 1.00 57.91 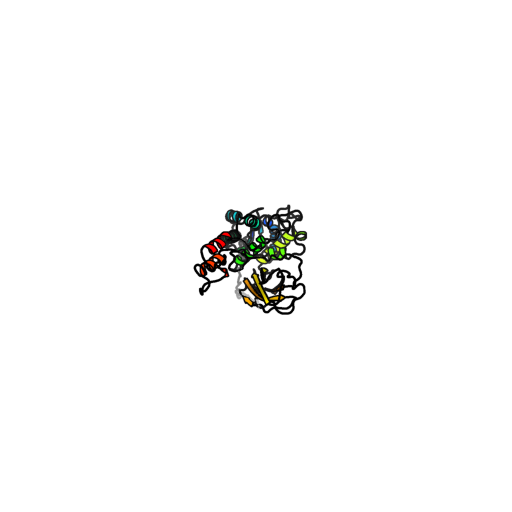326 ALA A C 1
ATOM 2434 O O . ALA A 1 326 ? -7.377 1.398 20.876 1.00 57.91 326 ALA A O 1
ATOM 2435 N N . SER A 1 327 ? -5.302 2.176 21.065 1.00 46.34 327 SER A N 1
ATOM 2436 C CA . SER A 1 327 ? -5.265 2.046 22.527 1.00 46.34 327 SER A CA 1
ATOM 2437 C C . SER A 1 327 ? -6.281 2.981 23.195 1.00 46.34 327 SER A C 1
ATOM 2439 O O . SER A 1 327 ? -6.083 4.195 23.217 1.00 46.34 327 SER A O 1
ATOM 2441 N N . PHE A 1 328 ? -7.349 2.411 23.753 1.00 45.44 328 PHE A N 1
ATOM 2442 C CA . PHE A 1 328 ? -8.388 3.133 24.489 1.00 45.44 328 PHE A CA 1
ATOM 2443 C C . PHE A 1 328 ? -7.994 3.291 25.968 1.00 45.44 328 PHE A C 1
ATOM 2445 O O . PHE A 1 328 ? -7.385 2.394 26.559 1.00 45.44 328 PHE A O 1
ATOM 2452 N N . SER A 1 329 ? -8.361 4.405 26.606 1.00 39.03 329 SER A N 1
ATOM 2453 C CA . SER A 1 329 ? -8.299 4.518 28.071 1.00 39.03 329 SER A CA 1
ATOM 2454 C C . SER A 1 329 ? -9.623 4.054 28.689 1.00 39.03 329 SER A C 1
ATOM 2456 O O . SER A 1 329 ? -10.695 4.300 28.137 1.00 39.03 329 SER A O 1
ATOM 2458 N N . SER A 1 330 ? -9.596 3.379 29.845 1.00 37.38 330 SER A N 1
ATOM 2459 C CA . SER A 1 330 ? -10.793 3.364 30.700 1.00 37.38 330 SER A CA 1
ATOM 2460 C C . SER A 1 330 ? -10.905 4.749 31.344 1.00 37.38 330 SER A C 1
ATOM 2462 O O . SER A 1 330 ? -9.880 5.365 31.636 1.00 37.38 330 SER A O 1
ATOM 2464 N N . GLY A 1 331 ? -12.122 5.275 31.496 1.00 34.97 331 GLY A N 1
ATOM 2465 C CA . GLY A 1 331 ? -12.388 6.663 31.892 1.00 34.97 331 GLY A CA 1
ATOM 2466 C C . GLY A 1 331 ? -11.394 7.263 32.900 1.00 34.97 331 GLY A C 1
ATOM 2467 O O . GLY A 1 331 ? -11.368 6.895 34.071 1.00 34.97 331 GLY A O 1
ATOM 2468 N N . GLY A 1 332 ? -10.600 8.225 32.425 1.00 25.28 332 GLY A N 1
ATOM 2469 C CA . GLY A 1 332 ? -9.597 8.956 33.197 1.00 25.28 332 GLY A CA 1
ATOM 2470 C C . GLY A 1 332 ? -8.680 9.731 32.251 1.00 25.28 332 GLY A C 1
ATOM 2471 O O . GLY A 1 332 ? -7.935 9.133 31.484 1.00 25.28 332 GLY A O 1
ATOM 2472 N N . GLY A 1 333 ? -8.803 11.061 32.245 1.00 26.53 333 GLY A N 1
ATOM 2473 C CA . GLY A 1 333 ? -8.204 11.946 31.241 1.00 26.53 333 GLY A CA 1
ATOM 2474 C C . GLY A 1 333 ? -6.680 11.845 31.093 1.00 26.53 333 GLY A C 1
ATOM 2475 O O . GLY A 1 333 ? -5.950 11.727 32.073 1.00 26.53 333 GLY A O 1
ATOM 2476 N N . GLY A 1 334 ? -6.218 11.975 29.847 1.00 23.39 334 GLY A N 1
ATOM 2477 C CA . GLY A 1 334 ? -4.805 12.077 29.478 1.00 23.39 334 GLY A CA 1
ATOM 2478 C C . GLY A 1 334 ? -4.559 11.499 28.088 1.00 23.39 334 GLY A C 1
ATOM 2479 O O . GLY A 1 334 ? -4.615 10.290 27.913 1.00 23.39 334 GLY A O 1
ATOM 2480 N N . GLY A 1 335 ? -4.355 12.376 27.102 1.00 29.09 335 GLY A N 1
ATOM 2481 C CA . GLY A 1 335 ? -4.319 12.047 25.678 1.00 29.09 335 GLY A CA 1
ATOM 2482 C C . GLY A 1 335 ? -3.142 11.182 25.217 1.00 29.09 335 GLY A C 1
ATOM 2483 O O . GLY A 1 335 ? -2.046 11.219 25.771 1.00 29.09 335 GLY A O 1
ATOM 2484 N N . GLY A 1 336 ? -3.397 10.458 24.130 1.00 26.75 336 GLY A N 1
ATOM 2485 C CA . GLY A 1 336 ? -2.437 9.713 23.324 1.00 26.75 336 GLY A CA 1
ATOM 2486 C C . GLY A 1 336 ? -3.142 9.293 22.038 1.00 26.75 336 GLY A C 1
ATOM 2487 O O . GLY A 1 336 ? -4.165 8.622 22.103 1.00 26.75 336 GLY A O 1
ATOM 2488 N N . GLY A 1 337 ? -2.658 9.796 20.903 1.00 33.03 337 GLY A N 1
ATOM 2489 C CA . GLY A 1 337 ? -3.355 9.808 19.621 1.00 33.03 337 GLY A CA 1
ATOM 2490 C C . GLY A 1 337 ? -3.638 8.424 19.040 1.00 33.03 337 GLY A C 1
ATOM 2491 O O . GLY A 1 337 ? -2.736 7.619 18.830 1.00 33.03 337 GLY A O 1
ATOM 2492 N N . GLY A 1 338 ? -4.908 8.207 18.729 1.00 33.22 338 GLY A N 1
ATOM 2493 C CA . GLY A 1 338 ? -5.394 7.296 17.707 1.00 33.22 338 GLY A CA 1
ATOM 2494 C C . GLY A 1 338 ? -6.515 8.063 17.027 1.00 33.22 338 GLY A C 1
ATOM 2495 O O . GLY A 1 338 ? -7.486 8.387 17.708 1.00 33.22 338 GLY A O 1
ATOM 2496 N N . GLY A 1 339 ? -6.296 8.460 15.770 1.00 34.22 339 GLY A N 1
ATOM 2497 C CA . GLY A 1 339 ? -7.215 9.269 14.972 1.00 34.22 339 GLY A CA 1
ATOM 2498 C C . GLY A 1 339 ? -8.597 8.636 14.971 1.00 34.22 339 GLY A C 1
ATOM 2499 O O . GLY A 1 339 ? -8.828 7.611 14.339 1.00 34.22 339 GLY A O 1
ATOM 2500 N N . GLY A 1 340 ? -9.460 9.218 15.787 1.00 35.41 340 GLY A N 1
ATOM 2501 C CA . GLY A 1 340 ? -10.865 8.920 15.922 1.00 35.41 340 GLY A CA 1
ATOM 2502 C C . GLY A 1 340 ? -11.544 10.263 16.123 1.00 35.41 340 GLY A C 1
ATOM 2503 O O . GLY A 1 340 ? -11.185 11.010 17.034 1.00 35.41 340 GLY A O 1
ATOM 2504 N N . GLY A 1 341 ? -12.496 10.550 15.249 1.00 36.34 341 GLY A N 1
ATOM 2505 C CA . GLY A 1 341 ? -13.185 11.829 15.151 1.00 36.34 341 GLY A CA 1
ATOM 2506 C C . GLY A 1 341 ? -13.088 12.296 13.709 1.00 36.34 341 GLY A C 1
ATOM 2507 O O . GLY A 1 341 ? -11.995 12.414 13.183 1.00 36.34 341 GLY A O 1
ATOM 2508 N N . GLY A 1 342 ? -14.168 12.468 12.967 1.00 38.66 342 GLY A N 1
ATOM 2509 C CA . GLY A 1 342 ? -15.583 12.315 13.272 1.00 38.66 342 GLY A CA 1
ATOM 2510 C C . GLY A 1 342 ? -16.336 12.783 12.042 1.00 38.66 342 GLY A C 1
ATOM 2511 O O . GLY A 1 342 ? -16.287 13.980 11.774 1.00 38.66 342 GLY A O 1
ATOM 2512 N N . GLY A 1 343 ? -16.912 11.844 11.277 1.00 45.69 343 GLY A N 1
ATOM 2513 C CA . GLY A 1 343 ? -17.551 12.061 9.974 1.00 45.69 343 GLY A CA 1
ATOM 2514 C C . GLY A 1 343 ? -18.120 13.464 9.834 1.00 45.69 343 GLY A C 1
ATOM 2515 O O . GLY A 1 343 ? -19.029 13.854 10.575 1.00 45.69 343 GLY A O 1
ATOM 2516 N N . GLY A 1 344 ? -17.500 14.269 8.970 1.00 54.06 344 GLY A N 1
ATOM 2517 C CA . GLY A 1 344 ? -17.921 15.645 8.755 1.00 54.06 344 GLY A CA 1
ATOM 2518 C C . GLY A 1 344 ? -19.400 15.661 8.382 1.00 54.06 344 GLY A C 1
ATOM 2519 O O . GLY A 1 344 ? -19.920 14.707 7.814 1.00 54.06 344 GLY A O 1
ATOM 2520 N N . LYS A 1 345 ? -20.107 16.741 8.717 1.00 71.12 345 LYS A N 1
ATOM 2521 C CA . LYS A 1 345 ? -21.533 16.890 8.402 1.00 71.12 345 LYS A CA 1
ATOM 2522 C C . LYS A 1 345 ? -21.776 16.594 6.907 1.00 71.12 345 LYS A C 1
ATOM 2524 O O . LYS A 1 345 ? -21.402 17.413 6.078 1.00 71.12 345 LYS A O 1
ATOM 2529 N N . GLY A 1 346 ? -22.371 15.449 6.571 1.00 72.62 346 GLY A N 1
ATOM 2530 C CA . GLY A 1 346 ? -22.434 14.943 5.190 1.00 72.62 346 GLY A CA 1
ATOM 2531 C C . GLY A 1 346 ? -22.042 13.471 5.035 1.00 72.62 346 GLY A C 1
ATOM 2532 O O . GLY A 1 346 ? -22.426 12.880 4.035 1.00 72.62 346 GLY A O 1
ATOM 2533 N N . ASP A 1 347 ? -21.351 12.899 6.021 1.00 82.25 347 ASP A N 1
ATOM 2534 C CA . ASP A 1 347 ? -21.012 11.474 6.115 1.00 82.25 347 ASP A CA 1
ATOM 2535 C C . ASP A 1 347 ? -22.240 10.699 6.622 1.00 82.25 347 ASP A C 1
ATOM 2537 O O . ASP A 1 347 ? -22.634 10.796 7.789 1.00 82.25 347 ASP A O 1
ATOM 2541 N N . VAL A 1 348 ? -22.925 10.030 5.701 1.00 77.50 348 VAL A N 1
ATOM 2542 C CA . VAL A 1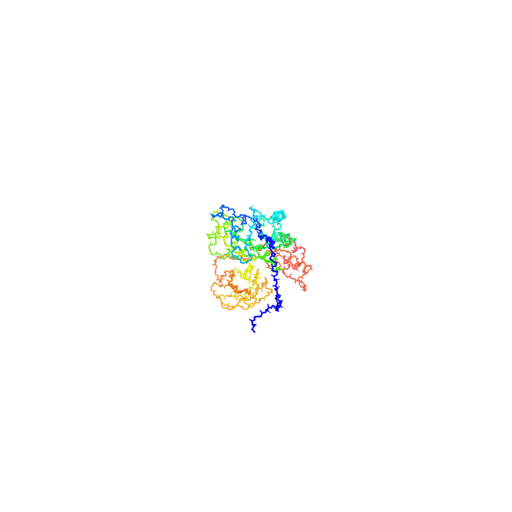 348 ? -24.240 9.408 5.897 1.00 77.50 348 VAL A CA 1
ATOM 2543 C C . VAL A 1 348 ? -24.090 7.915 6.168 1.00 77.50 348 VAL A C 1
ATOM 2545 O O . VAL A 1 348 ? -24.910 7.351 6.902 1.00 77.50 348 VAL A O 1
ATOM 2548 N N . ASN A 1 349 ? -23.079 7.266 5.581 1.00 70.69 349 ASN A N 1
ATOM 2549 C CA . ASN A 1 349 ? -22.768 5.857 5.839 1.00 70.69 349 ASN A CA 1
ATOM 2550 C C . ASN A 1 349 ? -21.885 5.655 7.089 1.00 70.69 349 ASN A C 1
ATOM 2552 O O . ASN A 1 349 ? -21.838 4.536 7.604 1.00 70.69 349 ASN A O 1
ATOM 2556 N N . GLY A 1 350 ? -21.283 6.726 7.614 1.00 61.38 350 GLY A N 1
ATOM 2557 C CA . GLY A 1 350 ? -20.438 6.736 8.803 1.00 61.38 350 GLY A CA 1
ATOM 2558 C C . GLY A 1 350 ? -18.992 6.319 8.547 1.00 61.38 350 GLY A C 1
ATOM 2559 O O . GLY A 1 350 ? -18.300 6.042 9.523 1.00 61.38 350 GLY A O 1
ATOM 2560 N N . ASP A 1 351 ? -18.548 6.247 7.288 1.00 58.84 351 ASP A N 1
ATOM 2561 C CA . ASP A 1 351 ? -17.238 5.707 6.898 1.00 58.84 351 ASP A CA 1
ATOM 2562 C C . ASP A 1 351 ? -16.069 6.702 7.052 1.00 58.84 351 ASP A C 1
ATOM 2564 O O . ASP A 1 351 ? -14.914 6.401 6.723 1.00 58.84 351 ASP A O 1
ATOM 2568 N N . GLY A 1 352 ? -16.358 7.897 7.574 1.00 61.69 352 GLY A N 1
ATOM 2569 C CA . GLY A 1 352 ? -15.399 8.965 7.822 1.00 61.69 352 GLY A CA 1
ATOM 2570 C C . GLY A 1 352 ? -15.163 9.887 6.626 1.00 61.69 352 GLY A C 1
ATOM 2571 O O . GLY A 1 352 ? -14.356 10.823 6.744 1.00 61.69 352 GLY A O 1
ATOM 2572 N N . ARG A 1 353 ? -15.837 9.663 5.493 1.00 66.94 353 ARG A N 1
ATOM 2573 C CA . ARG A 1 353 ? -15.729 10.446 4.257 1.00 66.94 353 ARG A CA 1
ATOM 2574 C C . ARG A 1 353 ? -17.099 11.004 3.873 1.00 66.94 353 ARG A C 1
ATOM 2576 O O . ARG A 1 353 ? -18.130 10.587 4.367 1.00 66.94 353 ARG A O 1
ATOM 2583 N N . VAL A 1 354 ? -17.087 12.039 3.039 1.00 78.81 354 VAL A N 1
ATOM 2584 C CA . VAL A 1 354 ? -18.300 12.557 2.397 1.00 78.81 354 VAL A CA 1
ATOM 2585 C C . VAL A 1 354 ? -18.112 12.405 0.898 1.00 78.81 354 VAL A C 1
ATOM 2587 O O . VAL A 1 354 ? -17.424 13.222 0.276 1.00 78.81 354 VAL A O 1
ATOM 2590 N N . ASP A 1 355 ? -18.657 11.346 0.313 1.00 75.50 355 ASP A N 1
ATOM 2591 C CA . ASP A 1 355 ? -18.398 10.978 -1.072 1.00 75.50 355 ASP A CA 1
ATOM 2592 C C . ASP A 1 355 ? -19.646 10.533 -1.863 1.00 75.50 355 ASP A C 1
ATOM 2594 O O . ASP A 1 355 ? -20.793 10.897 -1.580 1.00 75.50 355 ASP A O 1
ATOM 2598 N N . GLY A 1 356 ? -19.407 9.858 -2.991 1.00 65.69 356 GLY A N 1
ATOM 2599 C CA . GLY A 1 356 ? -20.465 9.411 -3.889 1.00 65.69 356 GLY A CA 1
ATOM 2600 C C . GLY A 1 356 ? -21.395 8.369 -3.265 1.00 65.69 356 GLY A C 1
ATOM 2601 O O . GLY A 1 356 ? -22.544 8.273 -3.697 1.00 65.69 356 GLY A O 1
ATOM 2602 N N . GLU A 1 357 ? -20.939 7.611 -2.270 1.00 69.06 357 GLU A N 1
ATOM 2603 C CA . GLU A 1 357 ? -21.766 6.655 -1.539 1.00 69.06 357 GLU A CA 1
ATOM 2604 C C . GLU A 1 357 ? -22.763 7.380 -0.631 1.00 69.06 357 GLU A C 1
ATOM 2606 O O . GLU A 1 357 ? -23.955 7.061 -0.665 1.00 69.06 357 GLU A O 1
ATOM 2611 N N . ASP A 1 358 ? -22.336 8.442 0.055 1.00 80.69 358 ASP A N 1
ATOM 2612 C CA . ASP A 1 358 ? -23.232 9.298 0.841 1.00 80.69 358 ASP A CA 1
ATOM 2613 C C . ASP A 1 358 ? -24.273 9.981 -0.037 1.00 80.69 358 ASP A C 1
ATOM 2615 O O . ASP A 1 358 ? -25.453 10.058 0.315 1.00 80.69 358 ASP A O 1
ATOM 2619 N N . LEU A 1 359 ? -23.865 10.435 -1.225 1.00 83.50 359 LEU A N 1
ATOM 2620 C CA . LEU A 1 359 ? -24.780 11.023 -2.198 1.00 83.50 359 LEU A CA 1
ATOM 2621 C C . LEU A 1 359 ? -25.847 10.015 -2.650 1.00 83.50 359 LEU A C 1
ATOM 2623 O O . LEU A 1 359 ? -27.021 10.373 -2.778 1.00 83.50 359 LEU A O 1
ATOM 2627 N N . VAL A 1 360 ? -25.462 8.757 -2.889 1.00 77.94 360 VAL A N 1
ATOM 2628 C CA . VAL A 1 360 ? -26.413 7.688 -3.223 1.00 77.94 360 VAL A CA 1
ATOM 2629 C C . VAL A 1 360 ? -27.377 7.461 -2.063 1.00 77.94 360 VAL A C 1
ATOM 2631 O O . VAL A 1 360 ? -28.585 7.372 -2.297 1.00 77.94 360 VAL A O 1
ATOM 2634 N N . LEU A 1 361 ? -26.881 7.425 -0.824 1.00 79.06 361 LEU A N 1
ATOM 2635 C CA . LEU A 1 361 ? -27.718 7.256 0.361 1.00 79.06 361 LEU A CA 1
ATOM 2636 C C . LEU A 1 361 ? -28.704 8.411 0.534 1.00 79.06 361 LEU A C 1
ATOM 2638 O O . LEU A 1 361 ? -29.898 8.139 0.650 1.00 79.06 361 LEU A O 1
ATOM 2642 N N . VAL A 1 362 ? -28.256 9.669 0.440 1.00 84.19 362 VAL A N 1
ATOM 2643 C CA . VAL A 1 362 ? -29.134 10.856 0.453 1.00 84.19 362 VAL A CA 1
ATOM 2644 C C . VAL A 1 362 ? -30.159 10.798 -0.678 1.00 84.19 362 VAL A C 1
ATOM 2646 O O . VAL A 1 362 ? -31.333 11.107 -0.470 1.00 84.19 362 VAL A O 1
ATOM 2649 N N . GLY A 1 363 ? -29.764 10.331 -1.863 1.00 80.50 363 GLY A N 1
ATOM 2650 C CA . GLY A 1 363 ? -30.667 10.131 -2.995 1.00 80.50 363 GLY A CA 1
ATOM 2651 C C . GLY A 1 363 ? -31.811 9.147 -2.712 1.00 80.50 363 GLY A C 1
ATOM 2652 O O . GLY A 1 363 ? -32.934 9.370 -3.167 1.00 80.50 363 GLY A O 1
ATOM 2653 N N . LEU A 1 364 ? -31.572 8.087 -1.931 1.00 80.19 364 LEU A N 1
ATOM 2654 C CA . LEU A 1 364 ? -32.585 7.067 -1.610 1.00 80.19 364 LEU A CA 1
ATOM 2655 C C . LEU A 1 364 ? -33.680 7.572 -0.656 1.00 80.19 364 LEU A C 1
ATOM 2657 O O . LEU A 1 364 ? -34.832 7.133 -0.737 1.00 80.19 364 LEU A O 1
ATOM 2661 N N . CYS A 1 365 ? -33.332 8.501 0.231 1.00 83.75 365 CYS A N 1
ATOM 2662 C CA . CYS A 1 365 ? -34.220 9.109 1.228 1.00 83.75 365 CYS A CA 1
ATOM 2663 C C . CYS A 1 365 ? -34.722 10.506 0.805 1.00 83.75 365 CYS A C 1
ATOM 2665 O O . CYS A 1 365 ? -35.537 11.101 1.514 1.00 83.75 365 CYS A O 1
ATOM 2667 N N . PHE A 1 366 ? -34.304 11.026 -0.353 1.00 89.50 366 PHE A N 1
ATOM 2668 C CA . PHE A 1 366 ? -34.668 12.359 -0.831 1.00 89.50 366 PHE A CA 1
ATOM 2669 C C . PHE A 1 366 ? -36.189 12.549 -0.988 1.00 89.50 366 PHE A C 1
ATOM 2671 O O . PHE A 1 366 ? -36.900 11.707 -1.547 1.00 89.50 366 PHE A O 1
ATOM 2678 N N . GLY A 1 367 ? -36.701 13.683 -0.503 1.00 86.62 367 GLY A N 1
ATOM 2679 C CA . GLY A 1 367 ? -38.121 14.041 -0.531 1.00 86.62 367 GLY A CA 1
ATOM 2680 C C . GLY A 1 367 ? -38.972 13.390 0.564 1.00 86.62 367 GLY A C 1
ATOM 2681 O O . GLY A 1 367 ? -40.197 13.515 0.527 1.00 86.62 367 GLY A O 1
ATOM 2682 N N . THR A 1 368 ? -38.358 12.689 1.521 1.00 92.62 368 THR A N 1
ATOM 2683 C CA . THR A 1 368 ? -39.051 12.115 2.685 1.00 92.62 368 THR A CA 1
ATOM 2684 C C . THR A 1 368 ? -39.099 13.106 3.853 1.00 92.62 368 THR A C 1
ATOM 2686 O O . THR A 1 368 ? -38.393 14.114 3.877 1.00 92.62 368 THR A O 1
ATOM 2689 N N . SER A 1 369 ? -39.958 12.834 4.835 1.00 91.25 369 SER A N 1
ATOM 2690 C CA . SER A 1 369 ? -40.070 13.634 6.061 1.00 91.25 369 SER A CA 1
ATOM 2691 C C . SER A 1 369 ? -40.305 12.740 7.271 1.00 91.25 369 SER A C 1
ATOM 2693 O O . SER A 1 369 ? -40.761 11.608 7.111 1.00 91.25 369 SER A O 1
ATOM 2695 N N . SER A 1 370 ? -39.993 13.237 8.467 1.00 78.94 370 SER A N 1
ATOM 2696 C CA . SER A 1 370 ? -40.143 12.485 9.715 1.00 78.94 370 SER A CA 1
ATOM 2697 C C . SER A 1 370 ? -41.555 11.893 9.844 1.00 78.94 370 SER A C 1
ATOM 2699 O O . SER A 1 370 ? -42.556 12.612 9.797 1.00 78.94 370 SER A O 1
ATOM 2701 N N . GLY A 1 371 ? -41.628 10.564 9.960 1.00 76.00 371 GLY A N 1
ATOM 2702 C CA . GLY A 1 371 ? -42.871 9.782 9.936 1.00 76.00 371 GLY A CA 1
ATOM 2703 C C . GLY A 1 371 ? -43.135 9.020 8.628 1.00 76.00 371 GLY A C 1
ATOM 2704 O O . GLY A 1 371 ? -43.996 8.141 8.613 1.00 76.00 371 GLY A O 1
ATOM 2705 N N . ASP A 1 372 ? -42.394 9.297 7.551 1.00 83.94 372 ASP A N 1
ATOM 2706 C CA . ASP A 1 372 ? -42.404 8.495 6.319 1.00 83.94 372 ASP A CA 1
ATOM 2707 C C . ASP A 1 372 ? -41.609 7.185 6.529 1.00 83.94 372 ASP A C 1
ATOM 2709 O O . ASP A 1 372 ? -40.494 7.234 7.048 1.00 83.94 372 ASP A O 1
ATOM 2713 N N . PRO A 1 373 ? -42.117 6.009 6.110 1.00 77.19 373 PRO A N 1
ATOM 2714 C CA . PRO A 1 373 ? -41.385 4.740 6.188 1.00 77.19 373 PRO A CA 1
ATOM 2715 C C . PRO A 1 373 ? -40.011 4.722 5.500 1.00 77.19 373 PRO A C 1
ATOM 2717 O O . PRO A 1 373 ? -39.188 3.873 5.830 1.00 77.19 373 PRO A O 1
ATOM 2720 N N . ARG A 1 374 ? -39.766 5.613 4.529 1.00 80.88 374 ARG A N 1
ATOM 2721 C CA . ARG A 1 374 ? -38.469 5.745 3.836 1.00 80.88 374 ARG A CA 1
ATOM 2722 C C . ARG A 1 374 ? -37.549 6.798 4.456 1.00 80.88 374 ARG A C 1
ATOM 2724 O O . ARG A 1 374 ? -36.442 6.996 3.959 1.00 80.88 374 ARG A O 1
ATOM 2731 N N . TYR A 1 375 ? -38.004 7.495 5.493 1.00 80.81 375 TYR A N 1
ATOM 2732 C CA . TYR A 1 375 ? -37.204 8.504 6.169 1.00 80.81 375 TYR A CA 1
ATOM 2733 C C . TYR A 1 375 ? -36.056 7.854 6.945 1.00 80.81 375 TYR A C 1
ATOM 2735 O O . TYR A 1 375 ? -36.272 6.971 7.776 1.00 80.81 375 TYR A O 1
ATOM 2743 N N . ASN A 1 376 ? -34.841 8.339 6.705 1.00 79.56 376 ASN A N 1
ATOM 2744 C CA . ASN A 1 376 ? -33.658 8.004 7.484 1.00 79.56 376 ASN A CA 1
ATOM 2745 C C . ASN A 1 376 ? -33.099 9.293 8.096 1.00 79.56 376 ASN A C 1
ATOM 2747 O O . ASN A 1 376 ? -32.755 10.220 7.367 1.00 79.56 376 ASN A O 1
ATOM 2751 N N . GLY A 1 377 ? -32.990 9.337 9.426 1.00 76.94 377 GLY A N 1
ATOM 2752 C CA . GLY A 1 377 ? -32.463 10.500 10.143 1.00 76.94 377 GLY A CA 1
ATOM 2753 C C . GLY A 1 377 ? -31.002 10.822 9.814 1.00 76.94 377 GLY A C 1
ATOM 2754 O O . GLY A 1 377 ? -30.619 11.976 9.921 1.00 76.94 377 GLY A O 1
ATOM 2755 N N . ALA A 1 378 ? -30.211 9.849 9.349 1.00 76.44 378 ALA A N 1
ATOM 2756 C CA . ALA A 1 378 ? -28.843 10.098 8.882 1.00 76.44 378 ALA A CA 1
ATOM 2757 C C . ALA A 1 378 ? -28.794 10.935 7.588 1.00 76.44 378 ALA A C 1
ATOM 2759 O O . ALA A 1 378 ? -27.794 11.585 7.314 1.00 76.44 378 ALA A O 1
ATOM 2760 N N . CYS A 1 379 ? -29.881 10.949 6.809 1.00 83.25 379 CYS A N 1
ATOM 2761 C CA . CYS A 1 379 ? -29.997 11.769 5.605 1.00 83.25 379 CYS A CA 1
ATOM 2762 C C . CYS A 1 379 ? -30.483 13.203 5.869 1.00 83.25 379 CYS A C 1
ATOM 2764 O O . CYS A 1 379 ? -30.382 14.047 4.981 1.00 83.25 379 CYS A O 1
ATOM 2766 N N . ASP A 1 380 ? -31.075 13.466 7.039 1.00 83.44 380 ASP A N 1
ATOM 2767 C CA . ASP A 1 380 ? -31.543 14.793 7.463 1.00 83.44 380 ASP A CA 1
ATOM 2768 C C . ASP A 1 380 ? -30.370 15.549 8.103 1.00 83.44 380 ASP A C 1
ATOM 2770 O O . ASP A 1 380 ? -30.238 15.679 9.323 1.00 83.44 380 ASP A O 1
ATOM 2774 N N . LEU A 1 381 ? -29.447 15.989 7.249 1.00 81.25 381 LEU A N 1
ATOM 2775 C CA . LEU A 1 381 ? -28.172 16.574 7.645 1.00 81.25 381 LEU A CA 1
ATOM 2776 C C . LEU A 1 381 ? -28.350 17.913 8.373 1.00 81.25 381 LEU A C 1
ATOM 2778 O O . LEU A 1 381 ? -27.468 18.314 9.141 1.00 81.25 381 LEU A O 1
ATOM 2782 N N . ASN A 1 382 ? -29.458 18.633 8.165 1.00 80.25 382 ASN A N 1
ATOM 2783 C CA . ASN A 1 382 ? -29.765 19.863 8.902 1.00 80.25 382 ASN A CA 1
ATOM 2784 C C . ASN A 1 382 ? -30.681 19.661 10.130 1.00 80.25 382 ASN A C 1
ATOM 2786 O O . ASN A 1 382 ? -30.780 20.590 10.937 1.00 80.25 382 ASN A O 1
ATOM 2790 N N . ASN A 1 383 ? -31.236 18.459 10.320 1.00 84.75 383 ASN A N 1
ATOM 2791 C CA . ASN A 1 383 ? -32.183 18.080 11.373 1.00 84.75 383 ASN A CA 1
ATOM 2792 C C . ASN A 1 383 ? -33.486 18.906 11.372 1.00 84.75 383 ASN A C 1
ATOM 2794 O O . ASN A 1 383 ? -34.022 19.225 12.440 1.00 84.75 383 ASN A O 1
ATOM 2798 N N . ASP A 1 384 ? -33.992 19.295 10.197 1.00 81.00 384 ASP A N 1
ATOM 2799 C CA . ASP A 1 384 ? -35.251 20.044 10.053 1.00 81.00 384 ASP A CA 1
ATOM 2800 C C . ASP A 1 384 ? -36.496 19.144 9.922 1.00 81.00 384 ASP A C 1
ATOM 2802 O O . ASP A 1 384 ? -37.636 19.630 9.888 1.00 81.00 384 ASP A O 1
ATOM 2806 N N . GLY A 1 385 ? -36.289 17.826 9.913 1.00 84.44 385 GLY A N 1
ATOM 2807 C CA . GLY A 1 385 ? -37.314 16.803 9.783 1.00 84.44 385 GLY A CA 1
ATOM 2808 C C . GLY A 1 385 ? -37.696 16.480 8.337 1.00 84.44 385 GLY A C 1
ATOM 2809 O O . GLY A 1 385 ? -38.708 15.793 8.141 1.00 84.44 385 GLY A O 1
ATOM 2810 N N . LYS A 1 386 ? -36.957 16.963 7.326 1.00 88.31 386 LYS A N 1
ATOM 2811 C CA . LYS A 1 386 ? -37.203 16.708 5.897 1.00 88.31 386 LYS A CA 1
ATOM 2812 C C . LYS A 1 386 ? -35.900 16.549 5.115 1.00 88.31 386 LYS A C 1
ATOM 2814 O O . LYS A 1 386 ? -35.151 17.501 4.990 1.00 88.31 386 LYS A O 1
ATOM 2819 N N . VAL A 1 387 ? -35.743 15.437 4.398 1.00 89.44 387 VAL A N 1
ATOM 2820 C CA . VAL A 1 387 ? -34.597 15.244 3.491 1.00 89.44 387 VAL A CA 1
ATOM 2821 C C . VAL A 1 387 ? -34.858 15.965 2.166 1.00 89.44 387 VAL A C 1
ATOM 2823 O O . VAL A 1 387 ? -35.698 15.531 1.370 1.00 89.44 387 VAL A O 1
ATOM 2826 N N . ASN A 1 388 ? -34.183 17.085 1.918 1.00 90.00 388 ASN A N 1
ATOM 2827 C CA . ASN A 1 388 ? -34.420 17.946 0.759 1.00 90.00 388 ASN A CA 1
ATOM 2828 C C . ASN A 1 388 ? -33.135 18.619 0.223 1.00 90.00 388 ASN A C 1
ATOM 2830 O O . ASN A 1 388 ? -32.017 18.233 0.553 1.00 90.00 388 ASN A O 1
ATOM 2834 N N . ASN A 1 389 ? -33.281 19.619 -0.658 1.00 88.94 389 ASN A N 1
ATOM 2835 C CA . ASN A 1 389 ? -32.143 20.338 -1.247 1.00 88.94 389 ASN A CA 1
ATOM 2836 C C . ASN A 1 389 ? -31.218 20.977 -0.196 1.00 88.94 389 ASN A C 1
ATOM 2838 O O . ASN A 1 389 ? -30.040 21.161 -0.479 1.00 88.94 389 ASN A O 1
ATOM 2842 N N . ALA A 1 390 ? -31.728 21.321 0.990 1.00 81.75 390 ALA A N 1
ATOM 2843 C CA . ALA A 1 390 ? -30.912 21.843 2.080 1.00 81.75 390 ALA A CA 1
ATOM 2844 C C . ALA A 1 390 ? -29.885 20.809 2.574 1.00 81.75 390 ALA A C 1
ATOM 2846 O O . ALA A 1 390 ? -28.738 21.176 2.825 1.00 81.75 390 ALA A O 1
ATOM 2847 N N . ASP A 1 391 ? -30.264 19.533 2.647 1.00 87.00 391 ASP A N 1
ATOM 2848 C CA . ASP A 1 391 ? -29.370 18.433 3.025 1.00 87.00 391 ASP A CA 1
ATOM 2849 C C . ASP A 1 391 ? -28.392 18.118 1.904 1.00 87.00 391 ASP A C 1
ATOM 2851 O O . ASP A 1 391 ? -27.193 18.014 2.145 1.00 87.00 391 ASP A O 1
ATOM 2855 N N . LEU A 1 392 ? -28.875 18.086 0.658 1.00 86.81 392 LEU A N 1
ATOM 2856 C CA . LEU A 1 392 ? -28.007 17.895 -0.501 1.00 86.81 392 LEU A CA 1
ATOM 2857 C C . LEU A 1 392 ? -26.934 18.991 -0.586 1.00 86.81 392 LEU A C 1
ATOM 2859 O O . LEU A 1 392 ? -25.770 18.687 -0.806 1.00 86.81 392 LEU A O 1
ATOM 2863 N N . SER A 1 393 ? -27.288 20.252 -0.320 1.00 86.62 393 SER A N 1
ATOM 2864 C CA . SER A 1 393 ? -26.314 21.348 -0.242 1.00 86.62 393 SER A CA 1
ATOM 2865 C C . SER A 1 393 ? -25.318 21.182 0.907 1.00 86.62 393 SER A C 1
ATOM 2867 O O . SER A 1 393 ? -24.181 21.630 0.790 1.00 86.62 393 SER A O 1
ATOM 2869 N N . ILE A 1 394 ? -25.698 20.572 2.032 1.00 78.25 394 ILE A N 1
ATOM 2870 C CA . ILE A 1 394 ? -24.752 20.280 3.119 1.00 78.25 394 ILE A CA 1
ATOM 2871 C C . ILE A 1 394 ? -23.779 19.190 2.685 1.00 78.25 394 ILE A C 1
ATOM 2873 O O . ILE A 1 394 ? -22.578 19.367 2.878 1.00 78.25 394 ILE A O 1
ATOM 2877 N N . LEU A 1 395 ? -24.277 18.124 2.062 1.00 84.19 395 LEU A N 1
ATOM 2878 C CA . LEU A 1 395 ? -23.447 17.057 1.518 1.00 84.19 395 LEU A CA 1
ATOM 2879 C C . LEU A 1 395 ? -22.485 17.596 0.453 1.00 84.19 395 LEU A C 1
ATOM 2881 O O . LEU A 1 395 ? -21.288 17.385 0.563 1.00 84.19 395 LEU A O 1
ATOM 2885 N N . GLU A 1 396 ? -22.971 18.373 -0.519 1.00 83.75 396 GLU A N 1
ATOM 2886 C CA . GLU A 1 396 ? -22.147 18.992 -1.569 1.00 83.75 396 GLU A CA 1
ATOM 2887 C C . GLU A 1 396 ? -21.064 19.919 -1.002 1.00 83.75 396 GLU A C 1
ATOM 2889 O O . GLU A 1 396 ? -19.915 19.867 -1.434 1.00 83.75 396 GLU A O 1
ATOM 2894 N N . ASN A 1 397 ? -21.402 20.749 -0.008 1.00 80.06 397 ASN A N 1
ATOM 2895 C CA . ASN A 1 397 ? -20.433 21.644 0.637 1.00 80.06 397 ASN A CA 1
ATOM 2896 C C . ASN A 1 397 ? -19.376 20.897 1.453 1.00 80.06 397 ASN A C 1
ATOM 2898 O O . ASN A 1 397 ? -18.325 21.463 1.755 1.00 80.06 397 ASN A O 1
ATOM 2902 N N . ASN A 1 398 ? -19.672 19.658 1.834 1.00 76.06 398 ASN A N 1
ATOM 2903 C CA . ASN A 1 398 ? -18.746 18.797 2.542 1.00 76.06 398 ASN A CA 1
ATOM 2904 C C . ASN A 1 398 ? -18.168 17.701 1.648 1.00 76.06 398 ASN A C 1
ATOM 2906 O O . ASN A 1 398 ? -17.368 16.920 2.137 1.00 76.06 398 ASN A O 1
ATOM 2910 N N . PHE A 1 399 ? -18.496 17.665 0.354 1.00 77.06 399 PHE A N 1
ATOM 2911 C CA . PHE A 1 399 ? -18.056 16.615 -0.555 1.00 77.06 399 PHE A CA 1
ATOM 2912 C C . PHE A 1 399 ? -16.530 16.621 -0.681 1.00 77.06 399 PHE A C 1
ATOM 2914 O O . PHE A 1 399 ? -15.922 17.629 -1.045 1.00 77.06 399 PHE A O 1
ATOM 2921 N N . GLY A 1 400 ? -15.909 15.488 -0.365 1.00 61.34 400 GLY A N 1
ATOM 2922 C CA . GLY A 1 400 ? -14.461 15.336 -0.257 1.00 61.34 400 GLY A CA 1
ATOM 2923 C C . GLY A 1 400 ? -13.860 15.733 1.100 1.00 61.34 400 GLY A C 1
ATOM 2924 O O . GLY A 1 400 ? -12.643 15.614 1.256 1.00 61.34 400 GLY A O 1
ATOM 2925 N N . ASN A 1 401 ? -14.659 16.180 2.079 1.00 68.94 401 ASN A N 1
ATOM 2926 C CA . ASN A 1 401 ? -14.204 16.384 3.459 1.00 68.94 401 ASN A CA 1
ATOM 2927 C C . ASN A 1 401 ? -14.112 15.051 4.211 1.00 68.94 401 ASN A C 1
ATOM 2929 O O . ASN A 1 401 ? -14.773 14.069 3.876 1.00 68.94 401 ASN A O 1
ATOM 2933 N N . ARG A 1 402 ? -13.300 15.053 5.270 1.00 58.09 402 ARG A N 1
ATOM 2934 C CA . ARG A 1 402 ? -13.189 13.957 6.232 1.00 58.09 402 ARG A CA 1
ATOM 2935 C C . ARG A 1 402 ? -13.578 14.431 7.610 1.00 58.09 402 ARG A C 1
ATOM 2937 O O . ARG A 1 402 ? -13.495 15.626 7.906 1.00 58.09 402 ARG A O 1
ATOM 2944 N N . GLY A 1 403 ? -14.009 13.485 8.427 1.00 53.41 403 GLY A N 1
ATOM 2945 C CA . GLY A 1 403 ? -14.274 13.754 9.822 1.00 53.41 403 GLY A CA 1
ATOM 2946 C C . GLY A 1 403 ? -13.069 14.318 10.573 1.00 53.41 403 GLY A C 1
ATOM 2947 O O . GLY A 1 403 ? -11.953 13.881 10.326 1.00 53.41 403 GLY A O 1
ATOM 2948 N N . SER A 1 404 ? -13.311 15.298 11.449 1.00 39.44 404 SER A N 1
ATOM 2949 C CA . SER A 1 404 ? -12.286 16.056 12.193 1.00 39.44 404 SER A CA 1
ATOM 2950 C C . SER A 1 404 ? -11.920 15.485 13.553 1.00 39.44 404 SER A C 1
ATOM 2952 O O . SER A 1 404 ? -12.892 15.118 14.263 1.00 39.44 404 SER A O 1
#

Secondary structure (DSSP, 8-state):
-----------------------------PPPEEEEEEESHHHHT-TTT-TT-S-HHHHHHHHHHHTSTT-TT-EEEEEE-TT--HHHHHHHHHHHHHHS-S-EEEEEE---TTHHHHHHTTSS-HHHHHHHHHHHHHHHHTTTPEEEEEPPPPPPTT-SS-SS-HHHHHHHHHHHHHHHTTT--EE-HHHHHHHSTTHHHHTB-TT-SS--B-HHHHHHHHHHHHHHHTT------EEEEEEESSSTTB--TT-EEEEEEE-SSS-B-GGG-EEEETTEEP-EEEEE-SSEEEEEEE--S---SS--EEEEEEBTT--EEEEEE--PBSSS------------TT-SSSSSB-SHHHHHHHHHHTT-BTTSTT--GGG-TT-SSB-SHHHHHHHHHHTT-B--

Radius of gyration: 29.78 Å; chains: 1; bounding box: 88×112×83 Å

Foldseek 3Di:
DDDDDDDDDDDDDDDDDPPPPPPPPPPPPAFAEEEEEDEAPQLQQDCVQEVVPLRFLQSVLLVVQCVDPPSPRYHYHRHYYHLDALVNRLVCLLVVVVPDPPGNYAEYEYYHLNVQVCCQVVNDALVRRLVSVVSSQVSCVVVVYAYEYEQDAQFDCLAPGCSVCPSSLLSNLVNLVSCLPDLRAYFYNHQCLVPPPVSQVQFFDPPDRGTHGHNVVSNVVSVRVSCSSVQHDQDWKDWNDKAKPDDDLADDAFIKIKTKIFDRHQFWPQVQKFKDKPNHTFPWDWDDTRGMIMIMGTHDDDHDQWIWIWIWIGGPVGNTDTGTDDTGGHPDDDDDDDDDFDQALQPLVGPQALEPVSVVLLVQLAADFAPDPSHDVSQVSVNPRHSYVVSVVRSVVRHGPGGD